Protein AF-A0A1H9X4P7-F1 (afdb_monomer)

Secondary structure (DSSP, 8-state):
--HHHHHHHHTTS----SEEEEEEESS--TTHHHHHHHHHHHTT--EEEEEPPTT-HHHHHH-TTSHHHHH--SEEEEE--HHHHGGGHHHHHHHHHHHHHHHTPEEEEEEPPPPS--TTGGGTTSSTTSHHHHHHHHHHHHHHHHTT-TTEEEEEHHHHHHHH-HHHHB-HHHHHHH---B-HHHHHHHHHHHHHHHHHHTT-S-SEEEEES-GGGHHHHHHHHHTT--EEEEPTT--HHHHHHHHTS-GGGEEE----S-TTTHHHHHHHHTTT--PPPPPTT-------------HHHHHHHT--EEEEEE--TTTHHHHHHHHHH--SEEES-SS--TTSS-EEEEEEEEETTEEEEEEEEEEEETTTEEEEEEE-TTTTTTTHHHHHHHHHHHHH-S-EEEE---SS-HHHHHHHHHTT-EEEE--

Solvent-accessible surface area (backbone atoms only — not comparable to full-atom values): 23642 Å² total; per-residue (Å²): 128,64,53,59,60,52,32,56,54,58,72,72,47,92,76,71,58,80,44,37,36,27,41,33,18,46,38,46,58,69,79,28,50,32,38,26,50,43,55,24,39,77,60,74,47,38,63,42,78,48,73,58,64,44,54,34,42,43,56,37,34,59,37,81,83,23,73,57,48,70,64,55,27,51,29,37,37,39,39,52,40,55,93,70,38,55,90,46,45,63,55,34,50,53,29,43,57,52,29,25,63,76,62,67,15,39,31,34,40,33,38,49,45,66,64,84,68,46,95,54,54,90,53,8,67,79,34,82,86,17,52,40,27,41,43,51,53,53,47,50,49,54,48,57,68,39,69,67,38,95,55,39,50,77,45,57,43,43,59,19,29,58,74,62,29,66,96,61,19,58,27,71,68,47,26,75,76,62,39,26,54,55,28,72,64,25,28,41,43,44,14,54,54,51,30,30,52,51,26,30,75,71,67,56,41,64,66,31,40,32,34,68,88,46,83,88,42,54,64,62,52,52,55,41,47,75,74,67,45,47,72,43,81,43,60,94,90,64,53,63,54,58,54,12,57,75,71,73,44,59,46,92,28,38,40,73,70,81,69,69,94,47,92,85,52,41,66,62,49,47,66,70,68,34,73,73,36,63,76,72,80,82,70,93,71,54,71,78,73,80,65,75,79,70,77,84,73,48,61,67,58,49,52,59,70,40,55,67,45,77,49,78,41,74,62,45,88,87,46,41,68,56,42,38,53,40,36,54,65,29,51,61,27,42,30,52,59,68,66,67,68,85,86,53,90,50,55,42,28,35,31,30,38,34,37,80,85,45,75,69,43,76,42,20,37,39,26,31,35,90,70,36,32,35,45,29,47,26,39,28,62,88,55,50,88,60,53,51,68,58,52,51,54,51,50,49,36,74,76,50,45,82,52,37,36,40,35,45,92,56,99,46,24,59,57,40,55,48,51,38,54,76,70,70,53,50,73,43,83,48,135

Structure (mmCIF, N/CA/C/O backbone):
data_AF-A0A1H9X4P7-F1
#
_entry.id   AF-A0A1H9X4P7-F1
#
loop_
_atom_site.group_PDB
_atom_site.id
_atom_site.type_symbol
_atom_site.label_atom_id
_atom_site.label_alt_id
_atom_site.label_comp_id
_atom_site.label_asym_id
_atom_site.label_entity_id
_atom_site.label_seq_id
_atom_site.pdbx_PDB_ins_code
_atom_site.Cartn_x
_atom_site.Cartn_y
_atom_site.Cartn_z
_atom_site.occupancy
_atom_site.B_iso_or_equiv
_atom_site.auth_seq_id
_atom_site.auth_comp_id
_atom_site.auth_asym_id
_atom_site.auth_atom_id
_atom_site.pdbx_PDB_model_num
ATOM 1 N N . MET A 1 1 ? -0.909 17.844 -16.289 1.00 50.53 1 MET A N 1
ATOM 2 C CA . MET A 1 1 ? -2.333 17.472 -16.155 1.00 50.53 1 MET A CA 1
ATOM 3 C C . MET A 1 1 ? -2.481 16.793 -14.806 1.00 50.53 1 MET A C 1
ATOM 5 O O . MET A 1 1 ? -1.600 16.012 -14.477 1.00 50.53 1 MET A O 1
ATOM 9 N N . ASP A 1 2 ? -3.478 17.151 -13.998 1.00 85.62 2 ASP A N 1
ATOM 10 C CA . ASP A 1 2 ? -3.689 16.518 -12.688 1.00 85.62 2 ASP A CA 1
ATOM 11 C C . ASP A 1 2 ? -3.987 15.024 -12.899 1.00 85.62 2 ASP A C 1
ATOM 13 O O . ASP A 1 2 ? -4.969 14.673 -13.558 1.00 85.62 2 ASP A O 1
ATOM 17 N N . THR A 1 3 ? -3.116 14.147 -12.391 1.00 89.94 3 THR A N 1
ATOM 18 C CA . THR A 1 3 ? -3.218 12.686 -12.535 1.00 89.94 3 THR A CA 1
ATOM 19 C C . THR A 1 3 ? -4.587 12.164 -12.095 1.00 89.94 3 THR A C 1
ATOM 21 O O . THR A 1 3 ? -5.108 11.216 -12.681 1.00 89.94 3 THR A O 1
ATOM 24 N N . ARG A 1 4 ? -5.223 12.821 -11.116 1.00 89.19 4 ARG A N 1
ATOM 25 C CA . ARG A 1 4 ? -6.563 12.464 -10.632 1.00 89.19 4 ARG A CA 1
ATOM 26 C C . ARG A 1 4 ? -7.646 12.685 -11.676 1.00 89.19 4 ARG A C 1
ATOM 28 O O . ARG A 1 4 ? -8.480 11.806 -11.870 1.00 89.19 4 ARG A O 1
ATOM 35 N N . LEU A 1 5 ? -7.618 13.829 -12.360 1.00 90.44 5 LEU A N 1
ATOM 36 C CA . LEU A 1 5 ? -8.568 14.128 -13.436 1.00 90.44 5 LEU A CA 1
ATOM 37 C C . LEU A 1 5 ? -8.415 13.120 -14.572 1.00 90.44 5 LEU A C 1
ATOM 39 O O . LEU A 1 5 ? -9.403 12.563 -15.039 1.00 90.44 5 LEU A O 1
ATOM 43 N N . ARG A 1 6 ? -7.170 12.808 -14.938 1.00 92.06 6 ARG A N 1
ATOM 44 C CA . ARG A 1 6 ? -6.885 11.809 -15.969 1.00 92.06 6 ARG A CA 1
ATOM 45 C C . ARG A 1 6 ? -7.410 10.422 -15.598 1.00 92.06 6 ARG A C 1
ATOM 47 O O . ARG A 1 6 ? -7.996 9.745 -16.433 1.00 92.06 6 ARG A O 1
ATOM 54 N N . TRP A 1 7 ? -7.241 10.002 -14.346 1.00 93.75 7 TRP A N 1
ATOM 55 C CA . TRP A 1 7 ? -7.786 8.727 -13.880 1.00 93.75 7 TRP A CA 1
ATOM 56 C C . TRP A 1 7 ? -9.321 8.690 -13.936 1.00 93.75 7 TRP A C 1
ATOM 58 O O . TRP A 1 7 ? -9.903 7.690 -14.351 1.00 93.75 7 TRP A O 1
ATOM 68 N N . GLN A 1 8 ? -9.988 9.799 -13.598 1.00 90.88 8 GLN A N 1
ATOM 69 C CA . GLN A 1 8 ? -11.444 9.919 -13.741 1.00 90.88 8 GLN A CA 1
ATOM 70 C C . GLN A 1 8 ? -11.899 9.852 -15.205 1.00 90.88 8 GLN A C 1
ATOM 72 O O . GLN A 1 8 ? -12.951 9.283 -15.487 1.00 90.88 8 GLN A O 1
ATOM 77 N N . GLU A 1 9 ? -11.132 10.425 -16.133 1.00 91.69 9 GLU A N 1
ATOM 78 C CA . GLU A 1 9 ? -11.394 10.325 -17.573 1.00 91.69 9 GLU A CA 1
ATOM 79 C C . GLU A 1 9 ? -11.246 8.884 -18.066 1.00 91.69 9 GLU A C 1
ATOM 81 O O . GLU A 1 9 ? -12.146 8.388 -18.742 1.00 91.69 9 GLU A O 1
ATOM 86 N N . ILE A 1 10 ? -10.179 8.185 -17.660 1.00 89.38 10 ILE A N 1
ATOM 87 C CA . ILE A 1 10 ? -9.969 6.762 -17.973 1.00 89.38 10 ILE A CA 1
ATOM 88 C C . ILE A 1 10 ? -11.145 5.921 -17.466 1.00 89.38 10 ILE A C 1
ATOM 90 O O . ILE A 1 10 ? -11.679 5.106 -18.216 1.00 89.38 10 ILE A O 1
ATOM 94 N N . GLY A 1 11 ? -11.609 6.164 -16.237 1.00 86.62 11 GLY A N 1
ATOM 95 C CA . GLY A 1 11 ? -12.752 5.456 -15.651 1.00 86.62 11 GLY A CA 1
ATOM 96 C C . GLY A 1 11 ? -14.091 5.676 -16.371 1.00 86.62 11 GLY A C 1
ATOM 97 O O . GLY A 1 11 ? -15.043 4.946 -16.111 1.00 86.62 11 GLY A O 1
ATOM 98 N N . ARG A 1 12 ? -14.183 6.663 -17.274 1.00 88.44 12 ARG A N 1
ATOM 99 C CA . ARG A 1 12 ? -15.358 6.906 -18.132 1.00 88.44 12 ARG A CA 1
ATOM 100 C C . ARG A 1 12 ? -15.247 6.250 -19.510 1.00 88.44 12 ARG A C 1
ATOM 102 O O . ARG A 1 12 ? -16.194 6.336 -20.286 1.00 88.44 12 ARG A O 1
ATOM 109 N N . THR A 1 13 ? -14.104 5.652 -19.839 1.00 86.31 13 THR A N 1
ATOM 110 C CA . THR A 1 13 ? -13.912 4.923 -21.099 1.00 86.31 13 THR A CA 1
ATOM 111 C C . THR A 1 13 ? -14.484 3.505 -21.011 1.00 86.31 13 THR A C 1
ATOM 113 O O . THR A 1 13 ? -14.584 2.937 -19.928 1.00 86.31 13 THR A O 1
ATOM 116 N N . ASP A 1 14 ? -14.803 2.893 -22.156 1.00 83.81 14 ASP A N 1
ATOM 117 C CA . ASP A 1 14 ? -15.277 1.497 -22.235 1.00 83.81 14 ASP A CA 1
ATOM 118 C C . ASP A 1 14 ? -14.142 0.453 -22.115 1.00 83.81 14 ASP A C 1
ATOM 120 O O . ASP A 1 14 ? -14.337 -0.738 -22.390 1.00 83.81 14 ASP A O 1
ATOM 124 N N . VAL A 1 15 ? -12.932 0.874 -21.728 1.00 85.56 15 VAL A N 1
ATOM 125 C CA . VAL A 1 15 ? -11.778 -0.020 -21.590 1.00 85.56 15 VAL A CA 1
ATOM 126 C C . VAL A 1 15 ? -11.989 -0.927 -20.383 1.00 85.56 15 VAL A C 1
ATOM 128 O O . VAL A 1 15 ? -11.977 -0.488 -19.234 1.00 85.56 15 VAL A O 1
ATOM 131 N N . ARG A 1 16 ? -12.171 -2.225 -20.640 1.00 88.62 16 ARG A N 1
ATOM 132 C CA . ARG A 1 16 ? -12.372 -3.208 -19.574 1.00 88.62 16 ARG A CA 1
ATOM 133 C C . ARG A 1 16 ? -11.052 -3.532 -18.867 1.00 88.62 16 ARG A C 1
ATOM 135 O O . ARG A 1 16 ? -10.058 -3.784 -19.551 1.00 88.62 16 ARG A O 1
ATOM 142 N N . PRO A 1 17 ? -11.040 -3.583 -17.525 1.00 89.12 17 PRO A N 1
ATOM 143 C CA . PRO A 1 17 ? -9.864 -3.991 -16.772 1.00 89.12 17 PRO A CA 1
ATOM 144 C C . PRO A 1 17 ? -9.543 -5.465 -17.043 1.00 89.12 17 PRO A C 1
ATOM 146 O O . PRO A 1 17 ? -10.442 -6.307 -17.084 1.00 89.12 17 PRO A O 1
ATOM 149 N N . VAL A 1 18 ? -8.256 -5.766 -17.221 1.00 93.56 18 VAL A N 1
ATOM 150 C CA . VAL A 1 18 ? -7.741 -7.130 -17.451 1.00 93.56 18 VAL A CA 1
ATOM 151 C C . VAL A 1 18 ? -7.016 -7.702 -16.233 1.00 93.56 18 VAL A C 1
ATOM 153 O O . VAL A 1 18 ? -6.784 -8.905 -16.181 1.00 93.56 18 VAL A O 1
ATOM 156 N N . VAL A 1 19 ? -6.694 -6.855 -15.250 1.00 95.44 19 VAL A N 1
ATOM 157 C CA . VAL A 1 19 ? -6.103 -7.238 -13.960 1.00 95.44 19 VAL A CA 1
ATOM 158 C C . VAL A 1 19 ? -6.870 -6.554 -12.833 1.00 95.44 19 VAL A C 1
ATOM 160 O O . VAL A 1 19 ? -7.130 -5.349 -12.893 1.00 95.44 19 VAL A O 1
ATOM 163 N N . ARG A 1 20 ? -7.209 -7.308 -11.788 1.00 96.94 20 ARG A N 1
ATOM 164 C CA . ARG A 1 20 ? -7.727 -6.779 -10.521 1.00 96.94 20 ARG A CA 1
ATOM 165 C C . ARG A 1 20 ? -6.610 -6.678 -9.497 1.00 96.94 20 ARG A C 1
ATOM 167 O O . ARG A 1 20 ? -5.935 -7.667 -9.206 1.00 96.94 20 ARG A O 1
ATOM 174 N N . VAL A 1 21 ? -6.442 -5.491 -8.936 1.00 98.38 21 VAL A N 1
ATOM 175 C CA . VAL A 1 21 ? -5.406 -5.177 -7.957 1.00 98.38 21 VAL A CA 1
ATOM 176 C C . VAL A 1 21 ? -6.068 -4.890 -6.612 1.00 98.38 21 VAL A C 1
ATOM 178 O O . VAL A 1 21 ? -6.751 -3.884 -6.446 1.00 98.38 21 VAL A O 1
ATOM 181 N N . GLY A 1 22 ? -5.845 -5.772 -5.644 1.00 98.38 22 GLY A N 1
ATOM 182 C CA . GLY A 1 22 ? -6.266 -5.573 -4.262 1.00 98.38 22 GLY A CA 1
ATOM 183 C C . GLY A 1 22 ? -5.226 -4.765 -3.494 1.00 98.38 22 GLY A C 1
ATOM 184 O O . GLY A 1 22 ? -4.045 -5.107 -3.535 1.00 98.38 22 GLY A O 1
ATOM 185 N N . LEU A 1 23 ? -5.637 -3.713 -2.790 1.00 98.56 23 LEU A N 1
ATOM 186 C CA . LEU A 1 23 ? -4.767 -2.857 -1.984 1.00 98.56 23 LEU A CA 1
ATOM 187 C C . LEU A 1 23 ? -5.118 -3.001 -0.499 1.00 98.56 23 LEU A C 1
ATOM 189 O O . LEU A 1 23 ? -6.215 -2.643 -0.072 1.00 98.56 23 LEU A O 1
ATOM 193 N N . LEU A 1 24 ? -4.166 -3.490 0.295 1.00 98.19 24 LEU A N 1
ATOM 194 C CA . LEU A 1 24 ? -4.244 -3.546 1.755 1.00 98.19 24 LEU A CA 1
ATOM 195 C C . LEU A 1 24 ? -3.130 -2.687 2.350 1.00 98.19 24 LEU A C 1
ATOM 197 O O . LEU A 1 24 ? -1.970 -2.821 1.966 1.00 98.19 24 LEU A O 1
ATOM 201 N N . ALA A 1 25 ? -3.442 -1.829 3.315 1.00 97.06 25 ALA A N 1
ATOM 202 C CA . 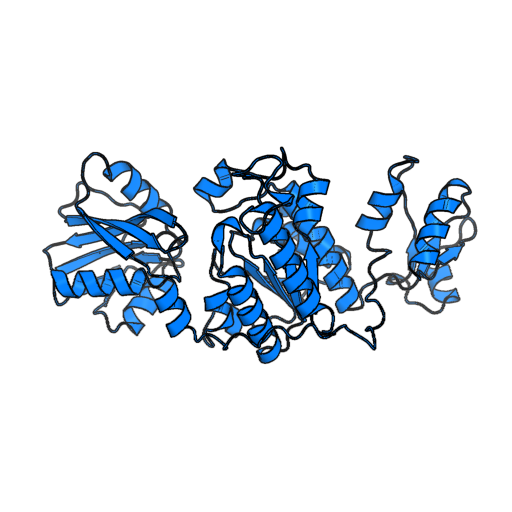ALA A 1 25 ? -2.441 -0.965 3.928 1.00 97.06 25 ALA A CA 1
ATOM 203 C C . ALA A 1 25 ? -2.731 -0.706 5.407 1.00 97.06 25 ALA A C 1
ATOM 205 O O . ALA A 1 25 ? -3.878 -0.749 5.856 1.00 97.06 25 ALA A O 1
ATOM 206 N N . SER A 1 26 ? -1.680 -0.397 6.170 1.00 94.00 26 SER A N 1
ATOM 207 C CA . SER A 1 26 ? -1.830 0.083 7.551 1.00 94.00 26 SER A CA 1
ATOM 208 C C . SER A 1 26 ? -2.254 1.554 7.618 1.00 94.00 26 SER A C 1
ATOM 210 O O . SER A 1 26 ? -2.432 2.098 8.699 1.00 94.00 26 SER A O 1
ATOM 212 N N . TYR A 1 27 ? -2.396 2.203 6.461 1.00 92.56 27 TYR A N 1
ATOM 213 C CA . TYR A 1 27 ? -2.732 3.606 6.272 1.00 92.56 27 TYR A CA 1
ATOM 214 C C . TYR A 1 27 ? -3.726 3.774 5.112 1.00 92.56 27 TYR A C 1
ATOM 216 O O . TYR A 1 27 ? -3.963 2.835 4.356 1.00 92.56 27 TYR A O 1
ATOM 224 N N . THR A 1 28 ? -4.315 4.959 4.950 1.00 89.56 28 THR A N 1
ATOM 225 C CA . THR A 1 28 ? -5.242 5.236 3.839 1.00 89.56 28 THR A CA 1
ATOM 226 C C . THR A 1 28 ? -4.458 5.358 2.532 1.00 89.56 28 THR A C 1
ATOM 228 O O . THR A 1 28 ? -3.747 6.346 2.318 1.00 89.56 28 THR A O 1
ATOM 231 N N . ILE A 1 29 ? -4.552 4.335 1.679 1.00 95.75 29 ILE A N 1
ATOM 232 C CA . ILE A 1 29 ? -3.729 4.177 0.470 1.00 95.75 29 ILE A CA 1
ATOM 233 C C . ILE A 1 29 ? -4.379 4.739 -0.802 1.00 95.75 29 ILE A C 1
ATOM 235 O O . ILE A 1 29 ? -3.700 4.876 -1.813 1.00 95.75 29 ILE A O 1
ATOM 239 N N . ASP A 1 30 ? -5.649 5.143 -0.758 1.00 93.81 30 ASP A N 1
ATOM 240 C CA . ASP A 1 30 ? -6.424 5.673 -1.891 1.00 93.81 30 ASP A CA 1
ATOM 241 C C . ASP A 1 30 ? -5.704 6.710 -2.769 1.00 93.81 30 ASP A C 1
ATOM 243 O O . ASP A 1 30 ? -5.852 6.644 -3.993 1.00 93.81 30 ASP A O 1
ATOM 247 N N . PRO A 1 31 ? -4.883 7.641 -2.233 1.00 95.25 31 PRO A N 1
ATOM 248 C CA . PRO A 1 31 ? -4.142 8.575 -3.079 1.00 95.25 31 PRO A CA 1
ATOM 249 C C . PRO A 1 31 ? -3.184 7.908 -4.078 1.00 95.25 31 PRO A C 1
ATOM 251 O O . PRO A 1 31 ? -2.844 8.532 -5.077 1.00 95.25 31 PRO A O 1
ATOM 254 N N . LEU A 1 32 ? -2.777 6.654 -3.856 1.00 97.12 32 LEU A N 1
ATOM 255 C CA . LEU A 1 32 ? -1.962 5.861 -4.782 1.00 97.12 32 LEU A CA 1
ATOM 256 C C . LEU A 1 32 ? -2.699 5.519 -6.083 1.00 97.12 32 LEU A C 1
ATOM 258 O O . LEU A 1 32 ? -2.076 5.457 -7.145 1.00 97.12 32 LEU A O 1
ATOM 262 N N . VAL A 1 33 ? -4.011 5.275 -5.997 1.00 97.06 33 VAL A N 1
ATOM 263 C CA . VAL A 1 33 ? -4.818 4.670 -7.069 1.00 97.06 33 VAL A CA 1
ATOM 264 C C . VAL A 1 33 ? -4.712 5.438 -8.391 1.00 97.06 33 VAL A C 1
ATOM 266 O O . VAL A 1 33 ? -4.417 4.804 -9.404 1.00 97.06 33 VAL A O 1
ATOM 269 N N . PRO A 1 34 ? -4.863 6.777 -8.433 1.00 96.44 34 PRO A N 1
ATOM 270 C CA . PRO A 1 34 ? -4.739 7.518 -9.685 1.00 96.44 34 PRO A CA 1
ATOM 271 C C . PRO A 1 34 ? -3.350 7.411 -10.321 1.00 96.44 34 PRO A C 1
ATOM 273 O O . PRO A 1 34 ? -3.247 7.307 -11.540 1.00 96.44 34 PRO A O 1
ATOM 276 N N . HIS A 1 35 ? -2.282 7.414 -9.516 1.00 95.94 35 HIS A N 1
ATOM 277 C CA . HIS A 1 35 ? -0.904 7.350 -10.019 1.00 95.94 35 HIS A CA 1
ATOM 278 C C . HIS A 1 35 ? -0.584 5.978 -10.603 1.00 95.94 35 HIS A C 1
ATOM 280 O O . HIS A 1 35 ? -0.076 5.888 -11.720 1.00 95.94 35 HIS A O 1
ATOM 286 N N . LEU A 1 36 ? -0.933 4.911 -9.881 1.00 96.00 36 LEU A N 1
ATOM 287 C CA . LEU A 1 36 ? -0.741 3.540 -10.351 1.00 96.00 36 LEU A CA 1
ATOM 288 C C . LEU A 1 36 ? -1.646 3.225 -11.551 1.00 96.00 36 LEU A C 1
ATOM 290 O O . LEU A 1 36 ? -1.184 2.676 -12.548 1.00 96.00 36 LEU A O 1
ATOM 294 N N . GLY A 1 37 ? -2.920 3.612 -11.477 1.00 95.12 37 GLY A N 1
ATOM 295 C CA . GLY A 1 37 ? -3.911 3.365 -12.519 1.00 95.12 37 GLY A CA 1
ATOM 296 C C . GLY A 1 37 ? -3.559 4.027 -13.848 1.00 95.12 37 GLY A C 1
ATOM 297 O O . GLY A 1 37 ? -3.556 3.356 -14.878 1.00 95.12 37 GLY A O 1
ATOM 298 N N . VAL A 1 38 ? -3.192 5.315 -13.835 1.00 93.75 38 VAL A N 1
ATOM 299 C CA . VAL A 1 38 ? -2.745 6.026 -15.046 1.00 93.75 38 VAL A CA 1
ATOM 300 C C . VAL A 1 38 ? -1.477 5.389 -15.613 1.00 93.75 38 VAL A C 1
ATOM 302 O O . VAL A 1 38 ? -1.416 5.136 -16.812 1.00 93.75 38 VAL A O 1
ATOM 305 N N . ALA A 1 39 ? -0.486 5.084 -14.769 1.00 90.75 39 ALA A N 1
ATOM 306 C CA . ALA A 1 39 ? 0.780 4.507 -15.222 1.00 90.75 39 ALA A CA 1
ATOM 307 C C . ALA A 1 39 ? 0.620 3.115 -15.862 1.00 90.75 39 ALA A C 1
ATOM 309 O O . ALA A 1 39 ? 1.350 2.780 -16.795 1.00 90.75 39 ALA A O 1
ATOM 310 N N . LEU A 1 40 ? -0.318 2.301 -15.370 1.00 92.12 40 LEU A N 1
ATOM 311 C CA . LEU A 1 40 ? -0.623 0.987 -15.940 1.00 92.12 40 LEU A CA 1
ATOM 312 C C . LEU A 1 40 ? -1.491 1.087 -17.195 1.00 92.12 40 LEU A C 1
ATOM 314 O O . LEU A 1 40 ? -1.220 0.399 -18.178 1.00 92.12 40 LEU A O 1
ATOM 318 N N . HIS A 1 41 ? -2.482 1.981 -17.200 1.00 90.94 41 HIS A N 1
ATOM 319 C CA . HIS A 1 41 ? -3.313 2.230 -18.375 1.00 90.94 41 HIS A CA 1
ATOM 320 C C . HIS A 1 41 ? -2.480 2.719 -19.566 1.00 90.94 41 HIS A C 1
ATOM 322 O O . HIS A 1 41 ? -2.618 2.185 -20.663 1.00 90.94 41 HIS A O 1
ATOM 328 N N . ASP A 1 42 ? -1.564 3.663 -19.337 1.00 86.69 42 ASP A N 1
ATOM 329 C CA . ASP A 1 42 ? -0.651 4.184 -20.364 1.00 86.69 42 ASP A CA 1
ATOM 330 C C . ASP A 1 42 ? 0.293 3.114 -20.916 1.00 86.69 42 ASP A C 1
ATOM 332 O O . ASP A 1 42 ? 0.737 3.201 -22.057 1.00 86.69 42 ASP A O 1
ATOM 336 N N . ALA A 1 43 ? 0.575 2.086 -20.117 1.00 81.75 43 ALA A N 1
ATOM 337 C CA . ALA A 1 43 ? 1.347 0.932 -20.544 1.00 81.75 43 ALA A CA 1
ATOM 338 C C . ALA A 1 43 ? 0.508 -0.119 -21.291 1.00 81.75 43 ALA A C 1
ATOM 340 O O . ALA A 1 43 ? 1.052 -1.137 -21.699 1.00 81.75 43 ALA A O 1
ATOM 341 N N . GLY A 1 44 ? -0.802 0.084 -21.463 1.00 86.94 44 GLY A N 1
ATOM 342 C CA . GLY A 1 44 ? -1.698 -0.896 -22.084 1.00 86.94 44 GLY A CA 1
ATOM 343 C C . GLY A 1 44 ? -2.162 -2.011 -21.140 1.00 86.94 44 GLY A C 1
ATOM 344 O O . GLY A 1 44 ? -2.664 -3.032 -21.607 1.00 86.94 44 GLY A O 1
ATOM 345 N N . LEU A 1 45 ? -2.025 -1.830 -19.821 1.00 90.38 45 LEU A N 1
ATOM 346 C CA . LEU A 1 45 ? -2.518 -2.752 -18.794 1.00 90.38 45 LEU A CA 1
ATOM 347 C C . LEU A 1 45 ? -3.669 -2.098 -18.007 1.00 90.38 45 LEU A C 1
ATOM 349 O O . LEU A 1 45 ? -3.450 -1.570 -16.917 1.00 90.38 45 LEU A O 1
ATOM 353 N N . PRO A 1 46 ? -4.908 -2.082 -18.531 1.00 92.50 46 PRO A N 1
ATOM 354 C CA . PRO A 1 46 ? -6.038 -1.521 -17.800 1.00 92.50 46 PRO A CA 1
ATOM 355 C C . PRO A 1 46 ? -6.349 -2.367 -16.560 1.00 92.50 46 PRO A C 1
ATOM 357 O O . PRO A 1 46 ? -6.485 -3.590 -16.641 1.00 92.50 46 PRO A O 1
ATOM 360 N N . VAL A 1 47 ? -6.492 -1.708 -15.412 1.00 94.94 47 VAL A N 1
ATOM 361 C CA . VAL A 1 47 ? -6.677 -2.364 -14.112 1.00 94.94 47 VAL A CA 1
ATOM 362 C C . VAL A 1 47 ? -7.922 -1.871 -13.385 1.00 94.94 47 VAL A C 1
ATOM 364 O O . VAL A 1 47 ? -8.368 -0.744 -13.593 1.00 94.94 47 VAL A O 1
ATOM 367 N N . ALA A 1 48 ? -8.460 -2.719 -12.513 1.00 95.50 48 ALA A N 1
ATOM 368 C CA . ALA A 1 48 ? -9.433 -2.342 -11.493 1.00 95.50 48 ALA A CA 1
ATOM 369 C C . ALA A 1 48 ? -8.791 -2.452 -10.109 1.00 95.50 48 ALA A C 1
ATOM 371 O O . ALA A 1 48 ? -7.938 -3.316 -9.900 1.00 95.50 48 ALA A O 1
ATOM 372 N N . PHE A 1 49 ? -9.210 -1.596 -9.179 1.00 96.62 49 PHE A N 1
ATOM 373 C CA . PHE A 1 49 ? -8.713 -1.595 -7.808 1.00 96.62 49 PHE A CA 1
ATOM 374 C C . PHE A 1 49 ? -9.823 -1.927 -6.824 1.00 96.62 49 PHE A C 1
ATOM 376 O O . PHE A 1 49 ? -10.903 -1.342 -6.898 1.00 96.62 49 PHE A O 1
ATOM 383 N N . ASP A 1 50 ? -9.497 -2.788 -5.870 1.00 96.81 50 ASP A N 1
ATOM 384 C CA . ASP A 1 50 ? -10.269 -3.008 -4.655 1.00 96.81 50 ASP A CA 1
ATOM 385 C C . ASP A 1 50 ? -9.392 -2.543 -3.489 1.00 96.81 50 ASP A C 1
ATOM 387 O O . ASP A 1 50 ? -8.319 -3.100 -3.257 1.00 96.81 50 ASP A O 1
ATOM 391 N N . THR A 1 51 ? -9.792 -1.488 -2.784 1.00 94.38 51 THR A N 1
ATOM 392 C CA . THR A 1 51 ? -9.025 -0.940 -1.655 1.00 94.38 51 THR A CA 1
ATOM 393 C C . THR A 1 51 ? -9.726 -1.315 -0.364 1.00 94.38 51 THR A C 1
ATOM 395 O O . THR A 1 51 ? -10.897 -0.985 -0.195 1.00 94.38 51 THR A O 1
ATOM 398 N N . ALA A 1 52 ? -9.030 -1.989 0.550 1.00 89.94 52 ALA A N 1
ATOM 399 C CA . ALA A 1 52 ? -9.603 -2.272 1.859 1.00 89.94 52 ALA A CA 1
ATOM 400 C C . ALA A 1 52 ? -9.507 -1.064 2.805 1.00 89.94 52 ALA A C 1
ATOM 402 O O . ALA A 1 52 ? -8.646 -0.195 2.615 1.00 89.94 52 ALA A O 1
ATOM 403 N N . PRO A 1 53 ? -10.322 -1.037 3.874 1.00 84.31 53 PRO A N 1
ATOM 404 C CA . PRO A 1 53 ? -10.252 0.018 4.872 1.00 84.31 53 PRO A CA 1
ATOM 405 C C . PRO A 1 53 ? -8.887 0.119 5.569 1.00 84.31 53 PRO A C 1
ATOM 407 O O . PRO A 1 53 ? -8.115 -0.843 5.660 1.00 84.31 53 PRO A O 1
ATOM 410 N N . TYR A 1 54 ? -8.631 1.308 6.121 1.00 84.88 54 TYR A N 1
ATOM 411 C CA . TYR A 1 54 ? -7.447 1.634 6.915 1.00 84.88 54 TYR A CA 1
ATOM 412 C C . TYR A 1 54 ? -7.136 0.557 7.966 1.00 84.88 54 TYR A C 1
ATOM 414 O O . TYR A 1 54 ? -7.976 0.229 8.800 1.00 84.88 54 TYR A O 1
ATOM 422 N N . ASN A 1 55 ? -5.890 0.079 7.975 1.00 86.50 55 ASN A N 1
ATOM 423 C CA . ASN A 1 55 ? -5.337 -0.778 9.024 1.00 86.50 55 ASN A CA 1
ATOM 424 C C . ASN A 1 55 ? -6.068 -2.110 9.241 1.00 86.50 55 ASN A C 1
ATOM 426 O O . ASN A 1 55 ? -6.174 -2.601 10.363 1.00 86.50 55 ASN A O 1
ATOM 430 N N . GLN A 1 56 ? -6.529 -2.722 8.147 1.00 88.75 56 GLN A N 1
ATOM 431 C CA . GLN A 1 56 ? -7.200 -4.024 8.174 1.00 88.75 56 GLN A CA 1
ATOM 432 C C . GLN A 1 56 ? -6.446 -5.135 7.427 1.00 88.75 56 GLN A C 1
ATOM 434 O O . GLN A 1 56 ? -7.063 -6.120 7.033 1.00 88.75 56 GLN A O 1
ATOM 439 N N . ILE A 1 57 ? -5.121 -5.027 7.241 1.00 94.50 57 ILE A N 1
ATOM 440 C CA . ILE A 1 57 ? -4.335 -6.029 6.488 1.00 94.50 57 ILE A CA 1
ATOM 441 C C . ILE A 1 57 ? -4.588 -7.451 7.013 1.00 94.50 57 ILE A C 1
ATOM 443 O O . ILE A 1 57 ? -4.960 -8.331 6.242 1.00 94.50 57 ILE A O 1
ATOM 447 N N . VAL A 1 58 ? -4.414 -7.680 8.320 1.00 91.00 58 VAL A N 1
ATOM 448 C CA . VAL A 1 58 ? -4.551 -9.023 8.907 1.00 91.00 58 VAL A CA 1
ATOM 449 C C . VAL A 1 58 ? -5.985 -9.530 8.783 1.00 91.00 58 VAL A C 1
ATOM 451 O O . VAL A 1 58 ? -6.197 -10.627 8.272 1.00 91.00 58 VAL A O 1
ATOM 454 N N . ARG A 1 59 ? -6.976 -8.713 9.162 1.00 88.75 59 ARG A N 1
ATOM 455 C CA . ARG A 1 59 ? -8.395 -9.086 9.080 1.00 88.75 59 ARG A CA 1
ATOM 456 C C . ARG A 1 59 ? -8.807 -9.450 7.655 1.00 88.75 59 ARG A C 1
ATOM 458 O O . ARG A 1 59 ? -9.378 -10.511 7.448 1.00 88.75 59 ARG A O 1
ATOM 465 N N . GLN A 1 60 ? -8.461 -8.623 6.671 1.00 93.81 60 GLN A N 1
ATOM 466 C CA . GLN A 1 60 ? -8.814 -8.861 5.268 1.00 93.81 60 GLN A CA 1
ATOM 467 C C . GLN A 1 60 ? -8.143 -10.120 4.700 1.00 93.81 60 GLN A C 1
ATOM 469 O O . GLN A 1 60 ? -8.720 -10.790 3.846 1.00 93.81 60 GLN A O 1
ATOM 474 N N . CYS A 1 61 ? -6.951 -10.468 5.189 1.00 95.00 61 CYS A N 1
ATOM 475 C CA . CYS A 1 61 ? -6.221 -11.666 4.782 1.00 95.00 61 CYS A CA 1
ATOM 476 C C . CYS A 1 61 ? -6.685 -12.956 5.477 1.00 95.00 61 CYS A C 1
ATOM 478 O O . CYS A 1 61 ? -6.528 -14.031 4.893 1.00 95.00 61 CYS A O 1
ATOM 480 N N . LEU A 1 62 ? -7.191 -12.881 6.712 1.00 90.94 62 LEU A N 1
ATOM 481 C CA . LEU A 1 62 ? -7.573 -14.055 7.509 1.00 90.94 62 LEU A CA 1
ATOM 482 C C . LEU A 1 62 ? -9.074 -14.370 7.465 1.00 90.94 62 LEU A C 1
ATOM 484 O O . LEU A 1 62 ? -9.433 -15.537 7.579 1.00 90.94 62 LEU A O 1
ATOM 488 N N . ASP A 1 63 ? -9.935 -13.368 7.279 1.00 88.12 63 ASP A N 1
ATOM 489 C CA . ASP A 1 63 ? -11.380 -13.562 7.139 1.00 88.12 63 ASP A CA 1
ATOM 490 C C . ASP A 1 63 ? -11.739 -13.989 5.704 1.00 88.12 63 ASP A C 1
ATOM 492 O O . ASP A 1 63 ? -11.545 -13.244 4.741 1.00 88.12 63 ASP A O 1
ATOM 496 N N . ASP A 1 64 ? -12.293 -15.193 5.555 1.00 86.31 64 ASP A N 1
ATOM 497 C CA . ASP A 1 64 ? -12.717 -15.752 4.265 1.00 86.31 64 ASP A CA 1
ATOM 498 C C . ASP A 1 64 ? -13.942 -15.052 3.663 1.00 86.31 64 ASP A C 1
ATOM 500 O O . ASP A 1 64 ? -14.212 -15.189 2.465 1.00 86.31 64 ASP A O 1
ATOM 504 N N . ALA A 1 65 ? -14.668 -14.285 4.476 1.00 86.75 65 ALA A N 1
ATOM 505 C CA . ALA A 1 65 ? -15.767 -13.431 4.058 1.00 86.75 65 ALA A CA 1
ATOM 506 C C . ALA A 1 65 ? -15.348 -11.958 3.919 1.00 86.75 65 ALA A C 1
ATOM 508 O O . ALA A 1 65 ? -16.206 -11.103 3.684 1.00 86.75 65 ALA A O 1
ATOM 509 N N . SER A 1 66 ? -14.059 -11.625 4.017 1.00 89.31 66 SER A N 1
ATOM 510 C CA . SER A 1 66 ? -13.616 -10.240 3.861 1.00 89.31 66 SER A CA 1
ATOM 511 C C . SER A 1 66 ? -13.943 -9.673 2.473 1.00 89.31 66 SER A C 1
ATOM 513 O O . SER A 1 66 ? -14.163 -10.405 1.500 1.00 89.31 66 SER A O 1
ATOM 515 N N . GLU A 1 67 ? -13.979 -8.346 2.362 1.00 90.38 67 GLU A N 1
ATOM 516 C CA . GLU A 1 67 ? -14.149 -7.661 1.075 1.00 90.38 67 GLU A CA 1
ATOM 517 C C . GLU A 1 67 ? -13.051 -8.082 0.093 1.00 90.38 67 GLU A C 1
ATOM 519 O O . GLU A 1 67 ? -13.340 -8.445 -1.049 1.00 90.38 67 GLU A O 1
ATOM 524 N N . MET A 1 68 ? -11.805 -8.151 0.571 1.00 95.19 68 MET A N 1
ATOM 525 C CA . MET A 1 68 ? -10.668 -8.570 -0.243 1.00 95.19 68 MET A CA 1
ATOM 526 C C . MET A 1 68 ? -10.765 -10.038 -0.690 1.00 95.19 68 MET A C 1
ATOM 528 O O . MET A 1 68 ? -10.475 -10.363 -1.845 1.00 95.19 68 MET A O 1
ATOM 532 N N . ALA A 1 69 ? -11.241 -10.932 0.184 1.00 92.75 69 ALA A N 1
ATOM 533 C CA . ALA A 1 69 ? -11.464 -12.336 -0.157 1.00 92.75 69 ALA A CA 1
ATOM 534 C C . ALA A 1 69 ? -12.544 -12.501 -1.240 1.00 92.75 69 ALA A C 1
ATOM 536 O O . ALA A 1 69 ? -12.426 -13.363 -2.118 1.00 92.75 69 ALA A O 1
ATOM 537 N N . ARG A 1 70 ? -13.586 -11.658 -1.213 1.00 93.94 70 ARG A N 1
ATOM 538 C CA . ARG A 1 70 ? -14.640 -11.634 -2.239 1.00 93.94 70 ARG A CA 1
ATOM 539 C C . ARG A 1 70 ? -14.156 -11.037 -3.558 1.00 93.94 70 ARG A C 1
ATOM 541 O O . ARG A 1 70 ? -14.534 -11.559 -4.609 1.00 93.94 70 ARG A O 1
ATOM 548 N N . ALA A 1 71 ? -13.307 -10.009 -3.505 1.00 93.69 71 ALA A N 1
ATOM 549 C CA . ALA A 1 71 ? -12.717 -9.368 -4.680 1.00 93.69 71 ALA A CA 1
ATOM 550 C C . ALA A 1 71 ? -11.863 -10.339 -5.517 1.00 93.69 71 ALA A C 1
ATOM 552 O O . ALA A 1 71 ? -11.879 -10.273 -6.749 1.00 93.69 71 ALA A O 1
ATOM 553 N N . LYS A 1 72 ? -11.178 -11.292 -4.860 1.00 92.62 72 LYS A N 1
ATOM 554 C CA . LYS A 1 72 ? -10.289 -12.290 -5.495 1.00 92.62 72 LYS A CA 1
ATOM 555 C C . LYS A 1 72 ? -9.294 -11.621 -6.455 1.00 92.62 72 LYS A C 1
ATOM 557 O O . LYS A 1 72 ? -9.362 -11.852 -7.672 1.00 92.62 72 LYS A O 1
ATOM 562 N N . PRO A 1 73 ? -8.404 -10.766 -5.927 1.00 97.25 73 PRO A N 1
ATOM 563 C CA . PRO A 1 73 ? -7.503 -9.986 -6.758 1.00 97.25 73 PRO A CA 1
ATOM 564 C C . PRO A 1 73 ? -6.508 -10.887 -7.497 1.00 97.25 73 PRO A C 1
ATOM 566 O O . PRO A 1 73 ? -6.050 -11.898 -6.961 1.00 97.25 73 PRO A O 1
ATOM 569 N N . ASP A 1 74 ? -6.135 -10.499 -8.714 1.00 97.38 74 ASP A N 1
ATOM 570 C CA . ASP A 1 74 ? -5.053 -11.152 -9.461 1.00 97.38 74 ASP A CA 1
ATOM 571 C C . ASP A 1 74 ? -3.689 -10.746 -8.881 1.00 97.38 74 ASP A C 1
ATOM 573 O O . ASP A 1 74 ? -2.757 -11.549 -8.827 1.00 97.38 74 ASP A O 1
ATOM 577 N N . VAL A 1 75 ? -3.595 -9.510 -8.380 1.00 98.31 75 VAL A N 1
ATOM 578 C CA . VAL A 1 75 ? -2.426 -8.957 -7.687 1.00 98.31 75 VAL A CA 1
ATOM 579 C C . VAL A 1 75 ? -2.849 -8.420 -6.325 1.00 98.31 75 VAL A C 1
ATOM 581 O O . VAL A 1 75 ? -3.727 -7.566 -6.245 1.00 98.31 75 VAL A O 1
ATOM 584 N N . LEU A 1 76 ? -2.205 -8.877 -5.253 1.00 98.56 76 LEU A N 1
ATOM 585 C CA . LEU A 1 76 ? -2.424 -8.375 -3.897 1.00 98.56 76 LEU A CA 1
ATOM 586 C C . LEU A 1 76 ? -1.249 -7.482 -3.490 1.00 98.56 76 LEU A C 1
ATOM 588 O O . LEU A 1 76 ? -0.136 -7.972 -3.313 1.00 98.56 76 LEU A O 1
ATOM 592 N N . VAL A 1 77 ? -1.484 -6.182 -3.329 1.00 98.69 77 VAL A N 1
ATOM 593 C CA . VAL A 1 77 ? -0.495 -5.220 -2.830 1.00 98.69 77 VAL A CA 1
ATOM 594 C C . VAL A 1 77 ? -0.726 -4.985 -1.344 1.00 98.69 77 VAL A C 1
ATOM 596 O O . VAL A 1 77 ? -1.829 -4.638 -0.927 1.00 98.69 77 VAL A O 1
ATOM 599 N N . VAL A 1 78 ? 0.326 -5.145 -0.546 1.00 98.56 78 VAL A N 1
ATOM 600 C CA . VAL A 1 78 ? 0.278 -5.008 0.914 1.00 98.56 78 VAL A CA 1
ATOM 601 C C . VAL A 1 78 ? 1.305 -3.978 1.353 1.00 98.56 78 VAL A C 1
ATOM 603 O O . VAL A 1 78 ? 2.503 -4.167 1.156 1.00 98.56 78 VAL A O 1
ATOM 606 N N . ALA A 1 79 ? 0.833 -2.877 1.933 1.00 98.38 79 ALA A N 1
ATOM 607 C CA . ALA A 1 79 ? 1.643 -1.726 2.309 1.00 98.38 79 ALA A CA 1
ATOM 608 C C . ALA A 1 79 ? 1.560 -1.429 3.816 1.00 98.38 79 ALA A C 1
ATOM 610 O O . ALA A 1 79 ? 0.818 -0.539 4.245 1.00 98.38 79 ALA A O 1
ATOM 611 N N . PRO A 1 80 ? 2.304 -2.183 4.642 1.00 97.19 80 PRO A N 1
ATOM 612 C CA . PRO A 1 80 ? 2.425 -1.900 6.061 1.00 97.19 80 PRO A CA 1
ATOM 613 C C . PRO A 1 80 ? 3.335 -0.690 6.322 1.00 97.19 80 PRO A C 1
ATOM 615 O O . PRO A 1 80 ? 4.195 -0.341 5.511 1.00 97.19 80 PRO A O 1
ATOM 618 N N . ARG A 1 81 ? 3.191 -0.093 7.504 1.00 94.75 81 ARG A N 1
ATOM 619 C CA . ARG A 1 81 ? 4.108 0.886 8.099 1.00 94.75 81 ARG A CA 1
ATOM 620 C C . ARG A 1 81 ? 4.414 0.496 9.537 1.00 94.75 81 ARG A C 1
ATOM 622 O O . ARG A 1 81 ? 3.575 -0.096 10.218 1.00 94.75 81 ARG A O 1
ATOM 629 N N . PHE A 1 82 ? 5.612 0.843 9.994 1.00 91.81 82 PHE A N 1
ATOM 630 C CA . PHE A 1 82 ? 6.045 0.555 11.360 1.00 91.81 82 PHE A CA 1
ATOM 631 C C . PHE A 1 82 ? 5.205 1.302 12.390 1.00 91.81 82 PHE A C 1
ATOM 633 O O . PHE A 1 82 ? 4.863 0.738 13.422 1.00 91.81 82 PHE A O 1
ATOM 640 N N . GLU A 1 83 ? 4.835 2.544 12.088 1.00 86.94 83 GLU A N 1
ATOM 641 C CA . GLU A 1 83 ? 4.144 3.443 13.010 1.00 86.94 83 GLU A CA 1
ATOM 642 C C . GLU A 1 83 ? 2.736 2.962 13.382 1.00 86.94 83 GLU A C 1
ATOM 644 O O . GLU A 1 83 ? 2.243 3.309 14.450 1.00 86.94 83 GLU A O 1
ATOM 649 N N . GLU A 1 84 ? 2.092 2.161 12.526 1.00 86.19 84 GLU A N 1
ATOM 650 C CA . GLU A 1 84 ? 0.761 1.608 12.802 1.00 86.19 84 GLU A CA 1
ATOM 651 C C . GLU A 1 84 ? 0.772 0.150 13.270 1.00 86.19 84 GLU A C 1
ATOM 653 O O . GLU A 1 84 ? -0.154 -0.242 13.977 1.00 86.19 84 GLU A O 1
ATOM 658 N N . LEU A 1 85 ? 1.767 -0.651 12.869 1.00 84.62 85 LEU A N 1
ATOM 659 C CA . LEU A 1 85 ? 1.779 -2.095 13.144 1.00 84.62 85 LEU A CA 1
ATOM 660 C C . LEU A 1 85 ? 2.811 -2.540 14.180 1.00 84.62 85 LEU A C 1
ATOM 662 O O . LEU A 1 85 ? 2.637 -3.611 14.754 1.00 84.62 85 LEU A O 1
ATOM 666 N N . GLY A 1 86 ? 3.895 -1.788 14.399 1.00 83.75 86 GLY A N 1
ATOM 667 C CA . GLY A 1 86 ? 4.975 -2.180 15.310 1.00 83.75 86 GLY A CA 1
ATOM 668 C C . GLY A 1 86 ? 5.385 -3.652 15.150 1.00 83.75 86 GLY A C 1
ATOM 669 O O . GLY A 1 86 ? 5.733 -4.101 14.055 1.00 83.75 86 GLY A O 1
ATOM 670 N N . ASP A 1 87 ? 5.275 -4.414 16.239 1.00 78.56 87 ASP A N 1
ATOM 671 C CA . ASP A 1 87 ? 5.652 -5.833 16.312 1.00 78.56 87 ASP A CA 1
ATOM 672 C C . ASP A 1 87 ? 4.766 -6.776 15.470 1.00 78.56 87 ASP A C 1
ATOM 674 O O . ASP A 1 87 ? 5.181 -7.890 15.136 1.00 78.56 87 ASP A O 1
ATOM 678 N N . GLU A 1 88 ? 3.557 -6.352 15.087 1.00 82.88 88 GLU A N 1
ATOM 679 C CA . GLU A 1 88 ? 2.640 -7.137 14.246 1.00 82.88 88 GLU A CA 1
ATOM 680 C C . GLU A 1 88 ? 2.935 -7.030 12.753 1.00 82.88 88 GLU A C 1
ATOM 682 O O . GLU A 1 88 ? 2.299 -7.718 11.954 1.00 82.88 88 GLU A O 1
ATOM 687 N N . LEU A 1 89 ? 3.901 -6.206 12.344 1.00 90.88 89 LEU A N 1
ATOM 688 C CA . LEU A 1 89 ? 4.179 -5.989 10.927 1.00 90.88 89 LEU A CA 1
ATOM 689 C C . LEU A 1 89 ? 4.483 -7.300 10.195 1.00 90.88 89 LEU A C 1
ATOM 691 O O . LEU A 1 89 ? 3.938 -7.560 9.124 1.00 90.88 89 LEU A O 1
ATOM 695 N N . LEU A 1 90 ? 5.307 -8.151 10.803 1.00 89.62 90 LEU A N 1
ATOM 696 C CA . LEU A 1 90 ? 5.623 -9.464 10.248 1.00 89.62 90 LEU A CA 1
ATOM 697 C C . LEU A 1 90 ? 4.398 -10.393 10.245 1.00 89.62 90 LEU A C 1
ATOM 699 O O . LEU A 1 90 ? 4.187 -11.087 9.261 1.00 89.62 90 LEU A O 1
ATOM 703 N N . THR A 1 91 ? 3.528 -10.330 11.259 1.00 88.12 91 THR A N 1
ATOM 704 C CA . THR A 1 91 ? 2.249 -11.068 11.266 1.00 88.12 91 THR A CA 1
ATOM 705 C C . THR A 1 91 ? 1.339 -10.634 10.112 1.00 88.12 91 THR A C 1
ATOM 707 O O . THR A 1 91 ? 0.702 -11.468 9.470 1.00 88.12 91 THR A O 1
ATOM 710 N N . ALA A 1 92 ? 1.296 -9.336 9.797 1.00 92.69 92 ALA A N 1
ATOM 711 C CA . ALA A 1 92 ? 0.547 -8.814 8.656 1.00 92.69 92 ALA A CA 1
ATOM 712 C C . ALA A 1 92 ? 1.101 -9.315 7.313 1.00 92.69 92 ALA A C 1
ATOM 714 O O . ALA A 1 92 ? 0.324 -9.649 6.414 1.00 92.69 92 ALA A O 1
ATOM 715 N N . VAL A 1 93 ? 2.428 -9.415 7.187 1.00 95.12 93 VAL A N 1
ATOM 716 C CA . VAL A 1 93 ? 3.086 -9.998 6.007 1.00 95.12 93 VAL A CA 1
ATOM 717 C C . VAL A 1 93 ? 2.815 -11.503 5.909 1.00 95.12 93 VAL A C 1
ATOM 719 O O . VAL A 1 93 ? 2.430 -11.964 4.836 1.00 95.12 93 VAL A O 1
ATOM 722 N N . ASP A 1 94 ? 2.903 -12.252 7.011 1.00 92.62 94 ASP A N 1
ATOM 723 C CA . ASP A 1 94 ? 2.597 -13.691 7.061 1.00 92.62 94 ASP A CA 1
ATOM 724 C C . ASP A 1 94 ? 1.140 -13.979 6.643 1.00 92.62 94 ASP A C 1
ATOM 726 O O . ASP A 1 94 ? 0.858 -14.895 5.854 1.00 92.62 94 ASP A O 1
ATOM 730 N N . ALA A 1 95 ? 0.198 -13.164 7.132 1.00 93.69 95 ALA A N 1
ATOM 731 C CA . ALA A 1 95 ? -1.213 -13.245 6.766 1.00 93.69 95 ALA A CA 1
ATOM 732 C C . ALA A 1 95 ? -1.413 -12.979 5.265 1.00 93.69 95 ALA A C 1
ATOM 734 O O . ALA A 1 95 ? -2.097 -13.748 4.587 1.00 93.69 95 ALA A O 1
ATOM 735 N N . ALA A 1 96 ? -0.765 -11.945 4.723 1.00 96.69 96 ALA A N 1
ATOM 736 C CA . ALA A 1 96 ? -0.789 -11.627 3.296 1.00 96.69 96 ALA A CA 1
ATOM 737 C C . ALA A 1 96 ? -0.186 -12.729 2.419 1.00 96.69 96 ALA A C 1
ATOM 739 O O . ALA A 1 96 ? -0.756 -13.094 1.390 1.00 96.69 96 ALA A O 1
ATOM 740 N N . VAL A 1 97 ? 0.941 -13.298 2.839 1.00 94.81 97 VAL A N 1
ATOM 741 C CA . VAL A 1 97 ? 1.593 -14.442 2.195 1.00 94.81 97 VAL A CA 1
ATOM 742 C C . VAL A 1 97 ? 0.650 -15.639 2.130 1.00 94.81 97 VAL A C 1
ATOM 744 O O . VAL A 1 97 ? 0.555 -16.301 1.088 1.00 94.81 97 VAL A O 1
ATOM 747 N N . SER A 1 98 ? -0.057 -15.910 3.224 1.00 93.31 98 SER A N 1
ATOM 748 C CA . SER A 1 98 ? -1.037 -16.989 3.306 1.00 93.31 98 SER A CA 1
ATOM 749 C C . SER A 1 98 ? -2.250 -16.710 2.414 1.00 93.31 98 SER A C 1
ATOM 751 O O . SER A 1 98 ? -2.636 -17.573 1.626 1.00 93.31 98 SER A O 1
ATOM 753 N N . ALA A 1 99 ? -2.810 -15.500 2.466 1.00 95.44 99 ALA A N 1
ATOM 754 C CA . ALA A 1 99 ? -3.944 -15.079 1.644 1.00 95.44 99 ALA A CA 1
ATOM 755 C C . ALA A 1 99 ? -3.633 -15.132 0.141 1.00 95.44 99 ALA A C 1
ATOM 757 O O . ALA A 1 99 ? -4.364 -15.776 -0.610 1.00 95.44 99 ALA A O 1
ATOM 758 N N . ALA A 1 100 ? -2.496 -14.575 -0.291 1.00 96.19 100 ALA A N 1
ATOM 759 C CA . ALA A 1 100 ? -2.067 -14.600 -1.689 1.00 96.19 100 ALA A CA 1
ATOM 760 C C . ALA A 1 100 ? -1.947 -16.032 -2.233 1.00 96.19 100 ALA A C 1
ATOM 762 O O . ALA A 1 100 ? -2.385 -16.310 -3.348 1.00 96.19 100 ALA A O 1
ATOM 763 N N . ARG A 1 101 ? -1.449 -16.984 -1.427 1.00 93.75 101 ARG A N 1
ATOM 764 C CA . ARG A 1 101 ? -1.430 -18.409 -1.810 1.00 93.75 101 ARG A CA 1
ATOM 765 C C . ARG A 1 101 ? -2.830 -18.993 -1.968 1.00 93.75 101 ARG A C 1
ATOM 767 O O . ARG A 1 101 ? -3.071 -19.725 -2.927 1.00 93.75 101 ARG A O 1
ATOM 774 N N . ARG A 1 102 ? -3.743 -18.694 -1.038 1.00 94.00 102 ARG A N 1
ATOM 775 C CA . ARG A 1 102 ? -5.132 -19.191 -1.065 1.00 94.00 102 ARG A CA 1
ATOM 776 C C . ARG A 1 102 ? -5.894 -18.645 -2.272 1.00 94.00 102 ARG A C 1
ATOM 778 O O . ARG A 1 102 ? -6.605 -19.397 -2.935 1.00 94.00 102 ARG A O 1
ATOM 785 N N . TRP A 1 103 ? -5.702 -17.367 -2.585 1.00 95.31 103 TRP A N 1
ATOM 786 C CA . TRP A 1 103 ? -6.364 -16.681 -3.697 1.00 95.31 103 TRP A CA 1
ATOM 787 C C . TRP A 1 103 ? -5.645 -16.847 -5.039 1.00 95.31 103 TRP A C 1
ATOM 789 O O . TRP A 1 103 ? -6.235 -16.557 -6.076 1.00 95.31 103 TRP A O 1
ATOM 799 N N . LYS A 1 104 ? -4.417 -17.387 -5.031 1.00 96.12 104 LYS A N 1
ATOM 800 C CA . LYS A 1 104 ? -3.519 -17.496 -6.195 1.00 96.12 104 LYS A CA 1
ATOM 801 C C . LYS A 1 104 ? -3.183 -16.132 -6.809 1.00 96.12 104 LYS A C 1
ATOM 803 O O . LYS A 1 104 ? -3.008 -16.026 -8.020 1.00 96.12 104 LYS A O 1
ATOM 808 N N . SER A 1 105 ? -3.097 -15.111 -5.964 1.00 96.94 105 SER A N 1
ATOM 809 C CA . SER A 1 105 ? -2.714 -13.755 -6.346 1.00 96.94 105 SER A CA 1
ATOM 810 C C . SER A 1 105 ? -1.194 -13.630 -6.408 1.00 96.94 105 SER A C 1
ATOM 812 O O . SER A 1 105 ? -0.485 -14.223 -5.592 1.00 96.94 105 SER A O 1
ATOM 814 N N . PHE A 1 106 ? -0.688 -12.799 -7.316 1.00 97.31 106 PHE A N 1
ATOM 815 C CA . PHE A 1 106 ? 0.694 -12.335 -7.250 1.00 97.31 106 PHE A CA 1
ATOM 816 C C . PHE A 1 106 ? 0.833 -11.333 -6.098 1.00 97.31 106 PHE A C 1
ATOM 818 O O . PHE A 1 106 ? 0.126 -10.325 -6.062 1.00 97.31 106 PHE A O 1
ATOM 825 N N . LEU A 1 107 ? 1.715 -11.602 -5.137 1.00 98.19 107 LEU A N 1
ATOM 826 C CA . LEU A 1 107 ? 1.879 -10.754 -3.955 1.00 98.19 107 LEU A CA 1
ATOM 827 C C . LEU A 1 107 ? 2.919 -9.658 -4.201 1.00 98.19 107 LEU A C 1
ATOM 829 O O . LEU A 1 107 ? 4.053 -9.943 -4.569 1.00 98.19 107 LEU A O 1
ATOM 833 N N . VAL A 1 108 ? 2.587 -8.408 -3.897 1.00 98.31 108 VAL A N 1
ATOM 834 C CA . VAL A 1 108 ? 3.570 -7.323 -3.813 1.00 98.31 108 VAL A CA 1
ATOM 835 C C . VAL A 1 108 ? 3.560 -6.749 -2.406 1.00 98.31 108 VAL A C 1
ATOM 837 O O . VAL A 1 108 ? 2.579 -6.139 -1.989 1.00 98.31 108 VAL A O 1
ATOM 840 N N . VAL A 1 109 ? 4.659 -6.911 -1.670 1.00 98.56 109 VAL A N 1
ATOM 841 C CA . VAL A 1 109 ? 4.817 -6.273 -0.356 1.00 98.56 109 VAL A CA 1
ATOM 842 C C . VAL A 1 109 ? 5.600 -4.978 -0.516 1.00 98.56 109 VAL A C 1
ATOM 844 O O . VAL A 1 109 ? 6.741 -4.972 -0.981 1.00 98.56 109 VAL A O 1
ATOM 847 N N . VAL A 1 110 ? 4.994 -3.864 -0.118 1.00 98.50 110 VAL A N 1
ATOM 848 C CA . VAL A 1 110 ? 5.687 -2.582 -0.013 1.00 98.50 110 VAL A CA 1
ATOM 849 C C . VAL A 1 110 ? 6.465 -2.585 1.296 1.00 98.50 110 VAL A C 1
ATOM 851 O O . VAL A 1 110 ? 5.887 -2.535 2.378 1.00 98.50 110 VAL A O 1
ATOM 854 N N . LEU A 1 111 ? 7.790 -2.655 1.206 1.00 98.12 111 LEU A N 1
ATOM 855 C CA . LEU A 1 111 ? 8.666 -2.554 2.359 1.00 98.12 111 LEU A CA 1
ATOM 856 C C . LEU A 1 111 ? 8.443 -1.195 3.037 1.00 98.12 111 LEU A C 1
ATOM 858 O O . LEU A 1 111 ? 8.586 -0.163 2.370 1.00 98.12 111 LEU A O 1
ATOM 862 N N . PRO A 1 112 ? 8.120 -1.187 4.339 1.00 97.06 112 PRO A N 1
ATOM 863 C CA . PRO A 1 112 ? 7.792 0.026 5.084 1.00 97.06 112 PRO A CA 1
ATOM 864 C C . PRO A 1 112 ? 8.976 0.996 5.092 1.00 97.06 112 PRO A C 1
ATOM 866 O O . PRO A 1 112 ? 10.116 0.562 5.269 1.00 97.06 112 PRO A O 1
ATOM 869 N N . ALA A 1 113 ? 8.731 2.297 4.914 1.00 96.00 113 ALA A N 1
ATOM 870 C CA . ALA A 1 113 ? 9.775 3.315 5.065 1.00 96.00 113 ALA A CA 1
ATOM 871 C C . ALA A 1 113 ? 10.377 3.266 6.480 1.00 96.00 113 ALA A C 1
ATOM 873 O O . ALA A 1 113 ? 9.687 2.890 7.428 1.00 96.00 113 ALA A O 1
ATOM 874 N N . VAL A 1 114 ? 11.658 3.603 6.625 1.00 93.44 114 VAL A N 1
ATOM 875 C CA . VAL A 1 114 ? 12.312 3.588 7.941 1.00 93.44 114 VAL A CA 1
ATOM 876 C C . VAL A 1 114 ? 11.746 4.743 8.777 1.00 93.44 114 VAL A C 1
ATOM 878 O O . VAL A 1 114 ? 11.667 5.857 8.256 1.00 93.44 114 VAL A O 1
ATOM 881 N N . PRO A 1 115 ? 11.348 4.521 10.046 1.00 89.81 115 PRO A N 1
ATOM 882 C CA . PRO A 1 115 ? 10.807 5.586 10.883 1.00 89.81 115 PRO A CA 1
ATOM 883 C C . PRO A 1 115 ? 11.767 6.772 11.008 1.00 89.81 115 PRO A C 1
ATOM 885 O O . PRO A 1 115 ? 12.977 6.601 11.172 1.00 89.81 115 PRO A O 1
ATOM 888 N N . GLU A 1 116 ? 11.219 7.987 10.952 1.00 85.50 116 GLU A N 1
ATOM 889 C CA . GLU A 1 116 ? 12.000 9.209 11.174 1.00 85.50 116 GLU A CA 1
ATOM 890 C C . GLU A 1 116 ? 12.295 9.457 12.655 1.00 85.50 116 GLU A C 1
ATOM 892 O O . GLU A 1 116 ? 13.291 10.107 12.979 1.00 85.50 116 GLU A O 1
ATOM 897 N N . ASP A 1 117 ? 11.436 8.959 13.549 1.00 83.06 117 ASP A N 1
ATOM 898 C CA . ASP A 1 117 ? 11.649 9.096 14.984 1.00 83.06 117 ASP A CA 1
ATOM 899 C C . ASP A 1 117 ? 12.821 8.215 15.423 1.00 83.06 117 ASP A C 1
ATOM 901 O O . ASP A 1 117 ? 12.823 6.998 15.227 1.00 83.06 117 ASP A O 1
ATOM 905 N N . ARG A 1 118 ? 13.839 8.859 15.996 1.00 85.38 118 ARG A N 1
ATOM 906 C CA . ARG A 1 118 ? 15.094 8.233 16.414 1.00 85.38 118 ARG A CA 1
ATOM 907 C C . ARG A 1 118 ? 15.290 8.477 17.904 1.00 85.38 118 ARG A C 1
ATOM 909 O O . ARG A 1 118 ? 15.988 9.433 18.266 1.00 85.38 118 ARG A O 1
ATOM 916 N N . PRO A 1 119 ? 14.725 7.632 18.784 1.00 82.56 119 PRO A N 1
ATOM 917 C CA . PRO A 1 119 ? 14.792 7.844 20.230 1.00 82.56 119 PRO A CA 1
ATOM 918 C C . PRO A 1 119 ? 16.235 7.883 20.756 1.00 82.56 119 PRO A C 1
ATOM 920 O O . PRO A 1 119 ? 16.514 8.576 21.735 1.00 82.56 119 PRO A O 1
ATOM 923 N N . PHE A 1 120 ? 17.174 7.201 20.088 1.00 84.56 120 PHE A N 1
ATOM 924 C CA . PHE A 1 120 ? 18.602 7.235 20.431 1.00 84.56 120 PHE A CA 1
ATOM 925 C C . PHE A 1 120 ? 19.453 8.121 19.503 1.00 84.56 120 PHE A C 1
ATOM 927 O O . PHE A 1 120 ? 20.688 8.066 19.542 1.00 84.56 120 PHE A O 1
ATOM 934 N N . GLY A 1 121 ? 18.825 8.953 18.665 1.00 87.38 121 GLY A N 1
ATOM 935 C CA . GLY A 1 121 ? 19.505 9.845 17.725 1.00 87.38 121 GLY A CA 1
ATOM 936 C C . GLY A 1 121 ? 20.441 9.092 16.773 1.00 87.38 121 GLY A C 1
ATOM 937 O O . GLY A 1 121 ? 20.020 8.207 16.038 1.00 87.38 121 GLY A O 1
ATOM 938 N N . GLN A 1 122 ? 21.733 9.429 16.789 1.00 87.50 122 GLN A N 1
ATOM 939 C CA . GLN A 1 122 ? 22.748 8.791 15.931 1.00 87.50 122 GLN A CA 1
ATOM 940 C C . GLN A 1 122 ? 23.104 7.356 16.357 1.00 87.50 122 GLN A C 1
ATOM 942 O O . GLN A 1 122 ? 23.754 6.632 15.611 1.00 87.50 122 GLN A O 1
ATOM 947 N N . LEU A 1 123 ? 22.723 6.945 17.572 1.00 88.88 123 LEU A N 1
ATOM 948 C CA . LEU A 1 123 ? 23.000 5.601 18.095 1.00 88.88 123 LEU A CA 1
ATOM 949 C C . LEU A 1 123 ? 21.883 4.601 17.769 1.00 88.88 123 LEU A C 1
ATOM 951 O O . LEU A 1 123 ? 22.002 3.424 18.113 1.00 88.88 123 LEU A O 1
ATOM 955 N N . ASP A 1 124 ? 20.817 5.070 17.119 1.00 88.81 124 ASP A N 1
ATOM 956 C CA . ASP A 1 124 ? 19.618 4.295 16.805 1.00 88.81 124 ASP A CA 1
ATOM 957 C C . ASP A 1 124 ? 19.888 3.199 15.760 1.00 88.81 124 ASP A C 1
ATOM 959 O O . ASP A 1 124 ? 19.324 2.114 15.836 1.00 88.81 124 ASP A O 1
ATOM 963 N N . ASP A 1 125 ? 20.837 3.434 14.849 1.00 86.88 125 ASP A N 1
ATOM 964 C CA . ASP A 1 125 ? 21.239 2.470 13.815 1.00 86.88 125 ASP A CA 1
ATOM 965 C C . ASP A 1 125 ? 22.114 1.320 14.359 1.00 86.88 125 ASP A C 1
ATOM 967 O O . ASP A 1 125 ? 22.250 0.276 13.725 1.00 86.88 125 ASP A O 1
ATOM 971 N N . GLY A 1 126 ? 22.750 1.506 15.522 1.00 82.25 126 GLY A N 1
ATOM 972 C CA . GLY A 1 126 ? 23.777 0.594 16.042 1.00 82.25 126 GLY A CA 1
ATOM 973 C C . GLY A 1 126 ? 23.319 -0.346 17.157 1.00 82.25 126 GLY A C 1
ATOM 974 O O . GLY A 1 126 ? 24.104 -1.186 17.604 1.00 82.25 126 GLY A O 1
ATOM 975 N N . ARG A 1 127 ? 22.088 -0.201 17.661 1.00 77.25 127 ARG A N 1
ATOM 976 C CA . ARG A 1 127 ? 21.560 -1.012 18.769 1.00 77.25 127 ARG A CA 1
ATOM 977 C C . ARG A 1 127 ? 20.266 -1.693 18.365 1.00 77.25 127 ARG A C 1
ATOM 979 O O . ARG A 1 127 ? 19.384 -1.037 17.846 1.00 77.25 127 ARG A O 1
ATOM 986 N N . ALA A 1 128 ? 20.108 -2.960 18.740 1.00 74.00 128 ALA A N 1
ATOM 987 C CA . ALA A 1 128 ? 18.893 -3.736 18.471 1.00 74.00 128 ALA A CA 1
ATOM 988 C C . ALA A 1 128 ? 17.599 -3.096 19.021 1.00 74.00 128 ALA A C 1
ATOM 990 O O . ALA A 1 128 ? 16.522 -3.366 18.516 1.00 74.00 128 ALA A O 1
ATOM 991 N N . ALA A 1 129 ? 17.700 -2.242 20.046 1.00 77.81 129 ALA A N 1
ATOM 992 C CA . ALA A 1 129 ? 16.557 -1.509 20.590 1.00 77.81 129 ALA A CA 1
ATOM 993 C C . ALA A 1 129 ? 16.216 -0.215 19.821 1.00 77.81 129 ALA A C 1
ATOM 995 O O . ALA A 1 129 ? 15.210 0.412 20.136 1.00 77.81 129 ALA A O 1
ATOM 996 N N . GLY A 1 130 ? 17.063 0.229 18.887 1.00 86.06 130 GLY A N 1
ATOM 997 C CA . GLY A 1 130 ? 16.820 1.431 18.093 1.00 86.06 130 GLY A CA 1
ATOM 998 C C . GLY A 1 130 ? 15.778 1.193 17.007 1.00 86.06 130 GLY A C 1
ATOM 999 O O . GLY A 1 130 ? 15.736 0.119 16.401 1.00 86.06 130 GLY A O 1
ATOM 1000 N N . ALA A 1 131 ? 14.940 2.198 16.763 1.00 88.31 131 ALA A N 1
ATOM 1001 C CA . ALA A 1 131 ? 13.833 2.107 15.817 1.00 88.31 131 ALA A CA 1
ATOM 1002 C C . ALA A 1 131 ? 14.332 1.858 14.385 1.00 88.31 131 ALA A C 1
ATOM 1004 O O . ALA A 1 131 ? 13.800 0.998 13.683 1.00 88.31 131 ALA A O 1
ATOM 1005 N N . ALA A 1 132 ? 15.397 2.549 13.970 1.00 90.50 132 ALA A N 1
ATOM 1006 C CA . ALA A 1 132 ? 16.015 2.367 12.661 1.00 90.50 132 ALA A CA 1
ATOM 1007 C C . ALA A 1 132 ? 16.654 0.976 12.506 1.00 90.50 132 ALA A C 1
ATOM 1009 O O . ALA A 1 132 ? 16.425 0.304 11.498 1.00 90.50 132 ALA A O 1
ATOM 1010 N N . ALA A 1 133 ? 17.405 0.507 13.510 1.00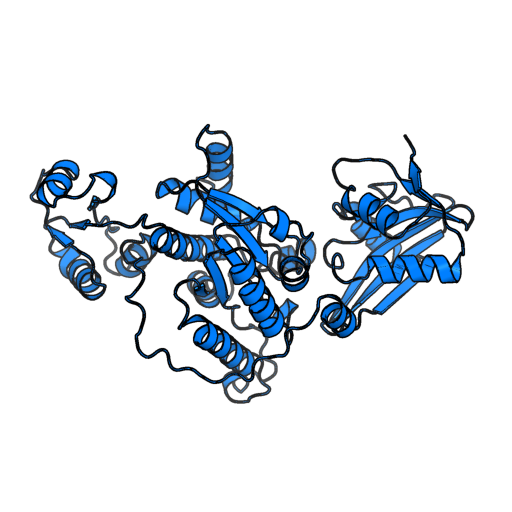 90.12 133 ALA A N 1
ATOM 1011 C CA . ALA A 1 133 ? 18.013 -0.824 13.484 1.00 90.12 133 ALA A CA 1
ATOM 1012 C C . ALA A 1 133 ? 16.958 -1.938 13.370 1.00 90.12 133 ALA A C 1
ATOM 1014 O O . ALA A 1 133 ? 17.074 -2.802 12.497 1.00 90.12 133 ALA A O 1
ATOM 1015 N N . LEU A 1 134 ? 15.898 -1.876 14.186 1.00 89.31 134 LEU A N 1
ATOM 1016 C CA . LEU A 1 134 ? 14.781 -2.822 14.127 1.00 89.31 134 LEU A CA 1
ATOM 1017 C C . LEU A 1 134 ? 14.062 -2.758 12.773 1.00 89.31 134 LEU A C 1
ATOM 1019 O O . LEU A 1 134 ? 13.766 -3.791 12.172 1.00 89.31 134 LEU A O 1
ATOM 1023 N N . ALA A 1 135 ? 13.824 -1.552 12.252 1.00 92.81 135 ALA A N 1
ATOM 1024 C CA . ALA A 1 135 ? 13.198 -1.374 10.948 1.00 92.81 135 ALA A CA 1
ATOM 1025 C C . ALA A 1 135 ? 14.014 -2.027 9.824 1.00 92.81 135 ALA A C 1
ATOM 1027 O O . ALA A 1 135 ? 13.453 -2.699 8.954 1.00 92.81 135 ALA A O 1
ATOM 1028 N N . HIS A 1 136 ? 15.340 -1.874 9.842 1.00 93.19 136 HIS A N 1
ATOM 1029 C CA . HIS A 1 136 ? 16.227 -2.528 8.883 1.00 93.19 136 HIS A CA 1
ATOM 1030 C C . HIS A 1 136 ? 16.197 -4.057 9.008 1.00 93.19 136 HIS A C 1
ATOM 1032 O O . HIS A 1 136 ? 16.082 -4.735 7.986 1.00 93.19 136 HIS A O 1
ATOM 1038 N N . GLU A 1 137 ? 16.227 -4.600 10.226 1.00 91.38 137 GLU A N 1
ATOM 1039 C CA . GLU A 1 137 ? 16.130 -6.046 10.468 1.00 91.38 137 GLU A CA 1
ATOM 1040 C C . GLU A 1 137 ? 14.813 -6.633 9.937 1.00 91.38 137 GLU A C 1
ATOM 1042 O O . GLU A 1 137 ? 14.812 -7.632 9.209 1.00 91.38 137 GLU A O 1
ATOM 1047 N N . VAL A 1 138 ? 13.686 -5.983 10.233 1.00 92.44 138 VAL A N 1
ATOM 1048 C CA . VAL A 1 138 ? 12.361 -6.409 9.764 1.00 92.44 138 VAL A CA 1
ATOM 1049 C C . VAL A 1 138 ? 12.260 -6.325 8.239 1.00 92.44 138 VAL A C 1
ATOM 1051 O O . VAL A 1 138 ? 11.785 -7.264 7.598 1.00 92.44 138 VAL A O 1
ATOM 1054 N N . ARG A 1 139 ? 12.754 -5.243 7.625 1.00 95.00 139 ARG A N 1
ATOM 1055 C CA . ARG A 1 139 ? 12.765 -5.085 6.159 1.00 95.00 139 ARG A CA 1
ATOM 1056 C C . ARG A 1 139 ? 13.567 -6.187 5.470 1.00 95.00 139 ARG A C 1
ATOM 1058 O O . ARG A 1 139 ? 13.101 -6.740 4.474 1.00 95.00 139 ARG A O 1
ATOM 1065 N N . GLU A 1 140 ? 14.744 -6.525 5.994 1.00 93.75 140 GLU A N 1
ATOM 1066 C CA . GLU A 1 140 ? 15.556 -7.621 5.452 1.00 93.75 140 GLU A CA 1
ATOM 1067 C C . GLU A 1 140 ? 14.915 -8.990 5.688 1.00 93.75 140 GLU A C 1
ATOM 1069 O O . GLU A 1 140 ? 15.001 -9.860 4.821 1.00 93.75 140 GLU A O 1
ATOM 1074 N N . THR A 1 141 ? 14.201 -9.167 6.802 1.00 92.19 141 THR A N 1
ATOM 1075 C CA . THR A 1 141 ? 13.421 -10.384 7.065 1.00 92.19 141 THR A CA 1
ATOM 1076 C C . THR A 1 141 ? 12.354 -10.598 5.988 1.00 92.19 141 THR A C 1
ATOM 1078 O O . THR A 1 141 ? 12.313 -11.669 5.381 1.00 92.19 141 THR A O 1
ATOM 1081 N N . ILE A 1 142 ? 11.570 -9.563 5.661 1.00 94.25 142 ILE A N 1
ATOM 1082 C CA . ILE A 1 142 ? 10.547 -9.618 4.598 1.00 94.25 142 ILE A CA 1
ATOM 1083 C C . ILE A 1 142 ? 11.186 -9.910 3.236 1.00 94.25 142 ILE A C 1
ATOM 1085 O O . ILE A 1 142 ? 10.715 -10.767 2.489 1.00 94.25 142 ILE A O 1
ATOM 1089 N N . ARG A 1 143 ? 12.290 -9.225 2.900 1.00 93.94 143 ARG A N 1
ATOM 1090 C CA . ARG A 1 143 ? 13.016 -9.476 1.643 1.00 93.94 143 ARG A CA 1
ATOM 1091 C C . ARG A 1 143 ? 13.476 -10.923 1.543 1.00 93.94 143 ARG A C 1
ATOM 1093 O O . ARG A 1 143 ? 13.268 -11.550 0.509 1.00 93.94 143 ARG A O 1
ATOM 1100 N N . ALA A 1 144 ? 14.090 -11.451 2.600 1.00 89.12 144 ALA A N 1
ATOM 1101 C CA . ALA A 1 144 ? 14.600 -12.816 2.620 1.00 89.12 144 ALA A CA 1
ATOM 1102 C C . ALA A 1 144 ? 13.481 -13.855 2.469 1.00 89.12 144 ALA A C 1
ATOM 1104 O O . ALA A 1 144 ? 13.668 -14.858 1.778 1.00 89.12 144 ALA A O 1
ATOM 1105 N N . GLU A 1 145 ? 12.320 -13.609 3.077 1.00 86.75 145 GLU A N 1
ATOM 1106 C CA . GLU A 1 145 ? 11.152 -14.482 2.965 1.00 86.75 145 GLU A CA 1
ATOM 1107 C C . GLU A 1 145 ? 10.597 -14.529 1.531 1.00 86.75 145 GLU A C 1
ATOM 1109 O O . GLU A 1 145 ? 10.281 -15.604 1.008 1.00 86.75 145 GLU A O 1
ATOM 1114 N N . LEU A 1 146 ? 10.517 -13.372 0.868 1.00 90.56 146 LEU A N 1
ATOM 1115 C CA . LEU A 1 146 ? 9.928 -13.255 -0.467 1.00 90.56 146 LEU A CA 1
ATOM 1116 C C . LEU A 1 146 ? 10.917 -13.546 -1.605 1.00 90.56 146 LEU A C 1
ATOM 1118 O O . LEU A 1 146 ? 10.486 -13.935 -2.685 1.00 90.56 146 LEU A O 1
ATOM 1122 N N . ALA A 1 147 ? 12.231 -13.437 -1.383 1.00 86.75 147 ALA A N 1
ATOM 1123 C CA . ALA A 1 147 ? 13.251 -13.580 -2.432 1.00 86.75 147 ALA A CA 1
ATOM 1124 C C . ALA A 1 147 ? 13.200 -14.916 -3.197 1.00 86.75 147 ALA A C 1
ATOM 1126 O O . ALA A 1 147 ? 13.559 -14.976 -4.370 1.00 86.75 147 ALA A O 1
ATOM 1127 N N . GLY A 1 148 ? 12.774 -16.002 -2.544 1.00 77.94 148 GLY A N 1
ATOM 1128 C CA . GLY A 1 148 ? 12.676 -17.329 -3.164 1.00 77.94 148 GLY A CA 1
ATOM 1129 C C . GLY A 1 148 ? 11.356 -17.606 -3.883 1.00 77.94 148 GLY A C 1
ATOM 1130 O O . GLY A 1 148 ? 11.142 -18.731 -4.340 1.00 77.94 148 GLY A O 1
ATOM 1131 N N . ARG A 1 149 ? 10.442 -16.635 -3.928 1.00 86.06 149 ARG A N 1
ATOM 1132 C CA . ARG A 1 149 ? 9.075 -16.832 -4.403 1.00 86.06 149 ARG A CA 1
ATOM 1133 C C . ARG A 1 149 ? 8.899 -16.307 -5.827 1.00 86.06 149 ARG A C 1
ATOM 1135 O O . ARG A 1 149 ? 9.107 -15.123 -6.054 1.00 86.06 149 ARG A O 1
ATOM 1142 N N . PRO A 1 150 ? 8.467 -17.145 -6.785 1.00 86.44 150 PRO A N 1
ATOM 1143 C CA . PRO A 1 150 ? 8.158 -16.679 -8.137 1.00 86.44 150 PRO A CA 1
ATOM 1144 C C . PRO A 1 150 ? 6.821 -15.924 -8.214 1.00 86.44 150 PRO A C 1
ATOM 1146 O O . PRO A 1 150 ? 6.547 -15.271 -9.213 1.00 86.44 150 PRO A O 1
ATOM 1149 N N . ASP A 1 151 ? 5.985 -16.044 -7.182 1.00 91.12 151 ASP A N 1
ATOM 1150 C CA . ASP A 1 151 ? 4.644 -15.471 -7.067 1.00 91.12 151 ASP A CA 1
ATOM 1151 C C . ASP A 1 151 ? 4.592 -14.254 -6.128 1.00 91.12 151 ASP A C 1
ATOM 1153 O O . ASP A 1 151 ? 3.510 -13.854 -5.699 1.00 91.12 151 ASP A O 1
ATOM 1157 N N . ALA A 1 152 ? 5.750 -13.692 -5.764 1.00 94.38 152 ALA A N 1
ATOM 1158 C CA . ALA A 1 152 ? 5.819 -12.520 -4.908 1.00 94.38 152 ALA A CA 1
ATOM 1159 C C . ALA A 1 152 ? 6.968 -11.577 -5.283 1.00 94.38 152 ALA A C 1
ATOM 1161 O O . ALA A 1 152 ? 7.992 -11.998 -5.818 1.00 94.38 152 ALA A O 1
ATOM 1162 N N . TRP A 1 153 ? 6.811 -10.298 -4.952 1.00 94.94 153 TRP A N 1
ATOM 1163 C CA . TRP A 1 153 ? 7.830 -9.273 -5.143 1.00 94.94 153 TRP A CA 1
ATOM 1164 C C . TRP A 1 153 ? 7.802 -8.216 -4.035 1.00 94.94 153 TRP A C 1
ATOM 1166 O O . TRP A 1 153 ? 6.839 -8.116 -3.271 1.00 94.94 153 TRP A O 1
ATOM 1176 N N . VAL A 1 154 ? 8.858 -7.402 -3.970 1.00 95.50 154 VAL A N 1
ATOM 1177 C CA . VAL A 1 154 ? 8.960 -6.263 -3.050 1.00 95.50 154 VAL A CA 1
ATOM 1178 C C . VAL A 1 154 ? 9.074 -4.937 -3.794 1.00 95.50 154 VAL A C 1
ATOM 1180 O O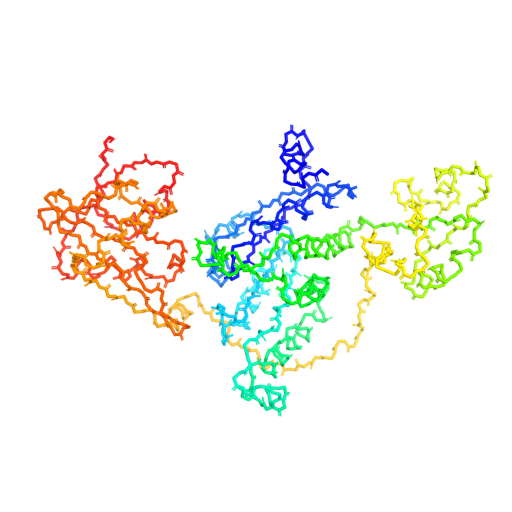 . VAL A 1 154 ? 9.817 -4.808 -4.765 1.00 95.50 154 VAL A O 1
ATOM 1183 N N . VAL A 1 155 ? 8.372 -3.927 -3.292 1.00 96.31 155 VAL A N 1
ATOM 1184 C CA . VAL A 1 155 ? 8.564 -2.510 -3.645 1.00 96.31 155 VAL A CA 1
ATOM 1185 C C . VAL A 1 155 ? 9.043 -1.775 -2.398 1.00 96.31 155 VAL A C 1
ATOM 1187 O O . VAL A 1 155 ? 8.773 -2.231 -1.295 1.00 96.31 155 VAL A O 1
ATOM 1190 N N . ASP A 1 156 ? 9.785 -0.675 -2.519 1.00 95.94 156 ASP A N 1
ATOM 1191 C CA . ASP A 1 156 ? 10.411 -0.030 -1.361 1.00 95.94 156 ASP A CA 1
ATOM 1192 C C . ASP A 1 156 ? 9.873 1.387 -1.119 1.00 95.94 156 ASP A C 1
ATOM 1194 O O . ASP A 1 156 ? 10.252 2.331 -1.818 1.00 95.94 156 ASP A O 1
ATOM 1198 N N . ALA A 1 157 ? 9.025 1.565 -0.098 1.00 97.31 157 ALA A N 1
ATOM 1199 C CA . ALA A 1 157 ? 8.509 2.892 0.254 1.00 97.31 157 ALA A CA 1
ATOM 1200 C C . ALA A 1 157 ? 9.633 3.853 0.666 1.00 97.31 157 ALA A C 1
ATOM 1202 O O . ALA A 1 157 ? 9.563 5.043 0.369 1.00 97.31 157 ALA A O 1
ATOM 1203 N N . GLU A 1 158 ? 10.713 3.342 1.263 1.00 96.19 158 GLU A N 1
ATOM 1204 C CA . GLU A 1 158 ? 11.887 4.140 1.623 1.00 96.19 158 GLU A CA 1
ATOM 1205 C C . GLU A 1 158 ? 12.545 4.771 0.381 1.00 96.19 158 GLU A C 1
ATOM 1207 O O . GLU A 1 158 ? 13.034 5.900 0.425 1.00 96.19 158 GLU A O 1
ATOM 1212 N N . ARG A 1 159 ? 12.519 4.075 -0.765 1.00 93.88 159 ARG A N 1
ATOM 1213 C CA . ARG A 1 159 ? 13.008 4.626 -2.038 1.00 93.88 159 ARG A CA 1
ATOM 1214 C C . ARG A 1 159 ? 12.133 5.786 -2.513 1.00 93.88 159 ARG A C 1
ATOM 1216 O O . ARG A 1 159 ? 12.675 6.786 -2.976 1.00 93.88 159 ARG A O 1
ATOM 1223 N N . ALA A 1 160 ? 10.810 5.669 -2.378 1.00 94.94 160 ALA A N 1
ATOM 1224 C CA . ALA A 1 160 ? 9.876 6.741 -2.731 1.00 94.94 160 ALA A CA 1
ATOM 1225 C C . ALA A 1 160 ? 10.050 7.967 -1.814 1.00 94.94 160 ALA A C 1
ATOM 1227 O O . ALA A 1 160 ? 10.147 9.095 -2.295 1.00 94.94 160 ALA A O 1
ATOM 1228 N N . VAL A 1 161 ? 10.182 7.743 -0.501 1.00 96.12 161 VAL A N 1
ATOM 1229 C CA . VAL A 1 161 ? 10.459 8.796 0.492 1.00 96.12 161 VAL A CA 1
ATOM 1230 C C . VAL A 1 161 ? 11.760 9.530 0.165 1.00 96.12 161 VAL A C 1
ATOM 1232 O O . VAL A 1 161 ? 11.777 10.760 0.129 1.00 96.12 161 VAL A O 1
ATOM 1235 N N . ARG A 1 162 ? 12.842 8.803 -0.144 1.00 94.00 162 ARG A N 1
ATOM 1236 C CA . ARG A 1 162 ? 14.130 9.414 -0.511 1.00 94.00 162 ARG A CA 1
ATOM 1237 C C . ARG A 1 162 ? 14.084 10.195 -1.820 1.00 94.00 162 ARG A C 1
ATOM 1239 O O . ARG A 1 162 ? 14.704 11.251 -1.889 1.00 94.00 162 ARG A O 1
ATOM 1246 N N . ALA A 1 163 ? 13.353 9.709 -2.825 1.00 90.25 163 ALA A N 1
ATOM 1247 C CA . ALA A 1 163 ? 13.205 10.402 -4.107 1.00 90.25 163 ALA A CA 1
ATOM 1248 C C . ALA A 1 163 ? 12.522 11.773 -3.948 1.00 90.25 163 ALA A C 1
ATOM 1250 O O . ALA A 1 163 ? 12.941 12.755 -4.557 1.00 90.25 163 ALA A O 1
ATOM 1251 N N . VAL A 1 164 ? 11.511 11.861 -3.078 1.00 94.00 164 VAL A N 1
ATOM 1252 C CA . VAL A 1 164 ? 10.830 13.128 -2.748 1.00 94.00 164 VAL A CA 1
ATOM 1253 C C . VAL A 1 164 ? 11.646 13.986 -1.773 1.00 94.00 164 VAL A C 1
ATOM 1255 O O . VAL A 1 164 ? 11.586 15.220 -1.803 1.00 94.00 164 VAL A O 1
ATOM 1258 N N . GLY A 1 165 ? 12.420 13.326 -0.915 1.00 93.81 165 GLY A N 1
ATOM 1259 C CA . GLY A 1 165 ? 13.135 13.905 0.209 1.00 93.81 165 GLY A CA 1
ATOM 1260 C C . GLY A 1 165 ? 12.298 13.842 1.486 1.00 93.81 165 GLY A C 1
ATOM 1261 O O . GLY A 1 165 ? 11.184 14.362 1.539 1.00 93.81 165 GLY A O 1
ATOM 1262 N N . THR A 1 166 ? 12.881 13.266 2.537 1.00 89.31 166 THR A N 1
ATOM 1263 C CA . THR A 1 166 ? 12.283 13.012 3.862 1.00 89.31 166 THR A CA 1
ATOM 1264 C C . THR A 1 166 ? 11.468 14.199 4.392 1.00 89.31 166 THR A C 1
ATOM 1266 O O . THR A 1 166 ? 10.274 14.077 4.645 1.00 89.31 166 THR A O 1
ATOM 1269 N N . ALA A 1 167 ? 12.044 15.408 4.384 1.00 88.31 167 ALA A N 1
ATOM 1270 C CA . ALA A 1 167 ? 11.384 16.627 4.872 1.00 88.31 167 ALA A CA 1
ATOM 1271 C C . ALA A 1 167 ? 10.079 17.013 4.138 1.00 88.31 167 ALA A C 1
ATOM 1273 O O . ALA A 1 167 ? 9.304 17.822 4.645 1.00 88.31 167 ALA A O 1
ATOM 1274 N N . LYS A 1 168 ? 9.848 16.486 2.929 1.00 93.00 168 LYS A N 1
ATOM 1275 C CA . LYS A 1 168 ? 8.655 16.732 2.100 1.00 93.00 168 LYS A CA 1
ATOM 1276 C C . LYS A 1 168 ? 7.816 15.470 1.888 1.00 93.00 168 LYS A C 1
ATOM 1278 O O . LYS A 1 168 ? 6.806 15.518 1.186 1.00 93.00 168 LYS A O 1
ATOM 1283 N N . ALA A 1 169 ? 8.240 14.338 2.443 1.00 93.69 169 ALA A N 1
ATOM 1284 C CA . ALA A 1 169 ? 7.607 13.055 2.192 1.00 93.69 169 ALA A CA 1
ATOM 1285 C C . ALA A 1 169 ? 6.321 12.880 3.005 1.00 93.69 169 ALA A C 1
ATOM 1287 O O . ALA A 1 169 ? 5.366 12.288 2.508 1.00 93.69 169 ALA A O 1
ATOM 1288 N N . HIS A 1 170 ? 6.271 13.433 4.218 1.00 90.94 170 HIS A N 1
ATOM 1289 C CA . HIS A 1 170 ? 5.175 13.209 5.157 1.00 90.94 170 HIS A CA 1
ATOM 1290 C C . HIS A 1 170 ? 4.178 14.367 5.218 1.00 90.94 170 HIS A C 1
ATOM 1292 O O . HIS A 1 170 ? 4.538 15.542 5.141 1.00 90.94 170 HIS A O 1
ATOM 1298 N N . HIS A 1 171 ? 2.901 14.033 5.416 1.00 84.94 171 HIS A N 1
ATOM 1299 C CA . HIS A 1 171 ? 1.812 14.998 5.535 1.00 84.94 171 HIS A CA 1
ATOM 1300 C C . HIS A 1 171 ? 1.112 14.892 6.900 1.00 84.94 171 HIS A C 1
ATOM 1302 O O . HIS A 1 171 ? -0.031 14.452 6.998 1.00 84.94 171 HIS A O 1
ATOM 1308 N N . ALA A 1 172 ? 1.755 15.377 7.968 1.00 78.38 172 ALA A N 1
ATOM 1309 C CA . ALA A 1 172 ? 1.270 15.240 9.352 1.00 78.38 172 ALA A CA 1
ATOM 1310 C C . ALA A 1 172 ? -0.205 15.650 9.563 1.00 78.38 172 ALA A C 1
ATOM 1312 O O . ALA A 1 172 ? -0.951 14.964 10.262 1.00 78.38 172 ALA A O 1
ATOM 1313 N N . ALA A 1 173 ? -0.659 16.737 8.924 1.00 67.31 173 ALA A N 1
ATOM 1314 C CA . ALA A 1 173 ? -2.061 17.153 8.993 1.00 67.31 173 ALA A CA 1
ATOM 1315 C C . ALA A 1 173 ? -3.017 16.118 8.365 1.00 67.31 173 ALA A C 1
ATOM 1317 O O . ALA A 1 173 ? -3.947 15.669 9.029 1.00 67.31 173 ALA A O 1
ATOM 1318 N N . MET A 1 174 ? -2.774 15.685 7.123 1.00 74.19 174 MET A N 1
ATOM 1319 C CA . MET A 1 174 ? -3.593 14.663 6.461 1.00 74.19 174 MET A CA 1
ATOM 1320 C C . MET A 1 174 ? -3.520 13.315 7.170 1.00 74.19 174 MET A C 1
ATOM 1322 O O . MET A 1 174 ? -4.523 12.609 7.225 1.00 74.19 174 MET A O 1
ATOM 1326 N N . PHE A 1 175 ? -2.394 12.985 7.802 1.00 74.44 175 PHE A N 1
ATOM 1327 C CA . PHE A 1 175 ? -2.310 11.794 8.635 1.00 74.44 175 PHE A CA 1
ATOM 1328 C C . PHE A 1 175 ? -3.240 11.894 9.847 1.00 74.44 175 PHE A C 1
ATOM 1330 O O . PHE A 1 175 ? -4.012 10.979 10.126 1.00 74.44 175 PHE A O 1
ATOM 1337 N N . LYS A 1 176 ? -3.246 13.041 10.532 1.00 64.56 176 LYS A N 1
ATOM 1338 C CA . LYS A 1 176 ? -4.138 13.278 11.672 1.00 64.56 176 LYS A CA 1
ATOM 1339 C C . LYS A 1 176 ? -5.620 13.207 11.286 1.00 64.56 176 LYS A C 1
ATOM 1341 O O . LYS A 1 176 ? -6.417 12.712 12.078 1.00 64.56 176 LYS A O 1
ATOM 1346 N N . PHE A 1 177 ? -5.985 13.705 10.104 1.00 63.62 177 PHE A N 1
ATOM 1347 C CA . PHE A 1 177 ? -7.388 13.833 9.688 1.00 63.62 177 PHE A CA 1
ATOM 1348 C C . PHE A 1 177 ? -7.936 12.643 8.903 1.00 63.62 177 PHE A C 1
ATOM 1350 O O . PHE A 1 177 ? -9.103 12.304 9.068 1.00 63.62 177 PHE A O 1
ATOM 1357 N N . ALA A 1 178 ? -7.115 12.035 8.055 1.00 67.56 178 ALA A N 1
ATOM 1358 C CA . ALA A 1 178 ? -7.533 11.027 7.086 1.00 67.56 178 ALA A CA 1
ATOM 1359 C C . ALA A 1 178 ? -6.618 9.796 7.073 1.00 67.56 178 ALA A C 1
ATOM 1361 O O . ALA A 1 178 ? -6.776 8.941 6.209 1.00 67.56 178 ALA A O 1
ATOM 1362 N N . LYS A 1 179 ? -5.643 9.711 7.992 1.00 81.69 179 LYS A N 1
ATOM 1363 C CA . LYS A 1 179 ? -4.651 8.623 8.055 1.00 81.69 179 LYS A CA 1
ATOM 1364 C C . LYS A 1 179 ? -3.871 8.430 6.753 1.00 81.69 179 LYS A C 1
ATOM 1366 O O . LYS A 1 179 ? -3.416 7.332 6.457 1.00 81.69 179 LYS A O 1
ATOM 1371 N N . ILE A 1 180 ? -3.681 9.518 6.004 1.00 87.50 180 ILE A N 1
ATOM 1372 C CA . ILE A 1 180 ? -2.829 9.582 4.814 1.00 87.50 180 ILE A CA 1
ATOM 1373 C C . ILE A 1 180 ? -1.452 10.108 5.251 1.00 87.50 180 ILE A C 1
ATOM 1375 O O . ILE A 1 180 ? -1.343 11.290 5.585 1.00 87.50 180 ILE A O 1
ATOM 1379 N N . PRO A 1 181 ? -0.406 9.266 5.305 1.00 90.81 181 PRO A N 1
ATOM 1380 C CA . PRO A 1 181 ? 0.864 9.644 5.915 1.00 90.81 181 PRO A CA 1
ATOM 1381 C C . PRO A 1 181 ? 1.798 10.378 4.970 1.00 90.81 181 PRO A C 1
ATOM 1383 O O . PRO A 1 181 ? 2.608 11.182 5.428 1.00 90.81 181 PRO A O 1
ATOM 1386 N N . TYR A 1 182 ? 1.677 10.112 3.674 1.00 95.50 182 TYR A N 1
ATOM 1387 C CA . TYR A 1 182 ? 2.589 10.607 2.663 1.00 95.50 182 TYR A CA 1
ATOM 1388 C C . TYR A 1 182 ? 1.980 11.736 1.830 1.00 95.50 182 TYR A C 1
ATOM 1390 O O . TYR A 1 182 ? 0.761 11.897 1.750 1.00 95.50 182 TYR A O 1
ATOM 1398 N N . THR A 1 183 ? 2.839 12.534 1.202 1.00 95.81 183 THR A N 1
ATOM 1399 C CA . THR A 1 183 ? 2.429 13.525 0.205 1.00 95.81 183 THR A CA 1
ATOM 1400 C C . THR A 1 183 ? 2.107 12.869 -1.138 1.00 95.81 183 THR A C 1
ATOM 1402 O O . THR A 1 183 ? 2.546 11.758 -1.431 1.00 95.81 183 THR A O 1
ATOM 1405 N N . GLU A 1 184 ? 1.378 13.586 -1.999 1.00 93.94 184 GLU A N 1
ATOM 1406 C CA . GLU A 1 184 ? 1.080 13.146 -3.374 1.00 93.94 184 GLU A CA 1
ATOM 1407 C C . GLU A 1 184 ? 2.329 12.743 -4.162 1.00 93.94 184 GLU A C 1
ATOM 1409 O O . GLU A 1 184 ? 2.287 11.802 -4.945 1.00 93.94 184 GLU A O 1
ATOM 1414 N N . ALA A 1 185 ? 3.456 13.424 -3.939 1.00 94.44 185 ALA A N 1
ATOM 1415 C CA . ALA A 1 185 ? 4.704 13.115 -4.624 1.00 94.44 185 ALA A CA 1
ATOM 1416 C C . ALA A 1 185 ? 5.212 11.704 -4.280 1.00 94.44 185 ALA A C 1
ATOM 1418 O O . ALA A 1 185 ? 5.653 10.978 -5.166 1.00 94.44 185 ALA A O 1
ATOM 1419 N N . VAL A 1 186 ? 5.095 11.284 -3.015 1.00 96.56 186 VAL A N 1
ATOM 1420 C CA . VAL A 1 186 ? 5.509 9.937 -2.588 1.00 96.56 186 VAL A CA 1
ATOM 1421 C C . VAL A 1 186 ? 4.575 8.883 -3.173 1.00 96.56 186 VAL A C 1
ATOM 1423 O O . VAL A 1 186 ? 5.046 7.838 -3.609 1.00 96.56 186 VAL A O 1
ATOM 1426 N N . PHE A 1 187 ? 3.269 9.159 -3.240 1.00 96.94 187 PHE A N 1
ATOM 1427 C CA . PHE A 1 187 ? 2.316 8.271 -3.912 1.00 96.94 187 PHE A CA 1
ATOM 1428 C C . PHE A 1 187 ? 2.578 8.159 -5.416 1.00 96.94 187 PHE A C 1
ATOM 1430 O O . PHE A 1 187 ? 2.444 7.068 -5.965 1.00 96.94 187 PHE A O 1
ATOM 1437 N N . GLY A 1 188 ? 3.015 9.240 -6.065 1.00 94.56 188 GLY A N 1
ATOM 1438 C CA . GLY A 1 188 ? 3.484 9.216 -7.451 1.00 94.56 188 GLY A CA 1
ATOM 1439 C C . GLY A 1 188 ? 4.686 8.288 -7.640 1.00 94.56 188 GLY A C 1
ATOM 1440 O O . GLY A 1 188 ? 4.659 7.405 -8.496 1.00 94.56 188 GLY A O 1
ATOM 1441 N N . GLU A 1 189 ? 5.708 8.427 -6.793 1.00 94.06 189 GLU A N 1
ATOM 1442 C CA . GLU A 1 189 ? 6.907 7.577 -6.833 1.00 94.06 189 GLU A CA 1
ATOM 1443 C C . GLU A 1 189 ? 6.600 6.108 -6.504 1.00 94.06 189 GLU A C 1
ATOM 1445 O O . GLU A 1 189 ? 7.105 5.195 -7.160 1.00 94.06 189 GLU A O 1
ATOM 1450 N N . LEU A 1 190 ? 5.741 5.852 -5.514 1.00 96.12 190 LEU A N 1
ATOM 1451 C CA . LEU A 1 190 ? 5.314 4.498 -5.166 1.00 96.12 190 LEU A CA 1
ATOM 1452 C C . LEU A 1 190 ? 4.470 3.871 -6.286 1.00 96.12 190 LEU A C 1
ATOM 1454 O O . LEU A 1 190 ? 4.665 2.703 -6.621 1.00 96.12 190 LEU A O 1
ATOM 1458 N N . GLY A 1 191 ? 3.580 4.654 -6.902 1.00 95.62 191 GLY A N 1
ATOM 1459 C CA . GLY A 1 191 ? 2.774 4.245 -8.051 1.00 95.62 191 GLY A CA 1
ATOM 1460 C C . GLY A 1 191 ? 3.635 3.870 -9.254 1.00 95.62 191 GLY A C 1
ATOM 1461 O O . GLY A 1 191 ? 3.399 2.831 -9.863 1.00 95.62 191 GLY A O 1
ATOM 1462 N N . ALA A 1 192 ? 4.685 4.643 -9.546 1.00 91.31 192 ALA A N 1
ATOM 1463 C CA . ALA A 1 192 ? 5.634 4.324 -10.612 1.00 91.31 192 ALA A CA 1
ATOM 1464 C C . ALA A 1 192 ? 6.398 3.015 -10.344 1.00 91.31 192 ALA A C 1
ATOM 1466 O O . ALA A 1 192 ? 6.530 2.183 -11.244 1.00 91.31 192 ALA A O 1
ATOM 1467 N N . GLN A 1 193 ? 6.857 2.800 -9.104 1.00 93.12 193 GLN A N 1
ATOM 1468 C CA . GLN A 1 193 ? 7.544 1.561 -8.721 1.00 93.12 193 GLN A CA 1
ATOM 1469 C C . GLN A 1 193 ? 6.626 0.335 -8.822 1.00 93.12 193 GLN A C 1
ATOM 1471 O O . GLN A 1 193 ? 7.024 -0.687 -9.380 1.00 93.12 193 GLN A O 1
ATOM 1476 N N . LEU A 1 194 ? 5.392 0.437 -8.319 1.00 95.56 194 LEU A N 1
ATOM 1477 C CA . LEU A 1 194 ? 4.394 -0.630 -8.427 1.00 95.56 194 LEU A CA 1
ATOM 1478 C C . LEU A 1 194 ? 4.040 -0.912 -9.889 1.00 95.56 194 LEU A C 1
ATOM 1480 O O . LEU A 1 194 ? 4.014 -2.072 -10.293 1.00 95.56 194 LEU A O 1
ATOM 1484 N N . ALA A 1 195 ? 3.840 0.128 -10.700 1.00 93.06 195 ALA A N 1
ATOM 1485 C CA . ALA A 1 195 ? 3.544 -0.029 -12.118 1.00 93.06 195 ALA A CA 1
ATOM 1486 C C . ALA A 1 195 ? 4.645 -0.815 -12.840 1.00 93.06 195 ALA A C 1
ATOM 1488 O O . ALA A 1 195 ? 4.333 -1.696 -13.636 1.00 93.06 195 ALA A O 1
ATOM 1489 N N . GLY A 1 196 ? 5.918 -0.556 -12.525 1.00 89.81 196 GLY A N 1
ATOM 1490 C CA . GLY A 1 196 ? 7.029 -1.290 -13.128 1.00 89.81 196 GLY A CA 1
ATOM 1491 C C . GLY A 1 196 ? 7.034 -2.781 -12.801 1.00 89.81 196 GLY A C 1
ATOM 1492 O O . GLY A 1 196 ? 7.192 -3.614 -13.694 1.00 89.81 196 GLY A O 1
ATOM 1493 N N . VAL A 1 197 ? 6.751 -3.135 -11.546 1.00 91.94 197 VAL A N 1
ATOM 1494 C CA . VAL A 1 197 ? 6.600 -4.542 -11.138 1.00 91.94 197 VAL A CA 1
ATOM 1495 C C . VAL A 1 197 ? 5.426 -5.195 -11.865 1.00 91.94 197 VAL A C 1
ATOM 1497 O O . VAL A 1 197 ? 5.586 -6.257 -12.460 1.00 91.94 197 VAL A O 1
ATOM 1500 N N . LEU A 1 198 ? 4.254 -4.558 -11.867 1.00 93.06 198 LEU A N 1
ATOM 1501 C CA . LEU A 1 198 ? 3.039 -5.127 -12.459 1.00 93.06 198 LEU A CA 1
ATOM 1502 C C . LEU A 1 198 ? 3.164 -5.277 -13.983 1.00 93.06 198 LEU A C 1
ATOM 1504 O O . LEU A 1 198 ? 2.774 -6.309 -14.528 1.00 93.06 198 LEU A O 1
ATOM 1508 N N . ARG A 1 199 ? 3.792 -4.314 -14.668 1.00 89.88 199 ARG A N 1
ATOM 1509 C CA . ARG A 1 199 ? 4.163 -4.441 -16.086 1.00 89.88 199 ARG A CA 1
ATOM 1510 C C . ARG A 1 199 ? 5.034 -5.667 -16.334 1.00 89.88 199 ARG A C 1
ATOM 1512 O O . ARG A 1 199 ? 4.726 -6.461 -17.220 1.00 89.88 199 ARG A O 1
ATOM 1519 N N . ALA A 1 200 ? 6.090 -5.848 -15.539 1.00 87.19 200 ALA A N 1
ATOM 1520 C CA . ALA A 1 200 ? 7.006 -6.978 -15.684 1.00 87.19 200 ALA A CA 1
ATOM 1521 C C . ALA A 1 200 ? 6.319 -8.328 -15.436 1.00 87.19 200 ALA A C 1
ATOM 1523 O O . ALA A 1 200 ? 6.526 -9.269 -16.201 1.00 87.19 200 ALA A O 1
ATOM 1524 N N . VAL A 1 201 ? 5.467 -8.409 -14.414 1.00 88.31 201 VAL A N 1
ATOM 1525 C CA . VAL A 1 201 ? 4.715 -9.623 -14.054 1.00 88.31 201 VAL A CA 1
ATOM 1526 C C . VAL A 1 201 ? 3.709 -10.008 -15.136 1.00 88.31 201 VAL A C 1
ATOM 1528 O O . VAL A 1 201 ? 3.592 -11.184 -15.475 1.00 88.31 201 VAL A O 1
ATOM 1531 N N . HIS A 1 202 ? 3.019 -9.028 -15.720 1.00 88.56 202 HIS A N 1
ATOM 1532 C CA . HIS A 1 202 ? 2.028 -9.263 -16.772 1.00 88.56 202 HIS A CA 1
ATOM 1533 C C . HIS A 1 202 ? 2.620 -9.268 -18.191 1.00 88.56 202 HIS A C 1
ATOM 1535 O O . HIS A 1 202 ? 1.877 -9.353 -19.166 1.00 88.56 202 HIS A O 1
ATOM 1541 N N . GLY A 1 203 ? 3.951 -9.213 -18.329 1.00 81.19 203 GLY A N 1
ATOM 1542 C CA . GLY A 1 203 ? 4.636 -9.284 -19.623 1.00 81.19 203 GLY A CA 1
ATOM 1543 C C . GLY A 1 203 ? 4.416 -8.063 -20.520 1.00 81.19 203 GLY A C 1
ATOM 1544 O O . GLY A 1 203 ? 4.629 -8.146 -21.730 1.00 81.19 203 GLY A O 1
ATOM 1545 N N . VAL A 1 204 ? 4.003 -6.940 -19.933 1.00 81.00 204 VAL A N 1
ATOM 1546 C CA . VAL A 1 204 ? 3.771 -5.657 -20.605 1.00 81.00 204 VAL A CA 1
ATOM 1547 C C . VAL A 1 204 ? 5.019 -4.790 -20.458 1.00 81.00 204 VAL A C 1
ATOM 1549 O O . VAL A 1 204 ? 5.015 -3.735 -19.827 1.00 81.00 204 VAL A O 1
ATOM 1552 N N . THR A 1 205 ? 6.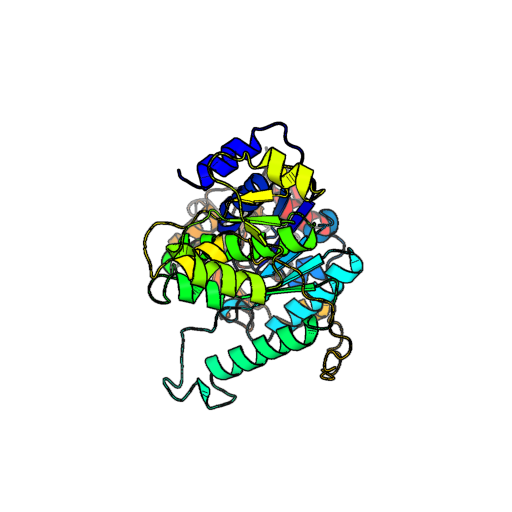137 -5.289 -20.984 1.00 78.12 205 THR A N 1
ATOM 1553 C CA . THR A 1 205 ? 7.426 -4.591 -20.961 1.00 78.12 205 THR A CA 1
ATOM 1554 C C . THR A 1 205 ? 8.017 -4.498 -22.363 1.00 78.12 205 THR A C 1
ATOM 1556 O O . THR A 1 205 ? 7.774 -5.376 -23.199 1.00 78.12 205 THR A O 1
ATOM 1559 N N . PRO A 1 206 ? 8.809 -3.449 -22.650 1.00 77.31 206 PRO A N 1
ATOM 1560 C CA . PRO A 1 206 ? 9.446 -3.303 -23.951 1.00 77.31 206 PRO A CA 1
ATOM 1561 C C . PRO A 1 206 ? 10.344 -4.504 -24.260 1.00 77.31 206 PRO A C 1
ATOM 1563 O O . PRO A 1 206 ? 11.295 -4.813 -23.529 1.00 77.31 206 PRO A O 1
ATOM 1566 N N . ARG A 1 207 ? 10.060 -5.183 -25.376 1.00 81.00 207 ARG A N 1
ATOM 1567 C CA . ARG A 1 207 ? 10.885 -6.299 -25.861 1.00 81.00 207 ARG A CA 1
ATOM 1568 C C . ARG A 1 207 ? 12.158 -5.788 -26.512 1.00 81.00 207 ARG A C 1
ATOM 1570 O O . ARG A 1 207 ? 13.203 -6.422 -26.365 1.00 81.00 207 ARG A O 1
ATOM 1577 N N . VAL A 1 208 ? 12.062 -4.654 -27.204 1.00 85.25 208 VAL A N 1
ATOM 1578 C CA . VAL A 1 208 ? 13.180 -3.965 -27.851 1.00 85.25 208 VAL A CA 1
ATOM 1579 C C . VAL A 1 208 ? 13.152 -2.498 -27.447 1.00 85.25 208 VAL A C 1
ATOM 1581 O O . VAL A 1 208 ? 12.115 -1.842 -27.519 1.00 85.25 208 VAL A O 1
ATOM 1584 N N . VAL A 1 209 ? 14.304 -1.990 -27.027 1.00 88.12 209 VAL A N 1
ATOM 1585 C CA . VAL A 1 209 ? 14.522 -0.563 -26.813 1.00 88.12 209 VAL A CA 1
ATOM 1586 C C . VAL A 1 209 ? 15.257 -0.026 -28.035 1.00 88.12 209 VAL A C 1
ATOM 1588 O O . VAL A 1 209 ? 16.371 -0.451 -28.348 1.00 88.12 209 VAL A O 1
ATOM 1591 N N . VAL A 1 210 ? 14.596 0.862 -28.760 1.00 88.44 210 VAL A N 1
ATOM 1592 C CA . VAL A 1 210 ? 15.103 1.488 -29.977 1.00 88.44 210 VAL A CA 1
ATOM 1593 C C . VAL A 1 210 ? 15.899 2.722 -29.579 1.00 88.44 210 VAL A C 1
ATOM 1595 O O . VAL A 1 210 ? 15.470 3.479 -28.713 1.00 88.44 210 VAL A O 1
ATOM 1598 N N . VAL A 1 211 ? 17.075 2.913 -30.165 1.00 89.56 211 VAL A N 1
ATOM 1599 C CA . VAL A 1 211 ? 17.975 4.015 -29.814 1.00 89.56 211 VAL A CA 1
ATOM 1600 C C . VAL A 1 211 ? 18.424 4.717 -31.083 1.00 89.56 211 VAL A C 1
ATOM 1602 O O . VAL A 1 211 ? 18.840 4.058 -32.034 1.00 89.56 211 VAL A O 1
ATOM 1605 N N . ASP A 1 212 ? 18.355 6.043 -31.087 1.00 87.00 212 ASP A N 1
ATOM 1606 C CA . ASP A 1 212 ? 18.891 6.845 -32.182 1.00 87.00 212 ASP A CA 1
ATOM 1607 C C . ASP A 1 212 ? 20.423 6.843 -32.192 1.00 87.00 212 ASP A C 1
ATOM 1609 O O . ASP A 1 212 ? 21.076 6.695 -31.156 1.00 87.00 212 ASP A O 1
ATOM 1613 N N . GLU A 1 213 ? 21.007 7.019 -33.378 1.00 82.12 213 GLU A N 1
ATOM 1614 C CA . GLU A 1 213 ? 22.444 7.256 -33.531 1.00 82.12 213 GLU A CA 1
ATOM 1615 C C . GLU A 1 213 ? 22.829 8.638 -32.985 1.00 82.12 213 GLU A C 1
ATOM 1617 O O . GLU A 1 213 ? 23.008 9.604 -33.724 1.00 82.12 213 GLU A O 1
ATOM 1622 N N . ASP A 1 214 ? 22.964 8.722 -31.663 1.00 83.25 214 ASP A N 1
ATOM 1623 C CA . ASP A 1 214 ? 23.396 9.915 -30.944 1.00 83.25 214 ASP A CA 1
ATOM 1624 C C . ASP A 1 214 ? 24.550 9.566 -29.982 1.00 83.25 214 ASP A C 1
ATOM 1626 O O . ASP A 1 214 ? 24.361 8.777 -29.048 1.00 83.25 214 ASP A O 1
ATOM 1630 N N . PRO A 1 215 ? 25.753 10.149 -30.162 1.00 81.06 215 PRO A N 1
ATOM 1631 C CA . PRO A 1 215 ? 26.868 9.986 -29.230 1.00 81.06 215 PRO A CA 1
ATOM 1632 C C . PRO A 1 215 ? 26.530 10.340 -27.773 1.00 81.06 215 PRO A C 1
ATOM 1634 O O . PRO A 1 215 ? 27.135 9.780 -26.859 1.00 81.06 215 PRO A O 1
ATOM 1637 N N . ALA A 1 216 ? 25.554 11.222 -27.527 1.00 81.62 216 ALA A N 1
ATOM 1638 C CA . ALA A 1 216 ? 25.099 11.558 -26.176 1.00 81.62 216 ALA A CA 1
ATOM 1639 C C . ALA A 1 216 ? 24.409 10.381 -25.457 1.00 81.62 216 ALA A C 1
ATOM 1641 O O . ALA A 1 216 ? 24.286 10.394 -24.232 1.00 81.62 216 ALA A O 1
ATOM 1642 N N . LEU A 1 217 ? 23.992 9.343 -26.193 1.00 82.94 217 LEU A N 1
ATOM 1643 C CA . LEU A 1 217 ? 23.322 8.158 -25.655 1.00 82.94 217 LEU A CA 1
ATOM 1644 C C . LEU A 1 217 ? 24.281 7.004 -25.326 1.00 82.94 217 LEU A C 1
ATOM 1646 O O . LEU A 1 217 ? 23.824 5.958 -24.865 1.00 82.94 217 LEU A O 1
ATOM 1650 N N . GLU A 1 218 ? 25.600 7.162 -25.501 1.00 85.69 218 GLU A N 1
ATOM 1651 C CA . GLU A 1 218 ? 26.564 6.069 -25.297 1.00 85.69 218 GLU A CA 1
ATOM 1652 C C . GLU A 1 218 ? 26.508 5.470 -23.876 1.00 85.69 218 GLU A C 1
ATOM 1654 O O . GLU A 1 218 ? 26.459 4.247 -23.706 1.00 85.69 218 GLU A O 1
ATOM 1659 N N . GLU A 1 219 ? 26.485 6.319 -22.844 1.00 86.00 219 GLU A N 1
ATOM 1660 C CA . GLU A 1 219 ? 26.403 5.881 -21.445 1.00 86.00 219 GLU A CA 1
ATOM 1661 C C . GLU A 1 219 ? 25.023 5.275 -21.100 1.00 86.00 219 GLU A C 1
ATOM 1663 O O . GLU A 1 219 ? 24.999 4.162 -20.558 1.00 86.00 219 GLU A O 1
ATOM 1668 N N . PRO A 1 220 ? 23.880 5.894 -21.480 1.00 85.25 220 PRO A N 1
ATOM 1669 C CA . PRO A 1 220 ? 22.566 5.259 -21.368 1.00 85.25 220 PRO A CA 1
ATOM 1670 C C . PRO A 1 220 ? 22.461 3.879 -22.014 1.00 85.25 220 PRO A C 1
ATOM 1672 O O . PRO A 1 220 ? 21.979 2.930 -21.390 1.00 85.25 220 PRO A O 1
ATOM 1675 N N . VAL A 1 221 ? 22.952 3.742 -23.247 1.00 86.56 221 VAL A N 1
ATOM 1676 C CA . VAL A 1 221 ? 22.964 2.476 -23.991 1.00 86.56 221 VAL A CA 1
ATOM 1677 C C . VAL A 1 221 ? 23.777 1.425 -23.250 1.00 86.56 221 VAL A C 1
ATOM 1679 O O . VAL A 1 221 ? 23.336 0.282 -23.129 1.00 86.56 221 VAL A O 1
ATOM 1682 N N . ARG A 1 222 ? 24.954 1.791 -22.733 1.00 86.56 222 ARG A N 1
ATOM 1683 C CA . ARG A 1 222 ? 25.805 0.874 -21.964 1.00 86.56 222 ARG A CA 1
ATOM 1684 C C . ARG A 1 222 ? 25.074 0.332 -20.737 1.00 86.56 222 ARG A C 1
ATOM 1686 O O . ARG A 1 222 ? 25.035 -0.883 -20.554 1.00 86.56 222 ARG A O 1
ATOM 1693 N N . TRP A 1 223 ? 24.433 1.203 -19.960 1.00 84.75 223 TRP A N 1
ATOM 1694 C CA . TRP A 1 223 ? 23.700 0.802 -18.756 1.00 84.75 223 TRP A CA 1
ATOM 1695 C C . TRP A 1 223 ? 22.490 -0.086 -19.069 1.00 84.75 223 TRP A C 1
ATOM 1697 O O . TRP A 1 223 ? 22.262 -1.104 -18.414 1.00 84.75 223 TRP A O 1
ATOM 1707 N N . LEU A 1 224 ? 21.748 0.242 -20.131 1.00 84.44 224 LEU A N 1
ATOM 1708 C CA . LEU A 1 224 ? 20.644 -0.589 -20.607 1.00 84.44 224 LEU A CA 1
ATOM 1709 C C . LEU A 1 224 ? 21.130 -1.983 -21.041 1.00 84.44 224 LEU A C 1
ATOM 1711 O O . LEU A 1 224 ? 20.480 -2.973 -20.702 1.00 84.44 224 LEU A O 1
ATOM 1715 N N . ARG A 1 225 ? 22.291 -2.111 -21.707 1.00 83.94 225 ARG A N 1
ATOM 1716 C CA . ARG A 1 225 ? 22.858 -3.437 -22.043 1.00 83.94 225 ARG A CA 1
ATOM 1717 C C . ARG A 1 225 ? 23.174 -4.257 -20.799 1.00 83.94 225 ARG A C 1
ATOM 1719 O O . ARG A 1 225 ? 22.872 -5.446 -20.776 1.00 83.94 225 ARG A O 1
ATOM 1726 N N . GLU A 1 226 ? 23.746 -3.633 -19.772 1.00 84.12 226 GLU A N 1
ATOM 1727 C CA . GLU A 1 226 ? 24.079 -4.296 -18.502 1.00 84.12 226 GLU A CA 1
ATOM 1728 C C . GLU A 1 226 ? 22.832 -4.803 -17.763 1.00 84.12 226 GLU A C 1
ATOM 1730 O O . GLU A 1 226 ? 22.888 -5.840 -17.107 1.00 84.12 226 GLU A O 1
ATOM 1735 N N . SER A 1 227 ? 21.682 -4.141 -17.939 1.00 77.12 227 SER A N 1
ATOM 1736 C CA . SER A 1 227 ? 20.386 -4.622 -17.431 1.00 77.12 227 SER A CA 1
ATOM 1737 C C . SER A 1 227 ? 19.806 -5.817 -18.208 1.00 77.12 227 SER A C 1
ATOM 1739 O O . SER A 1 227 ? 18.769 -6.367 -17.838 1.00 77.12 227 SER A O 1
ATOM 1741 N N . GLY A 1 228 ? 20.452 -6.216 -19.308 1.00 79.00 228 GLY A N 1
ATOM 1742 C CA . GLY A 1 228 ? 19.965 -7.244 -20.223 1.00 79.00 228 GLY A CA 1
ATOM 1743 C C . GLY A 1 228 ? 18.926 -6.737 -21.226 1.00 79.00 228 GLY A C 1
ATOM 1744 O O . GLY A 1 228 ? 18.236 -7.556 -21.837 1.00 79.00 228 GLY A O 1
ATOM 1745 N N . ALA A 1 229 ? 18.784 -5.417 -21.410 1.00 83.00 229 ALA A N 1
ATOM 1746 C CA . ALA A 1 229 ? 17.889 -4.852 -22.414 1.00 83.00 229 ALA A CA 1
ATOM 1747 C C . ALA A 1 229 ? 18.337 -5.208 -23.838 1.00 83.00 229 ALA A C 1
ATOM 1749 O O . ALA A 1 229 ? 19.512 -5.085 -24.189 1.00 83.00 229 ALA A O 1
ATOM 1750 N N . ARG A 1 230 ? 17.387 -5.623 -24.687 1.00 85.69 230 ARG A N 1
ATOM 1751 C CA . ARG A 1 230 ? 17.644 -5.799 -26.123 1.00 85.69 230 ARG A CA 1
ATOM 1752 C C . ARG A 1 230 ? 17.563 -4.422 -26.767 1.00 85.69 230 ARG A C 1
ATOM 1754 O O . ARG A 1 230 ? 16.475 -3.863 -26.867 1.00 85.69 230 ARG A O 1
ATOM 1761 N N . LEU A 1 231 ? 18.714 -3.886 -27.156 1.00 89.06 231 LEU A N 1
ATOM 1762 C CA . LEU A 1 231 ? 18.834 -2.563 -27.763 1.00 89.06 231 LEU A CA 1
ATOM 1763 C C . LEU A 1 231 ? 19.082 -2.689 -29.257 1.00 89.06 231 LEU A C 1
ATOM 1765 O O . LEU A 1 231 ? 19.914 -3.500 -29.673 1.00 89.06 231 LEU A O 1
ATOM 1769 N N . VAL A 1 232 ? 18.410 -1.852 -30.037 1.00 90.00 232 VAL A N 1
ATOM 1770 C CA . VAL A 1 232 ? 18.582 -1.788 -31.488 1.00 90.00 232 VAL A CA 1
ATOM 1771 C C . VAL A 1 232 ? 18.798 -0.341 -31.883 1.00 90.00 232 VAL A C 1
ATOM 1773 O O . VAL A 1 232 ? 18.042 0.541 -31.485 1.00 90.00 232 VAL A O 1
ATOM 1776 N N . VAL A 1 233 ? 19.868 -0.111 -32.636 1.00 87.69 233 VAL A N 1
ATOM 1777 C CA . VAL A 1 233 ? 20.169 1.206 -33.188 1.00 87.69 233 VAL A CA 1
ATOM 1778 C C . VAL A 1 233 ? 19.296 1.419 -34.422 1.00 87.69 233 VAL A C 1
ATOM 1780 O O . VAL A 1 233 ? 19.192 0.526 -35.272 1.00 87.69 233 VAL A O 1
ATOM 1783 N N . ARG A 1 234 ? 18.646 2.578 -34.470 1.00 89.62 234 ARG A N 1
ATOM 1784 C CA . ARG A 1 234 ? 17.755 3.016 -35.540 1.00 89.62 234 ARG A CA 1
ATOM 1785 C C . ARG A 1 234 ? 18.504 3.928 -36.499 1.00 89.62 234 ARG A C 1
ATOM 1787 O O . ARG A 1 234 ? 19.176 4.860 -36.058 1.00 89.62 234 ARG A O 1
ATOM 1794 N N . ALA A 1 235 ? 18.371 3.674 -37.797 1.00 83.75 235 ALA A N 1
ATOM 1795 C CA . ALA A 1 235 ? 18.914 4.576 -38.805 1.00 83.75 235 ALA A CA 1
ATOM 1796 C C . ALA A 1 235 ? 18.091 5.874 -38.868 1.00 83.75 235 ALA A C 1
ATOM 1798 O O . ALA A 1 235 ? 16.886 5.879 -38.612 1.00 83.75 235 ALA A O 1
ATOM 1799 N N . ALA A 1 236 ? 18.723 6.987 -39.241 1.00 81.19 236 ALA A N 1
ATOM 1800 C CA . ALA A 1 236 ? 18.028 8.267 -39.354 1.00 81.19 236 ALA A CA 1
ATOM 1801 C C . ALA A 1 236 ? 16.825 8.174 -40.319 1.00 81.19 236 ALA A C 1
ATOM 1803 O O . ALA A 1 236 ? 16.994 7.889 -41.504 1.00 81.19 236 ALA A O 1
ATOM 1804 N N . GLY A 1 237 ? 15.620 8.444 -39.804 1.00 80.44 237 GLY A N 1
ATOM 1805 C CA . GLY A 1 237 ? 14.369 8.405 -40.572 1.00 80.44 237 GLY A CA 1
ATOM 1806 C C . GLY A 1 237 ? 13.715 7.024 -40.711 1.00 80.44 237 GLY A C 1
ATOM 1807 O O . GLY A 1 237 ? 12.738 6.912 -41.441 1.00 80.44 237 GLY A O 1
ATOM 1808 N N . GLU A 1 238 ? 14.231 5.987 -40.044 1.00 87.88 238 GLU A N 1
ATOM 1809 C CA . GLU A 1 238 ? 13.553 4.688 -39.917 1.00 87.88 238 GLU A CA 1
ATOM 1810 C C . GLU A 1 238 ? 12.389 4.812 -38.909 1.00 87.88 238 GLU A C 1
ATOM 1812 O O . GLU A 1 238 ? 12.546 5.387 -37.824 1.00 87.88 238 GLU A O 1
ATOM 1817 N N . GLU A 1 239 ? 11.211 4.295 -39.261 1.00 91.19 239 GLU A N 1
ATOM 1818 C CA . GLU A 1 239 ? 10.045 4.279 -38.368 1.00 91.19 239 GLU A CA 1
ATOM 1819 C C . GLU A 1 239 ? 10.165 3.143 -37.338 1.00 91.19 239 GLU A C 1
ATOM 1821 O O . GLU A 1 239 ? 10.818 2.121 -37.574 1.00 91.19 239 GLU A O 1
ATOM 1826 N N . ILE A 1 240 ? 9.550 3.304 -36.161 1.00 88.56 240 ILE A N 1
ATOM 1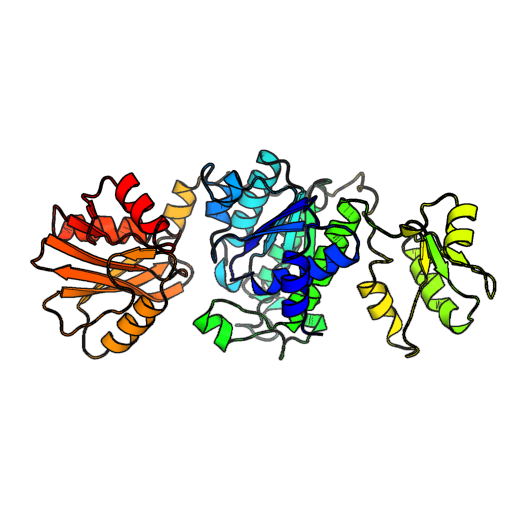827 C CA . ILE A 1 240 ? 9.664 2.316 -35.069 1.00 88.56 240 ILE A CA 1
ATOM 1828 C C . ILE A 1 240 ? 9.019 0.984 -35.474 1.00 88.56 240 ILE A C 1
ATOM 1830 O O . ILE A 1 240 ? 9.522 -0.083 -35.120 1.00 88.56 240 ILE A O 1
ATOM 1834 N N . GLU A 1 241 ? 7.941 1.038 -36.249 1.00 90.81 241 GLU A N 1
ATOM 1835 C CA . GLU A 1 241 ? 7.230 -0.112 -36.800 1.00 90.81 241 GLU A CA 1
ATOM 1836 C C . GLU A 1 241 ? 8.135 -0.962 -37.701 1.00 90.81 241 GLU A C 1
ATOM 1838 O O . GLU A 1 241 ? 8.099 -2.193 -37.625 1.00 90.81 241 GLU A O 1
ATOM 1843 N N . ASP A 1 242 ? 8.991 -0.321 -38.501 1.00 91.62 242 ASP A N 1
ATOM 1844 C CA . ASP A 1 242 ? 9.941 -1.007 -39.379 1.00 91.62 242 ASP A CA 1
ATOM 1845 C C . ASP A 1 242 ? 11.049 -1.688 -38.565 1.00 91.62 242 ASP A C 1
ATOM 1847 O O . ASP A 1 242 ? 11.389 -2.851 -38.817 1.00 91.62 242 ASP A O 1
ATOM 1851 N N . VAL A 1 243 ? 11.556 -1.009 -37.525 1.00 90.62 243 VAL A N 1
ATOM 1852 C CA . VAL A 1 243 ? 12.502 -1.606 -36.566 1.00 90.62 243 VAL A CA 1
ATOM 1853 C C . VAL A 1 243 ? 11.863 -2.812 -35.874 1.00 90.62 243 VAL A C 1
ATOM 1855 O O . VAL A 1 243 ? 12.479 -3.874 -35.780 1.00 90.62 243 VAL A O 1
ATOM 1858 N N . ALA A 1 244 ? 10.618 -2.684 -35.413 1.00 90.19 244 ALA A N 1
ATOM 1859 C CA . ALA A 1 244 ? 9.895 -3.760 -34.745 1.00 90.19 244 ALA A CA 1
ATOM 1860 C C . ALA A 1 244 ? 9.720 -4.982 -35.661 1.00 90.19 244 ALA A C 1
ATOM 1862 O O . ALA A 1 244 ? 10.033 -6.109 -35.257 1.00 90.19 244 ALA A O 1
ATOM 1863 N N . ALA A 1 245 ? 9.306 -4.756 -36.914 1.00 91.56 245 ALA A N 1
ATOM 1864 C CA . ALA A 1 245 ? 9.141 -5.799 -37.922 1.00 91.56 245 ALA A CA 1
ATOM 1865 C C . ALA A 1 245 ? 10.463 -6.518 -38.231 1.00 91.56 245 ALA A C 1
ATOM 1867 O O . ALA A 1 245 ? 10.502 -7.752 -38.249 1.00 91.56 245 ALA A O 1
ATOM 1868 N N . ARG A 1 246 ? 11.561 -5.766 -38.403 1.00 93.06 246 ARG A N 1
ATOM 1869 C CA . ARG A 1 246 ? 12.917 -6.307 -38.614 1.00 93.06 246 ARG A CA 1
ATOM 1870 C C . ARG A 1 246 ? 13.375 -7.191 -37.456 1.00 93.06 246 ARG A C 1
ATOM 1872 O O . ARG A 1 246 ? 14.007 -8.224 -37.671 1.00 93.06 246 ARG A O 1
ATOM 1879 N N . GLU A 1 247 ? 13.043 -6.802 -36.232 1.00 91.56 247 GLU A N 1
ATOM 1880 C CA . GLU A 1 247 ? 13.467 -7.494 -35.014 1.00 91.56 247 GLU A CA 1
ATOM 1881 C C . GLU A 1 247 ? 12.509 -8.616 -34.578 1.00 91.56 247 GLU A C 1
ATOM 1883 O O . GLU A 1 247 ? 12.794 -9.323 -33.597 1.00 91.56 247 GLU A O 1
ATOM 1888 N N . GLY A 1 248 ? 11.408 -8.801 -35.317 1.00 90.19 248 GLY A N 1
ATOM 1889 C CA . GLY A 1 248 ? 10.404 -9.839 -35.096 1.00 90.19 248 GLY A CA 1
ATOM 1890 C C . GLY A 1 248 ? 9.566 -9.619 -33.836 1.00 90.19 248 GLY A C 1
ATOM 1891 O O . GLY A 1 248 ? 9.177 -10.591 -33.183 1.00 90.19 248 GLY A O 1
ATOM 1892 N N . VAL A 1 249 ? 9.328 -8.362 -33.451 1.00 87.38 249 VAL A N 1
ATOM 1893 C CA . VAL A 1 249 ? 8.510 -8.000 -32.284 1.00 87.38 249 VAL A CA 1
ATOM 1894 C C . VAL A 1 249 ? 7.277 -7.193 -32.704 1.00 87.38 249 VAL A C 1
ATOM 1896 O O . VAL A 1 249 ? 7.318 -6.520 -33.732 1.00 87.38 249 VAL A O 1
ATOM 1899 N N . PRO A 1 250 ? 6.173 -7.243 -31.934 1.00 86.12 250 PRO A N 1
ATOM 1900 C CA . PRO A 1 250 ? 5.041 -6.345 -32.158 1.00 86.12 250 PRO A CA 1
ATOM 1901 C C . PRO A 1 250 ? 5.475 -4.875 -32.067 1.00 86.12 250 PRO A C 1
ATOM 1903 O O . PRO A 1 250 ? 6.359 -4.555 -31.267 1.00 86.12 250 PRO A O 1
ATOM 1906 N N . ALA A 1 251 ? 4.858 -3.994 -32.858 1.00 84.75 251 ALA A N 1
ATOM 1907 C CA . ALA A 1 251 ? 5.213 -2.573 -32.916 1.00 84.75 251 ALA A CA 1
ATOM 1908 C C . ALA A 1 251 ? 5.115 -1.901 -31.538 1.00 84.75 251 ALA A C 1
ATOM 1910 O O . ALA A 1 251 ? 6.033 -1.212 -31.109 1.00 84.75 251 ALA A O 1
ATOM 1911 N N . GLU A 1 252 ? 4.067 -2.222 -30.782 1.00 80.50 252 GLU A N 1
ATOM 1912 C CA . GLU A 1 252 ? 3.828 -1.755 -29.416 1.00 80.50 252 GLU A CA 1
ATOM 1913 C C . GLU A 1 252 ? 4.884 -2.222 -28.396 1.00 80.50 252 GLU A C 1
ATOM 1915 O O . GLU A 1 252 ? 4.975 -1.689 -27.294 1.00 80.50 252 GLU A O 1
ATOM 1920 N N . SER A 1 253 ? 5.686 -3.233 -28.745 1.00 82.19 253 SER A N 1
ATOM 1921 C CA . SER A 1 253 ? 6.764 -3.763 -27.901 1.00 82.19 253 SER A CA 1
ATOM 1922 C C . SER A 1 253 ? 8.141 -3.172 -28.226 1.00 82.19 253 SER A C 1
ATOM 1924 O O . SER A 1 253 ? 9.116 -3.524 -27.550 1.00 82.19 253 SER A O 1
ATOM 1926 N N . ALA A 1 254 ? 8.237 -2.321 -29.253 1.00 86.44 254 ALA A N 1
ATOM 1927 C CA . ALA A 1 254 ? 9.431 -1.561 -29.597 1.00 86.44 254 ALA A CA 1
ATOM 1928 C C . ALA A 1 254 ? 9.272 -0.119 -29.097 1.00 86.44 254 ALA A C 1
ATOM 1930 O O . ALA A 1 254 ? 8.381 0.605 -29.529 1.00 86.44 254 ALA A O 1
ATOM 1931 N N . VAL A 1 255 ? 10.129 0.303 -28.165 1.00 86.88 255 VAL A N 1
ATOM 1932 C CA . VAL A 1 255 ? 10.023 1.629 -27.533 1.00 86.88 255 VAL A CA 1
ATOM 1933 C C . VAL A 1 255 ? 11.274 2.442 -27.811 1.00 86.88 255 VAL A C 1
ATOM 1935 O O . VAL A 1 255 ? 12.378 2.002 -27.494 1.00 86.88 255 VAL A O 1
ATOM 1938 N N . LEU A 1 256 ? 11.101 3.637 -28.375 1.00 85.94 256 LEU A N 1
ATOM 1939 C CA . LEU A 1 256 ? 12.188 4.592 -28.570 1.00 85.94 256 LEU A CA 1
ATOM 1940 C C . LEU A 1 256 ? 12.651 5.160 -27.225 1.00 85.94 256 LEU A C 1
ATOM 1942 O O . LEU A 1 256 ? 11.871 5.752 -26.475 1.00 85.94 256 LEU A O 1
ATOM 1946 N N . LEU A 1 257 ? 13.943 5.008 -26.939 1.00 84.50 257 LEU A N 1
ATOM 1947 C CA . LEU A 1 257 ? 14.598 5.645 -25.809 1.00 84.50 257 LEU A CA 1
ATOM 1948 C C . LEU A 1 257 ? 14.555 7.161 -26.003 1.00 84.50 257 LEU A C 1
ATOM 1950 O O . LEU A 1 257 ? 15.285 7.715 -26.818 1.00 84.50 257 LEU A O 1
ATOM 1954 N N . THR A 1 258 ? 13.711 7.823 -25.218 1.00 78.88 258 THR A N 1
ATOM 1955 C CA . THR A 1 258 ? 13.603 9.281 -25.212 1.00 78.88 258 THR A CA 1
ATOM 1956 C C . THR A 1 258 ? 14.137 9.793 -23.883 1.00 78.88 258 THR A C 1
ATOM 1958 O O . THR A 1 258 ? 13.518 9.565 -22.845 1.00 78.88 258 THR A O 1
ATOM 1961 N N . LEU A 1 259 ? 15.294 10.456 -23.911 1.00 77.06 259 LEU A N 1
ATOM 1962 C CA . LEU A 1 259 ? 15.890 11.097 -22.739 1.00 77.06 259 LEU A CA 1
ATOM 1963 C C . LEU A 1 259 ? 15.827 12.616 -22.904 1.00 77.06 259 LEU A C 1
ATOM 1965 O O . LEU A 1 259 ? 16.090 13.158 -23.977 1.00 77.06 259 LEU A O 1
ATOM 1969 N N . GLY A 1 260 ? 15.450 13.310 -21.838 1.00 65.69 260 GLY A N 1
ATOM 1970 C CA . GLY A 1 260 ? 15.529 14.754 -21.737 1.00 65.69 260 GLY A CA 1
ATOM 1971 C C . GLY A 1 260 ? 16.982 15.198 -21.864 1.00 65.69 260 GLY A C 1
ATOM 1972 O O . GLY A 1 260 ? 17.887 14.589 -21.303 1.00 65.69 260 GLY A O 1
ATOM 1973 N N . GLY A 1 261 ? 17.223 16.293 -22.587 1.00 60.28 261 GLY A N 1
ATOM 1974 C CA . GLY A 1 261 ? 18.571 16.786 -22.908 1.00 60.28 261 GLY A CA 1
ATOM 1975 C C . GLY A 1 261 ? 19.418 17.282 -21.723 1.00 60.28 261 GLY A C 1
ATOM 1976 O O . GLY A 1 261 ? 20.333 18.073 -21.935 1.00 60.28 261 GLY A O 1
ATOM 1977 N N . LYS A 1 262 ? 19.116 16.891 -20.475 1.00 66.75 262 LYS A N 1
ATOM 1978 C CA . LYS A 1 262 ? 19.935 17.176 -19.290 1.00 66.75 262 LYS A CA 1
ATOM 1979 C C . LYS A 1 262 ? 20.938 16.030 -19.071 1.00 66.75 262 LYS A C 1
ATOM 1981 O O . LYS A 1 262 ? 20.509 14.950 -18.666 1.00 66.75 262 LYS A O 1
ATOM 1986 N N . PRO A 1 263 ? 22.253 16.267 -19.238 1.00 61.66 263 PRO A N 1
ATOM 1987 C CA . PRO A 1 263 ? 23.275 15.217 -19.182 1.00 61.66 263 PRO A CA 1
ATOM 1988 C C . PRO A 1 263 ? 23.332 14.415 -17.877 1.00 61.66 263 PRO A C 1
ATOM 1990 O O . PRO A 1 263 ? 23.745 13.266 -17.903 1.00 61.66 263 PRO A O 1
ATOM 1993 N N . ASP A 1 264 ? 22.891 14.975 -16.748 1.00 69.50 264 ASP A N 1
ATOM 1994 C CA . ASP A 1 264 ? 22.985 14.298 -15.444 1.00 69.50 264 ASP A CA 1
ATOM 1995 C C . ASP A 1 264 ? 21.670 13.617 -15.010 1.00 69.50 264 ASP A C 1
ATOM 1997 O O . ASP A 1 264 ? 21.650 12.850 -14.050 1.00 69.50 264 ASP A O 1
ATOM 2001 N N . GLY A 1 265 ? 20.553 13.896 -15.696 1.00 75.81 265 GLY A N 1
ATOM 2002 C CA . GLY A 1 265 ? 19.209 13.456 -15.286 1.00 75.81 265 GLY A CA 1
ATOM 2003 C C . GLY A 1 265 ? 18.735 12.147 -15.918 1.00 75.81 265 GLY A C 1
ATOM 2004 O O . GLY A 1 265 ? 17.736 11.575 -15.477 1.00 75.81 265 GLY A O 1
ATOM 2005 N N . TRP A 1 266 ? 19.445 11.652 -16.934 1.00 81.81 266 TRP A N 1
ATOM 2006 C CA . TRP A 1 266 ? 18.987 10.527 -17.750 1.00 81.81 266 TRP A CA 1
ATOM 2007 C C . TRP A 1 266 ? 18.836 9.224 -16.951 1.00 81.81 266 TRP A C 1
ATOM 2009 O O . TRP A 1 266 ? 17.991 8.400 -17.289 1.00 81.81 266 TRP A O 1
ATOM 2019 N N . ARG A 1 267 ? 19.609 9.024 -15.871 1.00 81.25 267 ARG A N 1
ATOM 2020 C CA . ARG A 1 267 ? 19.535 7.803 -15.045 1.00 81.25 267 ARG A CA 1
ATOM 2021 C C . ARG A 1 267 ? 18.164 7.642 -14.399 1.00 81.25 267 ARG A C 1
ATOM 2023 O O . ARG A 1 267 ? 17.572 6.564 -14.450 1.00 81.25 267 ARG A O 1
ATOM 2030 N N . ASP A 1 268 ? 17.648 8.728 -13.838 1.00 76.62 268 ASP A N 1
ATOM 2031 C CA . ASP A 1 268 ? 16.324 8.743 -13.227 1.00 76.62 268 ASP A CA 1
ATOM 2032 C C . ASP A 1 268 ? 15.225 8.617 -14.285 1.00 76.62 268 ASP A C 1
ATOM 2034 O O . ASP A 1 268 ? 14.198 7.988 -14.043 1.00 76.62 268 ASP A O 1
ATOM 2038 N N . GLU A 1 269 ? 15.430 9.184 -15.475 1.00 79.06 269 GLU A N 1
ATOM 2039 C CA . GLU A 1 269 ? 14.493 9.054 -16.593 1.00 79.06 269 GLU A CA 1
ATOM 2040 C C . GLU A 1 269 ? 14.418 7.619 -17.121 1.00 79.06 269 GLU A C 1
ATOM 2042 O O . GLU A 1 269 ? 13.318 7.085 -17.252 1.00 79.06 269 GLU A O 1
ATOM 2047 N N . VAL A 1 270 ? 15.557 6.947 -17.322 1.00 78.81 270 VAL A N 1
ATOM 2048 C CA . VAL A 1 270 ? 15.597 5.518 -17.672 1.00 78.81 270 VAL A CA 1
ATOM 2049 C C . VAL A 1 270 ? 14.924 4.684 -16.582 1.00 78.81 270 VAL A C 1
ATOM 2051 O O . VAL A 1 270 ? 14.092 3.834 -16.894 1.00 78.81 270 VAL A O 1
ATOM 2054 N N . ALA A 1 271 ? 15.210 4.947 -15.305 1.00 75.88 271 ALA A N 1
ATOM 2055 C CA . ALA A 1 271 ? 14.578 4.223 -14.205 1.00 75.88 271 ALA A CA 1
ATOM 2056 C C . ALA A 1 271 ? 13.050 4.428 -14.152 1.00 75.88 271 ALA A C 1
ATOM 2058 O O . ALA A 1 271 ? 12.324 3.477 -13.877 1.00 75.88 271 ALA A O 1
ATOM 2059 N N . ARG A 1 272 ? 12.551 5.638 -14.443 1.00 71.62 272 ARG A N 1
ATOM 2060 C CA . ARG A 1 272 ? 11.108 5.946 -14.476 1.00 71.62 272 ARG A CA 1
ATOM 2061 C C . ARG A 1 272 ? 10.402 5.457 -15.740 1.00 71.62 272 ARG A C 1
ATOM 2063 O O . ARG A 1 272 ? 9.205 5.194 -15.692 1.00 71.62 272 ARG A O 1
ATOM 2070 N N . SER A 1 273 ? 11.124 5.326 -16.852 1.00 74.69 273 SER A N 1
ATOM 2071 C CA . SER A 1 273 ? 10.566 4.883 -18.138 1.00 74.69 273 SER A CA 1
ATOM 2072 C C . SER A 1 273 ? 10.058 3.440 -18.119 1.00 74.69 273 SER A C 1
ATOM 2074 O O . SER A 1 273 ? 9.291 3.041 -18.990 1.00 74.69 273 SER A O 1
ATOM 2076 N N . GLY A 1 274 ? 10.515 2.640 -17.152 1.00 74.88 274 GLY A N 1
ATOM 2077 C CA . GLY A 1 274 ? 10.222 1.215 -17.083 1.00 74.88 274 GLY A CA 1
ATOM 2078 C C . GLY A 1 274 ? 10.963 0.360 -18.113 1.00 74.88 274 GLY A C 1
ATOM 2079 O O . GLY A 1 274 ? 10.732 -0.842 -18.197 1.00 74.88 274 GLY A O 1
ATOM 2080 N N . LEU A 1 275 ? 11.901 0.938 -18.876 1.00 77.94 275 LEU A N 1
ATOM 2081 C CA . LEU A 1 275 ? 12.730 0.195 -19.837 1.00 77.94 275 LEU A CA 1
ATOM 2082 C C . LEU A 1 275 ? 13.621 -0.864 -19.160 1.00 77.94 275 LEU A C 1
ATOM 2084 O O . LEU A 1 275 ? 14.044 -1.826 -19.805 1.00 77.94 275 LEU A O 1
ATOM 2088 N N . LEU A 1 276 ? 13.885 -0.694 -17.860 1.00 75.62 276 LEU A N 1
ATOM 2089 C CA . LEU A 1 276 ? 14.621 -1.636 -17.015 1.00 75.62 276 LEU A CA 1
ATOM 2090 C C . LEU A 1 276 ? 13.726 -2.701 -16.362 1.00 75.62 276 LEU A C 1
ATOM 2092 O O . LEU A 1 276 ? 14.254 -3.634 -15.759 1.00 75.62 276 LEU A O 1
ATOM 2096 N N . ASP A 1 277 ? 12.399 -2.578 -16.450 1.00 78.94 277 ASP A N 1
ATOM 2097 C CA . ASP A 1 277 ? 11.474 -3.437 -15.711 1.00 78.94 277 ASP A CA 1
ATOM 2098 C C . ASP A 1 277 ? 11.475 -4.841 -16.313 1.00 78.94 277 ASP A C 1
ATOM 2100 O O . ASP A 1 277 ? 10.849 -5.120 -17.336 1.00 78.94 277 ASP A O 1
ATOM 2104 N N . ARG A 1 278 ? 12.232 -5.746 -15.698 1.00 77.06 278 ARG A N 1
ATOM 2105 C CA . ARG A 1 278 ? 12.342 -7.141 -16.117 1.00 77.06 278 ARG A CA 1
ATOM 2106 C C . ARG A 1 278 ? 12.410 -8.012 -14.881 1.00 77.06 278 ARG A C 1
ATOM 2108 O O . ARG A 1 278 ? 13.209 -7.754 -13.984 1.00 77.06 278 ARG A O 1
ATOM 2115 N N . MET A 1 279 ? 11.598 -9.066 -14.853 1.00 76.69 279 MET A N 1
ATOM 2116 C CA . MET A 1 279 ? 11.739 -10.089 -13.825 1.00 76.69 279 MET A CA 1
ATOM 2117 C C . MET A 1 279 ? 13.088 -10.790 -14.029 1.00 76.69 279 MET A C 1
ATOM 2119 O O . MET A 1 279 ? 13.322 -11.335 -15.114 1.00 76.69 279 MET A O 1
ATOM 2123 N N . PRO A 1 280 ? 13.995 -10.776 -13.036 1.00 75.88 280 PRO A N 1
ATOM 2124 C CA . PRO A 1 280 ? 15.228 -11.534 -13.142 1.00 75.88 280 PRO A CA 1
ATOM 2125 C C . PRO A 1 280 ? 14.907 -13.028 -13.209 1.00 75.88 280 PRO A C 1
ATOM 2127 O O . PRO A 1 280 ? 13.869 -13.486 -12.725 1.00 75.88 280 PRO A O 1
ATOM 2130 N N . ALA A 1 281 ? 15.812 -13.807 -13.804 1.00 68.38 281 ALA A N 1
ATOM 2131 C CA . ALA A 1 281 ? 15.683 -15.256 -13.779 1.00 68.38 281 ALA A CA 1
ATOM 2132 C C . ALA A 1 281 ? 15.626 -15.735 -12.313 1.00 68.38 281 ALA A C 1
ATOM 2134 O O . ALA A 1 281 ? 16.436 -15.270 -11.506 1.00 68.38 281 ALA A O 1
ATOM 2135 N N . PRO A 1 282 ? 14.701 -16.644 -11.953 1.00 63.22 282 PRO A N 1
ATOM 2136 C CA . PRO A 1 282 ? 14.578 -17.112 -10.580 1.00 63.22 282 PRO A CA 1
ATOM 2137 C C . PRO A 1 282 ? 15.900 -17.731 -10.114 1.00 63.22 282 PRO A C 1
ATOM 2139 O O . PRO A 1 282 ? 16.448 -18.623 -10.772 1.00 63.22 282 PRO A O 1
ATOM 2142 N N . ASP A 1 283 ? 16.422 -17.241 -8.987 1.00 60.78 283 ASP A N 1
ATOM 2143 C CA . ASP A 1 283 ? 17.670 -17.734 -8.412 1.00 60.78 283 ASP A CA 1
ATOM 2144 C C . ASP A 1 283 ? 17.499 -19.199 -7.980 1.00 60.78 283 ASP A C 1
ATOM 2146 O O . ASP A 1 283 ? 16.617 -19.547 -7.190 1.00 60.78 283 ASP A O 1
ATOM 2150 N N . ARG A 1 284 ? 18.362 -20.084 -8.493 1.00 52.31 284 ARG A N 1
ATOM 2151 C CA . ARG A 1 284 ? 18.348 -21.518 -8.160 1.00 52.31 284 ARG A CA 1
ATOM 2152 C C . ARG A 1 284 ? 18.714 -21.783 -6.696 1.00 52.31 284 ARG A C 1
ATOM 2154 O O . ARG A 1 284 ? 18.435 -22.875 -6.203 1.00 52.31 284 ARG A O 1
ATOM 2161 N N . ALA A 1 285 ? 19.348 -20.824 -6.019 1.00 52.41 285 ALA A N 1
ATOM 2162 C CA . ALA A 1 285 ? 19.925 -20.989 -4.691 1.00 52.41 285 ALA A CA 1
ATOM 2163 C C . ALA A 1 285 ? 19.428 -19.941 -3.686 1.00 52.41 285 ALA A C 1
ATOM 2165 O O . ALA A 1 285 ? 20.201 -19.538 -2.817 1.00 52.41 285 ALA A O 1
ATOM 2166 N N . ALA A 1 286 ? 18.152 -19.530 -3.765 1.00 53.66 286 ALA A N 1
ATOM 2167 C CA . ALA A 1 286 ? 17.546 -18.666 -2.751 1.00 53.66 286 ALA A CA 1
ATOM 2168 C C . ALA A 1 286 ? 17.931 -19.169 -1.349 1.00 53.66 286 ALA A C 1
ATOM 2170 O O . ALA A 1 286 ? 17.589 -20.290 -0.947 1.00 53.66 286 ALA A O 1
ATOM 2171 N N . ARG A 1 287 ? 18.737 -18.368 -0.641 1.00 51.88 287 ARG A N 1
ATOM 2172 C CA . ARG A 1 287 ? 19.293 -18.722 0.663 1.00 51.88 287 ARG A CA 1
ATOM 2173 C C . ARG A 1 287 ? 18.116 -18.853 1.619 1.00 51.88 287 ARG A C 1
ATOM 2175 O O . ARG A 1 287 ? 17.615 -17.853 2.114 1.00 51.88 287 ARG A O 1
ATOM 2182 N N . ARG A 1 288 ? 17.657 -20.086 1.854 1.00 49.59 288 ARG A N 1
ATOM 2183 C CA . ARG A 1 288 ? 16.600 -20.386 2.826 1.00 49.59 288 ARG A CA 1
ATOM 2184 C C . ARG A 1 288 ? 17.112 -20.022 4.212 1.00 49.59 288 ARG A C 1
ATOM 2186 O O . ARG A 1 288 ? 17.705 -20.851 4.903 1.00 49.59 288 ARG A O 1
ATOM 2193 N N . ILE A 1 289 ? 16.904 -18.776 4.617 1.00 48.81 289 ILE A N 1
ATOM 2194 C CA . ILE A 1 289 ? 16.954 -18.428 6.026 1.00 48.81 289 ILE A CA 1
ATOM 2195 C C . ILE A 1 289 ? 15.751 -19.142 6.632 1.00 48.81 289 ILE A C 1
ATOM 2197 O O . ILE A 1 289 ? 14.607 -18.876 6.273 1.00 48.81 289 ILE A O 1
ATOM 2201 N N . ARG A 1 290 ? 16.020 -20.140 7.479 1.00 42.59 290 ARG A N 1
ATOM 2202 C CA . ARG A 1 290 ? 14.985 -20.786 8.283 1.00 42.59 290 ARG A CA 1
ATOM 2203 C C . ARG A 1 290 ? 14.504 -19.754 9.293 1.00 42.59 290 ARG A C 1
ATOM 2205 O O . ARG A 1 290 ? 15.013 -19.722 10.408 1.00 42.59 290 ARG A O 1
ATOM 2212 N N . HIS A 1 291 ? 13.548 -18.915 8.909 1.00 45.06 291 HIS A N 1
ATOM 2213 C CA . HIS A 1 291 ? 12.676 -18.356 9.922 1.00 45.06 291 HIS A CA 1
ATOM 2214 C C . HIS A 1 291 ? 11.889 -19.547 10.473 1.00 45.06 291 HIS A C 1
ATOM 2216 O O . HIS A 1 291 ? 11.334 -20.338 9.703 1.00 45.06 291 HIS A O 1
ATOM 2222 N N . SER A 1 292 ? 11.930 -19.754 11.792 1.00 42.97 292 SER A N 1
ATOM 2223 C CA . SER A 1 292 ? 10.937 -20.592 12.462 1.00 42.97 292 SER A CA 1
ATOM 2224 C C . SER A 1 292 ? 9.578 -20.183 11.912 1.00 42.97 292 SER A C 1
ATOM 2226 O O . SER A 1 292 ? 9.242 -19.005 12.026 1.00 42.97 292 SER A O 1
ATOM 2228 N N . ALA A 1 293 ? 8.866 -21.106 11.262 1.00 44.09 293 ALA A N 1
ATOM 2229 C CA . ALA A 1 293 ? 7.504 -20.860 10.821 1.00 44.09 293 ALA A CA 1
ATOM 2230 C C . ALA A 1 293 ? 6.759 -20.279 12.024 1.00 44.09 293 ALA A C 1
ATOM 2232 O O . ALA A 1 293 ? 6.611 -20.966 13.036 1.00 44.09 293 ALA A O 1
ATOM 2233 N N . ARG A 1 294 ? 6.425 -18.987 11.966 1.00 53.91 294 ARG A N 1
ATOM 2234 C CA . ARG A 1 294 ? 5.551 -18.395 12.969 1.00 53.91 294 ARG A CA 1
ATOM 2235 C C . ARG A 1 294 ? 4.249 -19.178 12.865 1.00 53.91 294 ARG A C 1
ATOM 2237 O O . ARG A 1 294 ? 3.809 -19.488 11.755 1.00 53.91 294 ARG A O 1
ATOM 2244 N N . GLU A 1 295 ? 3.714 -19.611 14.002 1.00 53.69 295 GLU A N 1
ATOM 2245 C CA . GLU A 1 295 ? 2.418 -20.281 14.012 1.00 53.69 295 GLU A CA 1
ATOM 2246 C C . GLU A 1 295 ? 1.425 -19.376 13.285 1.00 53.69 295 GLU A C 1
ATOM 2248 O O . GLU A 1 295 ? 1.375 -18.172 13.536 1.00 53.69 295 GLU A O 1
ATOM 2253 N N . THR A 1 296 ? 0.703 -19.936 12.314 1.00 55.03 296 THR A N 1
ATOM 2254 C CA . THR A 1 296 ? -0.326 -19.201 11.583 1.00 55.03 296 THR A CA 1
ATOM 2255 C C . THR A 1 296 ? -1.379 -18.763 12.590 1.00 55.03 296 THR A C 1
ATOM 2257 O O . THR A 1 296 ? -2.144 -19.596 13.073 1.00 55.03 296 THR A O 1
ATOM 2260 N N . VAL A 1 297 ? -1.367 -17.478 12.940 1.00 68.12 297 VAL A N 1
ATOM 2261 C CA . VAL A 1 297 ? -2.279 -16.891 13.923 1.00 68.12 297 VAL A CA 1
ATOM 2262 C C . VAL A 1 297 ? -3.683 -16.884 13.319 1.00 68.12 297 VAL A C 1
ATOM 2264 O O . VAL A 1 297 ? -3.859 -16.446 12.179 1.00 68.12 297 VAL A O 1
ATOM 2267 N N . SER A 1 298 ? -4.674 -17.407 14.045 1.00 80.81 298 SER A N 1
ATOM 2268 C CA . SER A 1 298 ? -6.072 -17.295 13.622 1.00 80.81 298 SER A CA 1
ATOM 2269 C C . SER A 1 298 ? -6.553 -15.846 13.753 1.00 80.81 298 SER A C 1
ATOM 2271 O O . SER A 1 298 ? -5.941 -15.042 14.458 1.00 80.81 298 SER A O 1
ATOM 2273 N N . LEU A 1 299 ? -7.650 -15.486 13.080 1.00 78.25 299 LEU A N 1
ATOM 2274 C CA . LEU A 1 299 ? -8.219 -14.147 13.246 1.00 78.25 299 LEU A CA 1
ATOM 2275 C C . LEU A 1 299 ? -8.569 -13.878 14.717 1.00 78.25 299 LEU A C 1
ATOM 2277 O O . LEU A 1 299 ? -8.226 -12.821 15.234 1.00 78.25 299 LEU A O 1
ATOM 2281 N N . ASP A 1 300 ? -9.178 -14.848 15.397 1.00 76.81 300 ASP A N 1
ATOM 2282 C CA . ASP A 1 300 ? -9.588 -14.710 16.797 1.00 76.81 300 ASP A CA 1
ATOM 2283 C C . ASP A 1 300 ? -8.385 -14.512 17.731 1.00 76.81 300 ASP A C 1
ATOM 2285 O O . ASP A 1 300 ? -8.407 -13.623 18.585 1.00 76.81 300 ASP A O 1
ATOM 2289 N N . ASP A 1 301 ? -7.302 -15.273 17.529 1.00 79.81 301 ASP A N 1
ATOM 2290 C CA . ASP A 1 301 ? -6.069 -15.133 18.318 1.00 79.81 301 ASP A CA 1
ATOM 2291 C C . ASP A 1 301 ? -5.414 -13.765 18.099 1.00 79.81 301 ASP A C 1
ATOM 2293 O O . ASP A 1 301 ? -4.936 -13.131 19.044 1.00 79.81 301 ASP A O 1
ATOM 2297 N N . PHE A 1 302 ? -5.410 -13.289 16.851 1.00 79.56 302 PHE A N 1
ATOM 2298 C CA . PHE A 1 302 ? -4.881 -11.975 16.508 1.00 79.56 302 PHE A CA 1
ATOM 2299 C C . PHE A 1 302 ? -5.678 -10.862 17.195 1.00 79.56 302 PHE A C 1
ATOM 2301 O O . PHE A 1 302 ? -5.101 -9.995 17.850 1.00 79.56 302 PHE A O 1
ATOM 2308 N N . MET A 1 303 ? -7.007 -10.920 17.096 1.00 77.88 303 MET A N 1
ATOM 2309 C CA . MET A 1 303 ? -7.909 -9.932 17.689 1.00 77.88 303 MET A CA 1
ATOM 2310 C C . MET A 1 303 ? -7.801 -9.911 19.216 1.00 77.88 303 MET A C 1
ATOM 2312 O O . MET A 1 303 ? -7.755 -8.836 19.814 1.00 77.88 303 MET A O 1
ATOM 2316 N N . ALA A 1 304 ? -7.683 -11.080 19.853 1.00 78.44 304 ALA A N 1
ATOM 2317 C CA . ALA A 1 304 ? -7.411 -11.173 21.285 1.00 78.44 304 ALA A CA 1
ATOM 2318 C C . ALA A 1 304 ? -6.052 -10.543 21.647 1.00 78.44 304 ALA A C 1
ATOM 2320 O O . ALA A 1 304 ? -5.949 -9.798 22.620 1.00 78.44 304 ALA A O 1
ATOM 2321 N N . GLY A 1 305 ? -5.021 -10.785 20.833 1.00 78.75 305 GLY A N 1
ATOM 2322 C CA . GLY A 1 305 ? -3.668 -10.264 21.031 1.00 78.75 305 GLY A CA 1
ATOM 2323 C C . GLY A 1 305 ? -3.505 -8.750 20.842 1.00 78.75 305 GLY A C 1
ATOM 2324 O O . GLY A 1 305 ? -2.472 -8.210 21.252 1.00 78.75 305 GLY A O 1
ATOM 2325 N N . LEU A 1 306 ? -4.483 -8.052 20.251 1.00 78.00 306 LEU A N 1
ATOM 2326 C CA . LEU A 1 306 ? -4.484 -6.585 20.157 1.00 78.00 306 LEU A CA 1
ATOM 2327 C C . LEU A 1 306 ? -4.672 -5.911 21.527 1.00 78.00 306 LEU A C 1
ATOM 2329 O O . LEU A 1 306 ? -4.240 -4.769 21.696 1.00 78.00 306 LEU A O 1
ATOM 2333 N N . ASN A 1 307 ? -5.272 -6.614 22.501 1.00 80.06 307 ASN A N 1
ATOM 2334 C CA . ASN A 1 307 ? -5.648 -6.075 23.815 1.00 80.06 307 ASN A CA 1
ATOM 2335 C C . ASN A 1 307 ? -6.405 -4.745 23.689 1.00 80.06 307 ASN A C 1
ATOM 2337 O O . ASN A 1 307 ? -6.012 -3.723 24.251 1.00 80.06 307 ASN A O 1
ATOM 2341 N N . VAL A 1 308 ? -7.473 -4.752 22.889 1.00 83.12 308 VAL A N 1
ATOM 2342 C CA . VAL A 1 308 ? -8.315 -3.570 22.695 1.00 83.12 308 VAL A CA 1
ATOM 2343 C C . VAL A 1 308 ? -9.085 -3.274 23.975 1.00 83.12 308 VAL A C 1
ATOM 2345 O O . VAL A 1 308 ? -9.848 -4.101 24.471 1.00 83.12 308 VAL A O 1
ATOM 2348 N N . GLU A 1 309 ? -8.917 -2.060 24.481 1.00 84.88 309 GLU A N 1
ATOM 2349 C CA . GLU A 1 309 ? -9.631 -1.552 25.638 1.00 84.88 309 GLU A CA 1
ATOM 2350 C C . GLU A 1 309 ? -10.504 -0.367 25.230 1.00 84.88 309 GLU A C 1
ATOM 2352 O O . GLU A 1 309 ? -10.061 0.568 24.551 1.00 84.88 309 GLU A O 1
ATOM 2357 N N . VAL A 1 310 ? -11.765 -0.417 25.660 1.00 90.56 310 VAL A N 1
ATOM 2358 C CA . VAL A 1 310 ? -12.774 0.592 25.346 1.00 90.56 310 VAL A CA 1
ATOM 2359 C C . VAL A 1 310 ? -13.347 1.166 26.634 1.00 90.56 310 VAL A C 1
ATOM 2361 O O . VAL A 1 310 ? -13.830 0.433 27.502 1.00 90.56 310 VAL A O 1
ATOM 2364 N N . GLU A 1 311 ? -13.330 2.491 26.722 1.00 89.75 311 GLU A N 1
ATOM 2365 C CA . GLU A 1 311 ? -13.958 3.262 27.791 1.00 89.75 311 GLU A CA 1
ATOM 2366 C C . GLU A 1 311 ? -15.166 4.017 27.222 1.00 89.75 311 GL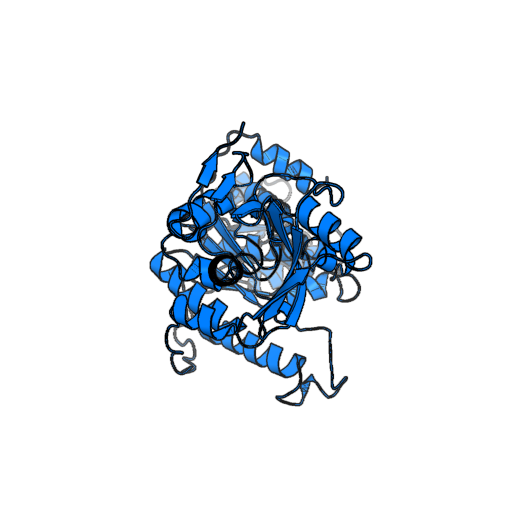U A C 1
ATOM 2368 O O . GLU A 1 311 ? -15.068 4.685 26.188 1.00 89.75 311 GLU A O 1
ATOM 2373 N N . LEU A 1 312 ? -16.308 3.888 27.901 1.00 90.38 312 LEU A N 1
ATOM 2374 C CA . LEU A 1 312 ? -17.528 4.644 27.630 1.00 90.38 312 LEU A CA 1
ATOM 2375 C C . LEU A 1 312 ? -17.682 5.693 28.731 1.00 90.38 312 LEU A C 1
ATOM 2377 O O . LEU A 1 312 ? -17.832 5.346 29.901 1.00 90.38 312 LEU A O 1
ATOM 2381 N N . GLU A 1 313 ? -17.622 6.970 28.364 1.00 90.62 313 GLU A N 1
ATOM 2382 C CA . GLU A 1 313 ? -17.750 8.088 29.308 1.00 90.62 313 GLU A CA 1
ATOM 2383 C C . GLU A 1 313 ? -18.905 9.006 28.893 1.00 90.62 313 GLU A C 1
ATOM 2385 O O . GLU A 1 313 ? -18.972 9.366 27.714 1.00 90.62 313 GLU A O 1
ATOM 2390 N N . PRO A 1 314 ? -19.782 9.450 29.814 1.00 90.38 314 PRO A N 1
ATOM 2391 C CA . PRO A 1 314 ? -20.790 10.461 29.505 1.00 90.38 314 PRO A CA 1
ATOM 2392 C C . PRO A 1 314 ? -20.160 11.718 28.894 1.00 90.38 314 PRO A C 1
ATOM 2394 O O . PRO A 1 314 ? -19.123 12.207 29.354 1.00 90.38 314 PRO A O 1
ATOM 2397 N N . VAL A 1 315 ? -20.784 12.259 27.848 1.00 90.25 315 VAL A N 1
ATOM 2398 C CA . VAL A 1 315 ? -20.284 13.458 27.170 1.00 90.25 315 VAL A CA 1
ATOM 2399 C C . VAL A 1 315 ? -20.437 14.678 28.074 1.00 90.25 315 VAL A C 1
ATOM 2401 O O . VAL A 1 315 ? -21.539 15.066 28.451 1.00 90.25 315 VAL A O 1
ATOM 2404 N N . GLY A 1 316 ? -19.307 15.308 28.389 1.00 87.50 316 GLY A N 1
ATOM 2405 C CA . GLY A 1 316 ? -19.239 16.561 29.132 1.00 87.50 316 GLY A CA 1
ATOM 2406 C C . GLY A 1 316 ? -18.908 17.760 28.233 1.00 87.50 316 GLY A C 1
ATOM 2407 O O . GLY A 1 316 ? -18.624 17.594 27.042 1.00 87.50 316 GLY A O 1
ATOM 2408 N N . PRO A 1 317 ? -18.864 18.982 28.798 1.00 83.25 317 PRO A N 1
ATOM 2409 C CA . PRO A 1 317 ? -18.573 20.208 28.047 1.00 83.25 317 PRO A CA 1
ATOM 2410 C C . PRO A 1 317 ? -17.230 20.174 27.301 1.00 83.25 317 PRO A C 1
ATOM 2412 O O . PRO A 1 317 ? -17.104 20.736 26.217 1.00 83.25 317 PRO A O 1
ATOM 2415 N N . GLU A 1 318 ? -16.233 19.490 27.866 1.00 84.12 318 GLU A N 1
ATOM 2416 C CA . GLU A 1 318 ? -14.880 19.400 27.304 1.00 84.12 318 GLU A CA 1
ATOM 2417 C C . GLU A 1 318 ? -14.771 18.403 26.140 1.00 84.12 318 GLU A C 1
ATOM 2419 O O . GLU A 1 318 ? -13.941 18.574 25.246 1.00 84.12 318 GLU A O 1
ATOM 2424 N N . THR A 1 319 ? -15.610 17.362 26.122 1.00 87.94 319 THR A N 1
ATOM 2425 C CA . THR A 1 319 ? -15.571 16.297 25.106 1.00 87.94 319 THR A CA 1
ATOM 2426 C C . THR A 1 319 ? -16.593 16.504 23.988 1.00 87.94 319 THR A C 1
ATOM 2428 O O . THR A 1 319 ? -16.382 16.009 22.879 1.00 87.94 319 THR A O 1
ATOM 2431 N N . ALA A 1 320 ? -17.638 17.303 24.229 1.00 87.25 320 ALA A N 1
ATOM 2432 C CA . ALA A 1 320 ? -18.742 17.583 23.310 1.00 87.25 320 ALA A CA 1
ATOM 2433 C C . ALA A 1 320 ? -18.297 17.937 21.882 1.00 87.25 320 ALA A C 1
ATOM 2435 O O . ALA A 1 320 ? -18.694 17.274 20.921 1.00 87.25 320 ALA A O 1
ATOM 2436 N N . ALA A 1 321 ? -17.422 18.939 21.732 1.00 84.75 321 ALA A N 1
ATOM 2437 C CA . ALA A 1 321 ? -16.966 19.391 20.416 1.00 84.75 321 ALA A CA 1
ATOM 2438 C C . ALA A 1 321 ? -16.258 18.275 19.632 1.00 84.75 321 ALA A C 1
ATOM 2440 O O . ALA A 1 321 ? -16.436 18.148 18.420 1.00 84.75 321 ALA A O 1
ATOM 2441 N N . LYS A 1 322 ? -15.477 17.439 20.328 1.00 85.12 322 LYS A N 1
ATOM 2442 C CA . LYS A 1 322 ? -14.733 16.349 19.698 1.00 85.12 322 LYS A CA 1
ATOM 2443 C C . LYS A 1 322 ? -15.647 15.201 19.279 1.00 85.12 322 LYS A C 1
ATOM 2445 O O . LYS A 1 322 ? -15.464 14.654 18.197 1.00 85.12 322 LYS A O 1
ATOM 2450 N N . VAL A 1 323 ? -16.625 14.856 20.113 1.00 87.50 323 VAL A N 1
ATOM 2451 C CA . VAL A 1 323 ? -17.610 13.805 19.824 1.00 87.50 323 VAL A CA 1
ATOM 2452 C C . VAL A 1 323 ? -18.438 14.174 18.593 1.00 87.50 323 VAL A C 1
ATOM 2454 O O . VAL A 1 323 ? -18.528 13.375 17.665 1.00 87.50 323 VAL A O 1
ATOM 2457 N N . VAL A 1 324 ? -18.954 15.407 18.529 1.00 86.88 324 VAL A N 1
ATOM 2458 C CA . VAL A 1 324 ? -19.701 15.900 17.357 1.00 86.88 324 VAL A CA 1
ATOM 2459 C C . VAL A 1 324 ? -18.833 15.866 16.094 1.00 86.88 324 VAL A C 1
ATOM 2461 O O . VAL A 1 324 ? -19.293 15.408 15.048 1.00 86.88 324 VAL A O 1
ATOM 2464 N N . GLU A 1 325 ? -17.563 16.284 16.187 1.00 84.06 325 GLU A N 1
ATOM 2465 C CA . GLU A 1 325 ? -16.616 16.217 15.064 1.00 84.06 325 GLU A CA 1
ATOM 2466 C C . GLU A 1 325 ? -16.434 14.774 14.568 1.00 84.06 325 GLU A C 1
ATOM 2468 O O . GLU A 1 325 ? -16.501 14.531 13.363 1.00 84.06 325 GLU A O 1
ATOM 2473 N N . VAL A 1 326 ? -16.218 13.818 15.478 1.00 83.75 326 VAL A N 1
ATOM 2474 C CA . VAL A 1 326 ? -15.989 12.406 15.136 1.00 83.75 326 VAL A CA 1
ATOM 2475 C C . VAL A 1 326 ? -17.221 11.790 14.479 1.00 83.75 326 VAL A C 1
ATOM 2477 O O . VAL A 1 326 ? -17.080 11.200 13.410 1.00 83.75 326 VAL A O 1
ATOM 2480 N N . VAL A 1 327 ? -18.415 11.989 15.047 1.00 83.44 327 VAL A N 1
ATOM 2481 C CA . VAL A 1 327 ? -19.664 11.461 14.466 1.00 83.44 327 VAL A CA 1
ATOM 2482 C C . VAL A 1 327 ? -19.915 12.044 13.080 1.00 83.44 327 VAL A C 1
ATOM 2484 O O . VAL A 1 327 ? -20.217 11.302 12.155 1.00 83.44 327 VAL A O 1
ATOM 2487 N N . SER A 1 328 ? -19.689 13.349 12.892 1.00 81.38 328 SER A N 1
ATOM 2488 C CA . SER A 1 328 ? -19.890 13.995 11.584 1.00 81.38 328 SER A CA 1
ATOM 2489 C C . SER A 1 328 ? -18.932 13.517 10.487 1.00 81.38 328 SER A C 1
ATOM 2491 O O . SER A 1 328 ? -19.154 13.784 9.306 1.00 81.38 328 SER A O 1
ATOM 2493 N N . ARG A 1 329 ? -17.832 12.858 10.870 1.00 77.69 329 ARG A N 1
ATOM 2494 C CA . ARG A 1 329 ? -16.827 12.321 9.945 1.00 77.69 329 ARG A CA 1
ATOM 2495 C C . ARG A 1 329 ? -16.914 10.818 9.757 1.00 77.69 329 ARG A C 1
ATOM 2497 O O . ARG A 1 329 ? -16.334 10.319 8.794 1.00 77.69 329 ARG A O 1
ATOM 2504 N N . ALA A 1 330 ? -17.580 10.110 10.660 1.00 75.31 330 ALA A N 1
ATOM 2505 C CA . ALA A 1 330 ? -17.815 8.692 10.497 1.00 75.31 330 ALA A CA 1
ATOM 2506 C C . ALA A 1 330 ? -18.723 8.486 9.281 1.00 75.31 330 ALA A C 1
ATOM 2508 O O . ALA A 1 330 ? -19.761 9.129 9.152 1.00 75.31 330 ALA A O 1
ATOM 2509 N N . LYS A 1 331 ? -18.298 7.615 8.369 1.00 70.44 331 LYS A N 1
ATOM 2510 C CA . LYS A 1 331 ? -19.072 7.260 7.175 1.00 70.44 331 LYS A CA 1
ATOM 2511 C C . LYS A 1 331 ? -19.428 5.788 7.205 1.00 70.44 331 LYS A C 1
ATOM 2513 O O . LYS A 1 331 ? -20.602 5.454 7.152 1.00 70.44 331 LYS A O 1
ATOM 2518 N N . ASP A 1 332 ? -18.414 4.955 7.410 1.00 69.25 332 ASP A N 1
ATOM 2519 C CA . ASP A 1 332 ? -18.509 3.506 7.235 1.00 69.25 332 ASP A CA 1
ATOM 2520 C C . ASP A 1 332 ? -19.256 2.799 8.377 1.00 69.25 332 ASP A C 1
ATOM 2522 O O . ASP A 1 332 ? -19.837 1.740 8.165 1.00 69.25 332 ASP A O 1
ATOM 2526 N N . PHE A 1 333 ? -19.283 3.379 9.586 1.00 77.00 333 PHE A N 1
ATOM 2527 C CA . PHE A 1 333 ? -20.017 2.818 10.724 1.00 77.00 333 PHE A CA 1
ATOM 2528 C C . PHE A 1 333 ? -20.836 3.891 11.448 1.00 77.00 333 PHE A C 1
ATOM 2530 O O . PHE A 1 333 ? -20.328 4.606 12.319 1.00 77.00 333 PHE A O 1
ATOM 2537 N N . THR A 1 334 ? -22.104 4.032 11.059 1.00 82.19 334 THR A N 1
ATOM 2538 C CA . THR A 1 334 ? -23.031 5.038 11.594 1.00 82.19 334 THR A CA 1
ATOM 2539 C C . THR A 1 334 ? -24.464 4.512 11.694 1.00 82.19 334 THR A C 1
ATOM 2541 O O . THR A 1 334 ? -25.060 4.057 10.722 1.00 82.19 334 THR A O 1
ATOM 2544 N N . LEU A 1 335 ? -25.056 4.633 12.881 1.00 78.75 335 LEU A N 1
ATOM 2545 C CA . LEU A 1 335 ? -26.469 4.362 13.142 1.00 78.75 335 LEU A CA 1
ATOM 2546 C C . LEU A 1 335 ? -27.207 5.671 13.476 1.00 78.75 335 LEU A C 1
ATOM 2548 O O . LEU A 1 335 ? -26.750 6.427 14.333 1.00 78.75 335 LEU A O 1
ATOM 2552 N N . GLY A 1 336 ? -28.328 5.929 12.791 1.00 69.00 336 GLY A N 1
ATOM 2553 C CA . GLY A 1 336 ? -29.274 7.013 13.089 1.00 69.00 336 GLY A CA 1
ATOM 2554 C C . GLY A 1 336 ? -29.030 8.342 12.361 1.00 69.00 336 GLY A C 1
ATOM 2555 O O . GLY A 1 336 ? -29.761 8.673 11.423 1.00 69.00 336 GLY A O 1
ATOM 2556 N N . THR A 1 337 ? -28.048 9.135 12.810 1.00 65.94 337 THR A N 1
ATOM 2557 C CA . THR A 1 337 ? -27.826 10.516 12.326 1.00 65.94 337 THR A CA 1
ATOM 2558 C C . THR A 1 337 ? -26.380 10.798 11.910 1.00 65.94 337 THR A C 1
ATOM 2560 O O . THR A 1 337 ? -25.440 10.474 12.630 1.00 65.94 337 THR A O 1
ATOM 2563 N N . GLU A 1 338 ? -26.204 11.482 10.773 1.00 64.62 338 GLU A N 1
ATOM 2564 C CA . GLU A 1 338 ? -24.907 12.019 10.319 1.00 64.62 338 GLU A CA 1
ATOM 2565 C C . GLU A 1 338 ? -24.462 13.246 11.135 1.00 64.62 338 GLU A C 1
ATOM 2567 O O . GLU A 1 338 ? -23.296 13.641 11.113 1.00 64.62 338 GLU A O 1
ATOM 2572 N N . LYS A 1 339 ? -25.391 13.884 11.859 1.00 71.06 339 LYS A N 1
ATOM 2573 C CA . LYS A 1 339 ? -25.112 15.028 12.731 1.00 71.06 339 LYS A CA 1
ATOM 2574 C C . LYS A 1 339 ? -25.666 14.774 14.118 1.00 71.06 339 LYS A C 1
ATOM 2576 O O . LYS A 1 339 ? -26.876 14.668 14.307 1.00 71.06 339 LYS A O 1
ATOM 2581 N N . LEU A 1 340 ? -24.762 14.703 15.083 1.00 78.88 340 LEU A N 1
ATOM 2582 C CA . LEU A 1 340 ? -25.113 14.569 16.484 1.00 78.88 340 LEU A CA 1
ATOM 2583 C C . LEU A 1 340 ? -25.533 15.928 17.054 1.00 78.88 340 LEU A C 1
ATOM 2585 O O . LEU A 1 340 ? -24.718 16.851 17.095 1.00 78.88 340 LEU A O 1
ATOM 2589 N N . ASP A 1 341 ? -26.776 16.022 17.519 1.00 80.44 341 ASP A N 1
ATOM 2590 C CA . ASP A 1 341 ? -27.242 17.109 18.379 1.00 80.44 341 ASP A CA 1
ATOM 2591 C C . ASP A 1 341 ? -27.216 16.637 19.840 1.00 80.44 341 ASP A C 1
ATOM 2593 O O . ASP A 1 341 ? -27.859 15.652 20.203 1.00 80.44 341 ASP A O 1
ATOM 2597 N N . LEU A 1 342 ? -26.421 17.318 20.668 1.00 81.50 342 LEU A N 1
ATOM 2598 C CA . LEU A 1 342 ? -26.268 17.017 22.095 1.00 81.50 342 LEU A CA 1
ATOM 2599 C C . LEU A 1 342 ? -27.366 17.659 22.962 1.00 81.50 342 LEU A C 1
ATOM 2601 O O . LEU A 1 342 ? -27.367 17.457 24.172 1.00 81.50 342 LEU A O 1
ATOM 2605 N N . THR A 1 343 ? -28.252 18.472 22.378 1.00 76.19 343 THR A N 1
ATOM 2606 C CA . THR A 1 343 ? -29.358 19.134 23.094 1.00 76.19 343 THR A CA 1
ATOM 2607 C C . THR A 1 343 ? -30.632 18.297 23.144 1.00 76.19 343 THR A C 1
ATOM 2609 O O . THR A 1 343 ? -31.556 18.624 23.889 1.00 76.19 343 THR A O 1
ATOM 2612 N N . GLU A 1 344 ? -30.684 17.220 22.363 1.00 80.00 344 GLU A N 1
ATOM 2613 C CA . GLU A 1 344 ? -31.778 16.262 22.404 1.00 80.00 344 GLU A CA 1
ATOM 2614 C C . GLU A 1 344 ? -31.782 15.462 23.716 1.00 80.00 344 GLU A C 1
ATOM 2616 O O . GLU A 1 344 ? -30.739 15.255 24.333 1.00 80.00 344 GLU A O 1
ATOM 2621 N N . ASP A 1 345 ? -32.963 14.990 24.128 1.00 80.50 345 ASP A N 1
ATOM 2622 C CA . ASP A 1 345 ? -33.168 14.208 25.358 1.00 80.50 345 ASP A CA 1
ATOM 2623 C C . ASP A 1 345 ? -32.632 12.772 25.206 1.00 80.50 345 ASP A C 1
ATOM 2625 O O . ASP A 1 345 ? -33.377 11.809 25.014 1.00 80.50 345 ASP A O 1
ATOM 2629 N N . ARG A 1 346 ? -31.300 12.654 25.199 1.00 86.44 346 ARG A N 1
ATOM 2630 C CA . ARG A 1 346 ? -30.550 11.405 25.056 1.00 86.44 346 ARG A CA 1
ATOM 2631 C C . ARG A 1 346 ? -29.276 11.441 25.892 1.00 86.44 346 ARG A C 1
ATOM 2633 O O . ARG A 1 346 ? -28.576 12.452 25.955 1.00 86.44 346 ARG A O 1
ATOM 2640 N N . GLU A 1 347 ? -28.928 10.305 26.476 1.00 88.69 347 GLU A N 1
ATOM 2641 C CA . GLU A 1 347 ? -27.621 10.118 27.096 1.00 88.69 347 GLU A CA 1
ATOM 2642 C C . GLU A 1 347 ? -26.604 9.781 26.013 1.00 88.69 347 GLU A C 1
ATOM 2644 O O . GLU A 1 347 ? -26.756 8.806 25.279 1.00 88.69 347 GLU A O 1
ATOM 2649 N N . VAL A 1 348 ? -25.566 10.606 25.890 1.00 90.88 348 VAL A N 1
ATOM 2650 C CA . VAL A 1 348 ? -24.495 10.387 24.919 1.00 90.88 348 VAL A CA 1
ATOM 2651 C C . VAL A 1 348 ? -23.225 9.992 25.653 1.00 90.88 348 VAL A C 1
ATOM 2653 O O . VAL A 1 348 ? -22.786 10.687 26.569 1.00 90.88 348 VAL A O 1
ATOM 2656 N N . PHE A 1 349 ? -22.609 8.910 25.195 1.00 92.12 349 PHE A N 1
ATOM 2657 C CA . PHE A 1 349 ? -21.335 8.395 25.666 1.00 92.12 349 PHE A CA 1
ATOM 2658 C C . PHE A 1 349 ? -20.272 8.571 24.583 1.00 92.12 349 PHE A C 1
ATOM 2660 O O . PHE A 1 349 ? -20.471 8.207 23.421 1.00 92.12 349 PHE A O 1
ATOM 2667 N N . ALA A 1 350 ? -19.123 9.120 24.963 1.00 92.00 350 ALA A N 1
ATOM 2668 C CA . ALA A 1 350 ? -17.926 9.130 24.142 1.00 92.00 350 ALA A CA 1
ATOM 2669 C C . ALA A 1 350 ? -17.258 7.751 24.200 1.00 92.00 350 ALA A C 1
ATOM 2671 O O . ALA A 1 350 ? -16.997 7.234 25.285 1.00 92.00 350 ALA A O 1
ATOM 2672 N N . VAL A 1 351 ? -16.936 7.187 23.035 1.00 92.62 351 VAL A N 1
ATOM 2673 C CA . VAL A 1 351 ? -16.183 5.932 22.926 1.00 92.62 351 VAL A CA 1
ATOM 2674 C C . VAL A 1 351 ? -14.700 6.268 22.829 1.00 92.62 351 VAL A C 1
ATOM 2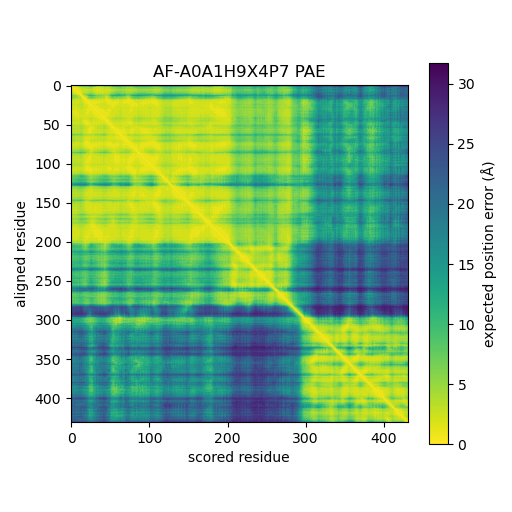676 O O . VAL A 1 351 ? -14.248 6.798 21.807 1.00 92.62 351 VAL A O 1
ATOM 2679 N N . ARG A 1 352 ? -13.926 5.972 23.874 1.00 90.81 352 ARG A N 1
ATOM 2680 C CA . ARG A 1 352 ? -12.460 6.048 23.837 1.00 90.81 352 ARG A CA 1
ATOM 2681 C C . ARG A 1 352 ? -11.876 4.669 23.622 1.00 90.81 352 ARG A C 1
ATOM 2683 O O . ARG A 1 352 ? -12.290 3.712 24.265 1.00 90.81 352 ARG A O 1
ATOM 2690 N N . VAL A 1 353 ? -10.892 4.590 22.736 1.00 87.69 353 VAL A N 1
ATOM 2691 C CA . VAL A 1 353 ? -10.246 3.326 22.380 1.00 87.69 353 VAL A CA 1
ATOM 2692 C C . VAL A 1 353 ? -8.747 3.443 22.599 1.00 87.69 353 VAL A C 1
ATOM 2694 O O . VAL A 1 353 ? -8.120 4.434 22.202 1.00 87.69 353 VAL A O 1
ATOM 2697 N N . ARG A 1 354 ? -8.167 2.401 23.188 1.00 83.94 354 ARG A N 1
ATOM 2698 C CA . ARG A 1 354 ? -6.729 2.137 23.184 1.00 83.94 354 ARG A CA 1
ATOM 2699 C C . ARG A 1 354 ? -6.480 0.675 22.835 1.00 83.94 354 ARG A C 1
ATOM 2701 O O . ARG A 1 354 ? -7.309 -0.179 23.122 1.00 83.94 354 ARG A O 1
ATOM 2708 N N . ASP A 1 355 ? -5.352 0.401 22.208 1.00 82.62 355 ASP A N 1
ATOM 2709 C CA . ASP A 1 355 ? -4.831 -0.954 22.038 1.00 82.62 355 ASP A CA 1
ATOM 2710 C C . ASP A 1 355 ? -3.346 -0.965 22.413 1.00 82.62 355 ASP A C 1
ATOM 2712 O O . ASP A 1 355 ? -2.800 0.050 22.866 1.00 82.62 355 ASP A O 1
ATOM 2716 N N . LYS A 1 356 ? -2.674 -2.105 22.236 1.00 76.81 356 LYS A N 1
ATOM 2717 C CA . LYS A 1 356 ? -1.246 -2.213 22.563 1.00 76.81 356 LYS A CA 1
ATOM 2718 C C . LYS A 1 356 ? -0.331 -1.274 21.761 1.00 76.81 356 LYS A C 1
ATOM 2720 O O . LYS A 1 356 ? 0.806 -1.064 22.174 1.00 76.81 356 LYS A O 1
ATOM 2725 N N . PHE A 1 357 ? -0.799 -0.718 20.641 1.00 62.91 357 PHE A N 1
ATOM 2726 C CA . PHE A 1 357 ? -0.024 0.179 19.777 1.00 62.91 357 PHE A CA 1
ATOM 2727 C C . PHE A 1 357 ? -0.236 1.650 20.096 1.00 62.91 357 PHE A C 1
ATOM 2729 O O . PHE A 1 357 ? 0.592 2.487 19.737 1.00 62.91 357 PHE A O 1
ATOM 2736 N N . GLY A 1 358 ? -1.317 1.990 20.793 1.00 67.81 358 GLY A N 1
ATOM 2737 C CA . GLY A 1 358 ? -1.492 3.343 21.279 1.00 67.81 358 GLY A CA 1
ATOM 2738 C C . GLY A 1 358 ? -2.917 3.705 21.642 1.00 67.81 358 GLY A C 1
ATOM 2739 O O . GLY A 1 358 ? -3.849 2.903 21.644 1.00 67.81 358 GLY A O 1
ATOM 2740 N N . GLN A 1 359 ? -3.071 4.983 21.969 1.00 77.38 359 GLN A N 1
ATOM 2741 C CA . GLN A 1 359 ? -4.354 5.578 22.308 1.00 77.38 359 GLN A CA 1
ATOM 2742 C C . GLN A 1 359 ? -4.926 6.290 21.081 1.00 77.38 359 GLN A C 1
ATOM 2744 O O . GLN A 1 359 ? -4.309 7.206 20.535 1.00 77.38 359 GLN A O 1
ATOM 2749 N N . TYR A 1 360 ? -6.135 5.904 20.679 1.00 77.38 360 TYR A N 1
ATOM 2750 C CA . TYR A 1 360 ? -6.870 6.535 19.578 1.00 77.38 360 TYR A CA 1
ATOM 2751 C C . TYR A 1 360 ? -7.680 7.746 20.052 1.00 77.38 360 TYR A C 1
ATOM 2753 O O . TYR A 1 360 ? -8.076 8.594 19.251 1.00 77.38 360 TYR A O 1
ATOM 2761 N N . GLY A 1 361 ? -7.896 7.855 21.367 1.00 83.75 361 GLY A N 1
ATOM 2762 C CA . GLY A 1 361 ? -8.736 8.883 21.968 1.00 83.75 361 GLY A CA 1
ATOM 2763 C C . GLY A 1 361 ? -10.210 8.660 21.635 1.00 83.75 361 GLY A C 1
ATOM 2764 O O . GLY A 1 361 ? -10.636 7.528 21.394 1.00 83.75 361 GLY A O 1
ATOM 2765 N N . ILE A 1 362 ? -10.994 9.744 21.628 1.00 87.62 362 ILE A N 1
ATOM 2766 C CA . ILE A 1 362 ? -12.419 9.694 21.271 1.00 87.62 362 ILE A CA 1
ATOM 2767 C C . ILE A 1 362 ? -12.535 9.274 19.806 1.00 87.62 362 ILE A C 1
ATOM 2769 O O . ILE A 1 362 ? -12.176 10.029 18.901 1.00 87.62 362 ILE A O 1
ATOM 2773 N N . SER A 1 363 ? -13.031 8.059 19.607 1.00 88.12 363 SER A N 1
ATOM 2774 C CA . SER A 1 363 ? -13.101 7.375 18.316 1.00 88.12 363 SER A CA 1
ATOM 2775 C C . SER A 1 363 ? -14.527 7.002 17.931 1.00 88.12 363 SER A C 1
ATOM 2777 O O . SER A 1 363 ? -14.727 6.349 16.917 1.00 88.12 363 SER A O 1
ATOM 2779 N N . GLY A 1 364 ? -15.521 7.432 18.702 1.00 90.19 364 GLY A N 1
ATOM 2780 C CA . GLY A 1 364 ? -16.921 7.226 18.379 1.00 90.19 364 GLY A CA 1
ATOM 2781 C C . GLY A 1 364 ? -17.856 7.795 19.433 1.00 90.19 364 GLY A C 1
ATOM 2782 O O . GLY A 1 364 ? -17.415 8.424 20.400 1.00 90.19 364 GLY A O 1
ATOM 2783 N N . ALA A 1 365 ? -19.145 7.554 19.233 1.00 91.81 365 ALA A N 1
ATOM 2784 C CA . ALA A 1 365 ? -20.204 7.942 20.147 1.00 91.81 365 ALA A CA 1
ATOM 2785 C C . ALA A 1 365 ? -21.323 6.900 20.168 1.00 91.81 365 ALA A C 1
ATOM 2787 O O . ALA A 1 365 ? -21.667 6.327 19.127 1.00 91.81 365 ALA A O 1
ATOM 2788 N N . VAL A 1 366 ? -21.927 6.731 21.341 1.00 92.50 366 VAL A N 1
ATOM 2789 C CA . VAL A 1 366 ? -23.191 6.013 21.512 1.00 92.50 366 VAL A CA 1
ATOM 2790 C C . VAL A 1 366 ? -24.213 6.960 22.124 1.00 92.50 366 VAL A C 1
ATOM 2792 O O . VAL A 1 366 ? -23.895 7.665 23.073 1.00 92.50 366 VAL A O 1
ATOM 2795 N N . GLY A 1 367 ? -25.423 7.004 21.578 1.00 90.56 367 GLY A N 1
ATOM 2796 C CA . GLY A 1 367 ? -26.532 7.810 22.081 1.00 90.56 367 GLY A CA 1
ATOM 2797 C C . GLY A 1 367 ? -27.710 6.917 22.430 1.00 90.56 367 GLY A C 1
ATOM 2798 O O . GLY A 1 367 ? -28.177 6.175 21.565 1.00 90.56 367 GLY A O 1
ATOM 2799 N N . ILE A 1 368 ? -28.176 7.000 23.674 1.00 90.50 368 ILE A N 1
ATOM 2800 C CA . ILE A 1 368 ? -29.255 6.180 24.221 1.00 90.50 368 ILE A CA 1
ATOM 2801 C C . ILE A 1 368 ? -30.417 7.079 24.645 1.00 90.50 368 ILE A C 1
ATOM 2803 O O . ILE A 1 368 ? -30.259 7.988 25.458 1.00 90.50 368 ILE A O 1
ATOM 2807 N N . THR A 1 369 ? -31.604 6.789 24.126 1.00 88.56 369 THR A N 1
ATOM 2808 C CA . THR A 1 369 ? -32.857 7.475 24.451 1.00 88.56 369 THR A CA 1
ATOM 2809 C C . THR A 1 369 ? -33.731 6.557 25.297 1.00 88.56 369 THR A C 1
ATOM 2811 O O . THR A 1 369 ? -33.911 5.377 24.981 1.00 88.56 369 THR A O 1
ATOM 2814 N N . GLY A 1 370 ? -34.278 7.081 26.398 1.00 84.12 370 GLY A N 1
ATOM 2815 C CA . GLY A 1 370 ? -35.160 6.314 27.289 1.00 84.12 370 GLY A CA 1
ATOM 2816 C C . GLY A 1 370 ? -34.506 5.069 27.909 1.00 84.12 370 GLY A C 1
ATOM 2817 O O . GLY A 1 370 ? -35.201 4.103 28.221 1.00 84.12 370 GLY A O 1
ATOM 2818 N N . GLY A 1 371 ? -33.171 5.056 28.018 1.00 82.81 371 GLY A N 1
ATOM 2819 C CA . GLY A 1 371 ? -32.372 4.004 28.659 1.00 82.81 371 GLY A CA 1
ATOM 2820 C C . GLY A 1 371 ? -32.302 2.657 27.931 1.00 82.81 371 GLY A C 1
ATOM 2821 O O . GLY A 1 371 ? -31.571 1.782 28.380 1.00 82.81 371 GLY A O 1
ATOM 2822 N N . THR A 1 372 ? -33.039 2.476 26.833 1.00 86.06 372 THR A N 1
ATOM 2823 C CA . THR A 1 372 ? -33.172 1.176 26.142 1.00 86.06 372 THR A CA 1
ATOM 2824 C C . THR A 1 372 ? -33.052 1.262 24.621 1.00 86.06 372 THR A C 1
ATOM 2826 O O . THR A 1 372 ? -32.962 0.232 23.952 1.00 86.06 372 THR A O 1
ATOM 2829 N N . VAL A 1 373 ? -33.043 2.470 24.049 1.00 88.69 373 VAL A N 1
ATOM 2830 C CA . VAL A 1 373 ? -33.019 2.655 22.596 1.00 88.69 373 VAL A CA 1
ATOM 2831 C C . VAL A 1 373 ? -31.742 3.350 22.165 1.00 88.69 373 VAL A C 1
ATOM 2833 O O . VAL A 1 373 ? -31.488 4.478 22.570 1.00 88.69 373 VAL A O 1
ATOM 2836 N N . VAL A 1 374 ? -30.946 2.687 21.332 1.00 89.81 374 VAL A N 1
ATOM 2837 C CA . VAL A 1 374 ? -29.709 3.231 20.772 1.00 89.81 374 VAL A CA 1
ATOM 2838 C C . VAL A 1 374 ? -30.035 3.944 19.465 1.00 89.81 374 VAL A C 1
ATOM 2840 O O . VAL A 1 374 ? -30.351 3.304 18.463 1.00 89.81 374 VAL A O 1
ATOM 2843 N N . ASP A 1 375 ? -29.942 5.271 19.491 1.00 87.00 375 ASP A N 1
ATOM 2844 C CA . ASP A 1 375 ? -30.223 6.166 18.360 1.00 87.00 375 ASP A CA 1
ATOM 2845 C C . ASP A 1 375 ? -28.966 6.653 17.653 1.00 87.00 375 ASP A C 1
ATOM 2847 O O . ASP A 1 375 ? -29.023 7.151 16.531 1.00 87.00 375 ASP A O 1
ATOM 2851 N N . VAL A 1 376 ? -27.823 6.550 18.328 1.00 87.94 376 VAL A N 1
ATOM 2852 C CA . VAL A 1 376 ? -26.522 6.859 17.750 1.00 87.94 376 VAL A CA 1
ATOM 2853 C C . VAL A 1 376 ? -25.598 5.717 18.090 1.00 87.94 376 VAL A C 1
ATOM 2855 O O . VAL A 1 376 ? -25.400 5.406 19.258 1.00 87.94 376 VAL A O 1
ATOM 2858 N N . PHE A 1 377 ? -25.011 5.109 17.073 1.00 90.19 377 PHE A N 1
ATOM 2859 C CA . PHE A 1 377 ? -23.873 4.220 17.237 1.00 90.19 377 PHE A CA 1
ATOM 2860 C C . PHE A 1 377 ? -22.924 4.486 16.081 1.00 90.19 377 PHE A C 1
ATOM 2862 O O . PHE A 1 377 ? -23.142 4.050 14.953 1.00 90.19 377 PHE A O 1
ATOM 2869 N N . SER A 1 378 ? -21.920 5.309 16.353 1.00 88.56 378 SER A N 1
ATOM 2870 C CA . SER A 1 378 ? -21.006 5.808 15.339 1.00 88.56 378 SER A CA 1
ATOM 2871 C C . SER A 1 378 ? -19.574 5.574 15.780 1.00 88.56 378 SER A C 1
ATOM 2873 O O . SER A 1 378 ? -19.188 5.967 16.881 1.00 88.56 378 SER A O 1
ATOM 2875 N N . LEU A 1 379 ? -18.792 4.930 14.920 1.00 87.31 379 LEU A N 1
ATOM 2876 C CA . LEU A 1 379 ? -17.385 4.633 15.156 1.00 87.31 379 LEU A CA 1
ATOM 2877 C C . LEU A 1 379 ? -16.553 5.168 13.988 1.00 87.31 379 LEU A C 1
ATOM 2879 O O . LEU A 1 379 ? -16.928 5.088 12.820 1.00 87.31 379 LEU A O 1
ATOM 2883 N N . SER A 1 380 ? -15.407 5.742 14.324 1.00 83.75 380 SER A N 1
ATOM 2884 C CA . SER A 1 380 ? -14.415 6.231 13.375 1.00 83.75 380 SER A CA 1
ATOM 2885 C C . SER A 1 380 ? -13.745 5.061 12.663 1.00 83.75 380 SER A C 1
ATOM 2887 O O . SER A 1 380 ? -13.364 4.085 13.308 1.00 83.75 380 SER A O 1
ATOM 2889 N N . CYS A 1 381 ? -13.485 5.205 11.362 1.00 71.06 381 CYS A N 1
ATOM 2890 C CA . CYS A 1 381 ? -12.791 4.210 10.535 1.00 71.06 381 CYS A CA 1
ATOM 2891 C C . CYS A 1 381 ? -11.431 3.756 11.093 1.00 71.06 381 CYS A C 1
ATOM 2893 O O . CYS A 1 381 ? -10.963 2.670 10.777 1.00 71.06 381 CYS A O 1
ATOM 2895 N N . VAL A 1 382 ? -10.812 4.557 11.964 1.00 68.25 382 VAL A N 1
ATOM 2896 C CA . VAL A 1 382 ? -9.515 4.264 12.592 1.00 68.25 382 VAL A CA 1
ATOM 2897 C C . VAL A 1 382 ? -9.577 3.077 13.560 1.00 68.25 382 VAL A C 1
ATOM 2899 O O . VAL A 1 382 ? -8.572 2.396 13.763 1.00 68.25 382 VAL A O 1
ATOM 2902 N N . VAL A 1 383 ? -10.738 2.857 14.180 1.00 75.06 383 VAL A N 1
ATOM 2903 C CA . VAL A 1 383 ? -10.944 1.797 15.178 1.00 75.06 383 VAL A CA 1
ATOM 2904 C C . VAL A 1 383 ? -11.812 0.653 14.658 1.00 75.06 383 VAL A C 1
ATOM 2906 O O . VAL A 1 383 ? -11.951 -0.361 15.340 1.00 75.06 383 VAL A O 1
ATOM 2909 N N . LEU A 1 384 ? -12.361 0.804 13.450 1.00 73.75 384 LEU A N 1
ATOM 2910 C CA . LEU A 1 384 ? -13.129 -0.240 12.787 1.00 73.75 384 LEU A CA 1
ATOM 2911 C C . LEU A 1 384 ? -12.243 -1.415 12.424 1.00 73.75 384 LEU A C 1
ATOM 2913 O O . LEU A 1 384 ? -11.102 -1.256 11.985 1.00 73.75 384 LEU A O 1
ATOM 2917 N N . GLY A 1 385 ? -12.797 -2.608 12.563 1.00 70.00 385 GLY A N 1
ATOM 2918 C CA . GLY A 1 385 ? -12.079 -3.822 12.230 1.00 70.00 385 GLY A CA 1
ATOM 2919 C C . GLY A 1 385 ? -11.310 -4.424 13.404 1.00 70.00 385 GLY A C 1
ATOM 2920 O O . GLY A 1 385 ? -10.898 -5.575 13.287 1.00 70.00 385 GLY A O 1
ATOM 2921 N N . LYS A 1 386 ? -11.151 -3.686 14.516 1.00 74.88 386 LYS A N 1
ATOM 2922 C CA . LYS A 1 386 ? -10.353 -4.065 15.699 1.00 74.88 386 LYS A CA 1
ATOM 2923 C C . LYS A 1 386 ? -11.162 -4.727 16.820 1.00 74.88 386 LYS A C 1
ATOM 2925 O O . LYS A 1 386 ? -10.602 -5.046 17.861 1.00 74.88 386 LYS A O 1
ATOM 2930 N N . GLY A 1 387 ? -12.464 -4.951 16.623 1.00 80.12 387 GLY A N 1
ATOM 2931 C CA . GLY A 1 387 ? -13.336 -5.574 17.628 1.00 80.12 387 GLY A CA 1
ATOM 2932 C C . GLY A 1 387 ? -13.853 -4.573 18.660 1.00 80.12 387 GLY A C 1
ATOM 2933 O O . GLY A 1 387 ? -14.431 -4.956 19.675 1.00 80.12 387 GLY A O 1
ATOM 2934 N N . VAL A 1 388 ? -13.669 -3.274 18.404 1.00 86.06 388 VAL A N 1
ATOM 2935 C CA . VAL A 1 388 ? -14.266 -2.198 19.206 1.00 86.06 388 VAL A CA 1
ATOM 2936 C C . VAL A 1 388 ? -15.783 -2.271 19.129 1.00 86.06 388 VAL A C 1
ATOM 2938 O O . VAL A 1 388 ? -16.454 -2.051 20.131 1.00 86.06 388 VAL A O 1
ATOM 2941 N N . GLU A 1 389 ? -16.313 -2.618 17.959 1.00 88.50 389 GLU A N 1
ATOM 2942 C CA . GLU A 1 389 ? -17.732 -2.823 17.698 1.00 88.50 389 GLU A CA 1
ATOM 2943 C C . GLU A 1 389 ? -18.322 -3.842 18.687 1.00 88.50 389 GLU A C 1
ATOM 2945 O O . GLU A 1 389 ? -19.292 -3.545 19.388 1.00 88.50 389 GLU A O 1
ATOM 2950 N N . ASP A 1 390 ? -17.673 -5.005 18.811 1.00 87.31 390 ASP A N 1
ATOM 2951 C CA . ASP A 1 390 ? -18.063 -6.090 19.714 1.00 87.31 390 ASP A CA 1
ATOM 2952 C C . ASP A 1 390 ? -17.941 -5.702 21.189 1.00 87.31 390 ASP A C 1
ATOM 2954 O O . ASP A 1 390 ? -18.820 -6.022 21.994 1.00 87.31 390 ASP A O 1
ATOM 2958 N N . VAL A 1 391 ? -16.859 -5.009 21.562 1.00 87.88 391 VAL A N 1
ATOM 2959 C CA . VAL A 1 391 ? -16.633 -4.570 22.948 1.00 87.88 391 VAL A CA 1
ATOM 2960 C C . VAL A 1 391 ? -17.665 -3.521 23.363 1.00 87.88 391 VAL A C 1
ATOM 2962 O O . VAL A 1 391 ? -18.234 -3.635 24.450 1.00 87.88 391 VAL A O 1
ATOM 2965 N N . VAL A 1 392 ? -17.946 -2.533 22.504 1.00 90.62 392 VAL A N 1
ATOM 2966 C CA . VAL A 1 392 ? -18.976 -1.515 22.763 1.00 90.62 392 VAL A CA 1
ATOM 2967 C C . VAL A 1 392 ? -20.341 -2.180 22.885 1.00 90.62 392 VAL A C 1
ATOM 2969 O O . VAL A 1 392 ? -21.026 -1.966 23.881 1.00 90.62 392 VAL A O 1
ATOM 2972 N N . LEU A 1 393 ? -20.725 -3.031 21.927 1.00 89.88 393 LEU A N 1
ATOM 2973 C CA . LEU A 1 393 ? -22.029 -3.697 21.947 1.00 89.88 393 LEU A CA 1
ATOM 2974 C C . LEU A 1 393 ? -22.224 -4.552 23.206 1.00 89.88 393 LEU A C 1
ATOM 2976 O O . LEU A 1 393 ? -23.290 -4.506 23.821 1.00 89.88 393 LEU A O 1
ATOM 2980 N N . ARG A 1 394 ? -21.199 -5.311 23.607 1.00 89.31 394 ARG A N 1
ATOM 2981 C CA . ARG A 1 394 ? -21.232 -6.122 24.830 1.00 89.31 394 ARG A CA 1
ATOM 2982 C C . ARG A 1 394 ? -21.428 -5.254 26.066 1.00 89.31 394 ARG A C 1
ATOM 2984 O O . ARG A 1 394 ? -22.316 -5.532 26.859 1.00 89.31 394 ARG A O 1
ATOM 2991 N N . ARG A 1 395 ? -20.659 -4.172 26.186 1.00 89.00 395 ARG A N 1
ATOM 2992 C CA . ARG A 1 395 ? -20.733 -3.274 27.340 1.00 89.00 395 ARG A CA 1
ATOM 2993 C C . ARG A 1 395 ? -22.082 -2.572 27.449 1.00 89.00 395 ARG A C 1
ATOM 2995 O O . ARG A 1 395 ? -22.636 -2.484 28.536 1.00 89.00 395 ARG A O 1
ATOM 3002 N N . LEU A 1 396 ? -22.643 -2.157 26.315 1.00 89.19 396 LEU A N 1
ATOM 3003 C CA . LEU A 1 396 ? -23.992 -1.602 26.261 1.00 89.19 396 LEU A CA 1
ATOM 3004 C C . LEU A 1 396 ? -25.041 -2.611 26.755 1.00 89.19 396 LEU A C 1
ATOM 3006 O O . LEU A 1 396 ? -25.918 -2.240 27.530 1.00 89.19 396 LEU A O 1
ATOM 3010 N N . ARG A 1 397 ? -24.936 -3.887 26.360 1.00 88.81 397 ARG A N 1
ATOM 3011 C CA . ARG A 1 397 ? -25.831 -4.954 26.846 1.00 88.81 397 ARG A CA 1
ATOM 3012 C C . ARG A 1 397 ? -25.640 -5.248 28.336 1.00 88.81 397 ARG A C 1
ATOM 3014 O O . ARG A 1 397 ? -26.624 -5.479 29.030 1.00 88.81 397 ARG A O 1
ATOM 3021 N N . ASP A 1 398 ? -24.405 -5.213 28.828 1.00 87.44 398 ASP A N 1
ATOM 3022 C CA . ASP A 1 398 ? -24.102 -5.450 30.244 1.00 87.44 398 ASP A CA 1
ATOM 3023 C C . ASP A 1 398 ? -24.641 -4.320 31.144 1.00 87.44 398 ASP A C 1
ATOM 3025 O O . ASP A 1 398 ? -25.137 -4.587 32.238 1.00 87.44 398 ASP A O 1
ATOM 3029 N N . GLU A 1 399 ? -24.570 -3.064 30.686 1.00 87.00 399 GLU A N 1
ATOM 3030 C CA . GLU A 1 399 ? -24.982 -1.881 31.459 1.00 87.00 399 GLU A CA 1
ATOM 3031 C C . GLU A 1 399 ? -26.486 -1.562 31.321 1.00 87.00 399 GLU A C 1
ATOM 3033 O O . GLU A 1 399 ? -27.112 -1.144 32.296 1.00 87.00 399 GLU A O 1
ATOM 3038 N N . HIS A 1 400 ? -27.086 -1.789 30.145 1.00 86.25 400 HIS A N 1
ATOM 3039 C CA . HIS A 1 400 ? -28.468 -1.380 29.837 1.00 86.25 400 HIS A CA 1
ATOM 3040 C C . HIS A 1 400 ? -29.431 -2.541 29.524 1.00 86.25 400 HIS A C 1
ATOM 3042 O O . HIS A 1 400 ? -30.638 -2.323 29.407 1.00 86.25 400 HIS A O 1
ATOM 3048 N N . GLY A 1 401 ? -28.941 -3.780 29.420 1.00 84.81 401 GLY A N 1
ATOM 3049 C CA . GLY A 1 401 ? -29.758 -4.959 29.128 1.00 84.81 401 GLY A CA 1
ATOM 3050 C C . GLY A 1 401 ? -30.165 -5.074 27.655 1.00 84.81 401 GLY A C 1
ATOM 3051 O O . GLY A 1 4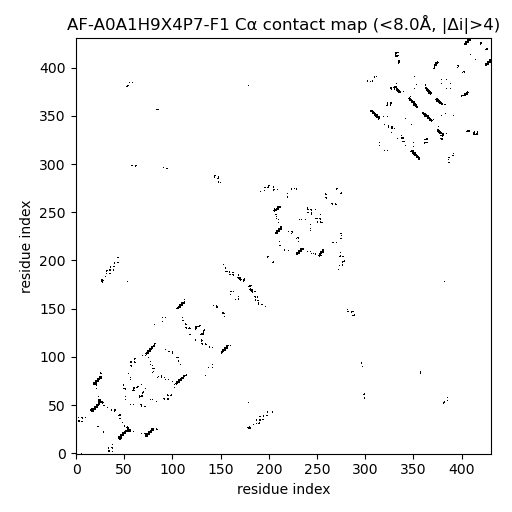01 ? -29.350 -4.897 26.748 1.00 84.81 401 GLY A O 1
ATOM 3052 N N . ASP A 1 402 ? -31.431 -5.421 27.410 1.00 84.69 402 ASP A N 1
ATOM 3053 C CA . ASP A 1 402 ? -31.969 -5.575 26.056 1.00 84.69 402 ASP A CA 1
ATOM 3054 C C . ASP A 1 402 ? -32.166 -4.209 25.388 1.00 84.69 402 ASP A C 1
ATOM 3056 O O . ASP A 1 402 ? -33.050 -3.430 25.749 1.00 84.69 402 ASP A O 1
ATOM 3060 N N . LEU A 1 403 ? -31.345 -3.950 24.373 1.00 89.19 403 LEU A N 1
ATOM 3061 C CA . LEU A 1 403 ? -31.334 -2.705 23.617 1.00 89.19 403 LEU A CA 1
ATOM 3062 C C . LEU A 1 403 ? -31.998 -2.866 22.249 1.00 89.19 403 LEU A C 1
ATOM 3064 O O . LEU A 1 403 ? -31.825 -3.881 21.567 1.00 89.19 403 LEU A O 1
ATOM 3068 N N . VAL A 1 404 ? -32.707 -1.821 21.822 1.00 89.62 404 VAL A N 1
ATOM 3069 C CA . VAL A 1 404 ? -33.223 -1.681 20.454 1.00 89.62 404 VAL A CA 1
ATOM 3070 C C . VAL A 1 404 ? -32.356 -0.681 19.698 1.00 89.62 404 VAL A C 1
ATOM 3072 O O . VAL A 1 404 ? -32.154 0.437 20.162 1.00 89.62 404 VAL A O 1
ATOM 3075 N N . PHE A 1 405 ? -31.849 -1.070 18.533 1.00 90.19 405 PHE A N 1
ATOM 3076 C CA . PHE A 1 405 ? -31.022 -0.223 17.677 1.00 90.19 405 PHE A CA 1
ATOM 3077 C C . PHE A 1 405 ? -31.881 0.398 16.583 1.00 90.19 405 PHE A C 1
ATOM 3079 O O . PHE A 1 405 ? -32.400 -0.306 15.717 1.00 90.19 405 PHE A O 1
ATOM 3086 N N . ARG A 1 406 ? -32.024 1.721 16.625 1.00 86.75 406 ARG A N 1
ATOM 3087 C CA . ARG A 1 406 ? -32.824 2.494 15.677 1.00 86.75 406 ARG A CA 1
ATOM 3088 C C . ARG A 1 406 ? -32.002 2.797 14.421 1.00 86.75 406 ARG A C 1
ATOM 3090 O O . ARG A 1 406 ? -31.127 3.659 14.417 1.00 86.75 406 ARG A O 1
ATOM 3097 N N . HIS A 1 407 ? -32.258 2.054 13.352 1.00 81.69 407 HIS A N 1
ATOM 3098 C CA . HIS A 1 407 ? -31.487 2.108 12.114 1.00 81.69 407 HIS A CA 1
ATOM 3099 C C . HIS A 1 407 ? -32.248 2.875 11.026 1.00 81.69 407 HIS A C 1
ATOM 3101 O O . HIS A 1 407 ? -33.434 2.654 10.821 1.00 81.69 407 HIS A O 1
ATOM 3107 N N . ARG A 1 408 ? -31.561 3.779 10.319 1.00 79.62 408 ARG A N 1
ATOM 3108 C CA . ARG A 1 408 ? -32.062 4.420 9.095 1.00 79.62 408 ARG A CA 1
ATOM 3109 C C . ARG A 1 408 ? -31.166 3.987 7.951 1.00 79.62 408 ARG A C 1
ATOM 3111 O O . ARG A 1 408 ? -29.999 4.369 7.938 1.00 79.62 408 ARG A O 1
ATOM 3118 N N . ALA A 1 409 ? -31.683 3.224 6.998 1.00 73.31 409 ALA A N 1
ATOM 3119 C CA . ALA A 1 409 ? -30.886 2.742 5.875 1.00 73.31 409 ALA A CA 1
ATOM 3120 C C . ALA A 1 409 ? -30.321 3.893 5.017 1.00 73.31 409 ALA A C 1
ATOM 3122 O O . ALA A 1 409 ? -31.054 4.752 4.525 1.00 73.31 409 ALA A O 1
ATOM 3123 N N . THR A 1 410 ? -29.006 3.884 4.795 1.00 71.12 410 THR A N 1
ATOM 3124 C CA . THR A 1 410 ? -28.309 4.787 3.868 1.00 71.12 410 THR A CA 1
ATOM 3125 C C . THR A 1 410 ? -27.333 3.995 2.994 1.00 71.12 410 THR A C 1
ATOM 3127 O O . THR A 1 410 ? -27.098 2.806 3.206 1.00 71.12 410 THR A O 1
ATOM 3130 N N . SER A 1 411 ? -26.722 4.639 1.997 1.00 62.09 411 SER A N 1
ATOM 3131 C CA . SER A 1 411 ? -25.681 3.998 1.182 1.00 62.09 411 SER A CA 1
ATOM 3132 C C . SER A 1 411 ? -24.375 3.727 1.942 1.00 62.09 411 SER A C 1
ATOM 3134 O O . SER A 1 411 ? -23.520 3.037 1.400 1.00 62.09 411 SER A O 1
ATOM 3136 N N . HIS A 1 412 ? -24.200 4.265 3.157 1.00 60.03 412 HIS A N 1
ATOM 3137 C CA . HIS A 1 412 ? -22.920 4.254 3.877 1.00 60.03 412 HIS A CA 1
ATOM 3138 C C . HIS A 1 412 ? -22.923 3.410 5.164 1.00 60.03 412 HIS A C 1
ATOM 3140 O O . HIS A 1 412 ? -21.856 3.145 5.701 1.00 60.03 412 HIS A O 1
ATOM 3146 N N . ASN A 1 413 ? -24.076 2.931 5.646 1.00 70.75 413 ASN A N 1
ATOM 3147 C CA . ASN A 1 413 ? -24.179 2.217 6.930 1.00 70.75 413 ASN A CA 1
ATOM 3148 C C . ASN A 1 413 ? -24.487 0.716 6.825 1.00 70.75 413 ASN A C 1
ATOM 3150 O O . ASN A 1 413 ? -24.891 0.084 7.805 1.00 70.75 413 ASN A O 1
ATOM 3154 N N . GLN A 1 414 ? -24.239 0.120 5.657 1.00 68.69 414 GLN A N 1
ATOM 3155 C CA . GLN A 1 414 ? -24.424 -1.320 5.440 1.00 68.69 414 GLN A CA 1
ATOM 3156 C C . GLN A 1 414 ? -23.566 -2.164 6.394 1.00 68.69 414 GLN A C 1
ATOM 3158 O O . GLN A 1 414 ? -24.017 -3.207 6.862 1.00 68.69 414 GLN A O 1
ATOM 3163 N N . ILE A 1 415 ? -22.365 -1.685 6.735 1.00 72.12 415 ILE A N 1
ATOM 3164 C CA . ILE A 1 415 ? -21.456 -2.358 7.672 1.00 72.12 415 ILE A CA 1
ATOM 3165 C C . ILE A 1 415 ? -22.071 -2.413 9.077 1.00 72.12 415 ILE A C 1
ATOM 3167 O O . ILE A 1 415 ? -22.058 -3.465 9.710 1.00 72.12 415 ILE A O 1
ATOM 3171 N N . THR A 1 416 ? -22.658 -1.311 9.557 1.00 80.81 416 THR A N 1
ATOM 3172 C CA . THR A 1 416 ? -23.312 -1.262 10.875 1.00 80.81 416 THR A CA 1
ATOM 3173 C C . THR A 1 416 ? -24.532 -2.175 10.939 1.00 80.81 416 THR A C 1
ATOM 3175 O O . THR A 1 416 ? -24.689 -2.914 11.909 1.00 80.81 416 THR A O 1
ATOM 3178 N N . ALA A 1 417 ? -25.378 -2.160 9.905 1.00 77.25 417 ALA A N 1
ATOM 3179 C CA . ALA A 1 417 ? -26.553 -3.027 9.837 1.00 77.25 417 ALA A CA 1
ATOM 3180 C C . ALA A 1 417 ? -26.170 -4.515 9.801 1.00 77.25 417 ALA A C 1
ATOM 3182 O O . ALA A 1 417 ? -26.758 -5.323 10.525 1.00 77.25 417 ALA A O 1
ATOM 3183 N N . GLY A 1 418 ? -25.157 -4.866 8.998 1.00 78.38 418 GLY A N 1
ATOM 3184 C CA . GLY A 1 418 ? -24.602 -6.218 8.933 1.00 78.38 418 GLY A CA 1
ATOM 3185 C C . GLY A 1 418 ? -24.076 -6.675 10.291 1.00 78.38 418 GLY A C 1
ATOM 3186 O O . GLY A 1 418 ? -24.536 -7.685 10.813 1.00 78.38 418 GLY A O 1
ATOM 3187 N N . PHE A 1 419 ? -23.225 -5.860 10.922 1.00 84.50 419 PHE A N 1
ATOM 3188 C CA . PHE A 1 419 ? -22.683 -6.133 12.255 1.00 84.50 419 PHE A CA 1
ATOM 3189 C C . PHE A 1 419 ? -23.776 -6.394 13.305 1.00 84.50 419 PHE A C 1
ATOM 3191 O O . PHE A 1 419 ? -23.716 -7.380 14.036 1.00 84.50 419 PHE A O 1
ATOM 3198 N N . LEU A 1 420 ? -24.798 -5.534 13.378 1.00 85.62 420 LEU A N 1
ATOM 3199 C CA . LEU A 1 420 ? -25.880 -5.686 14.357 1.00 85.62 420 LEU A CA 1
ATOM 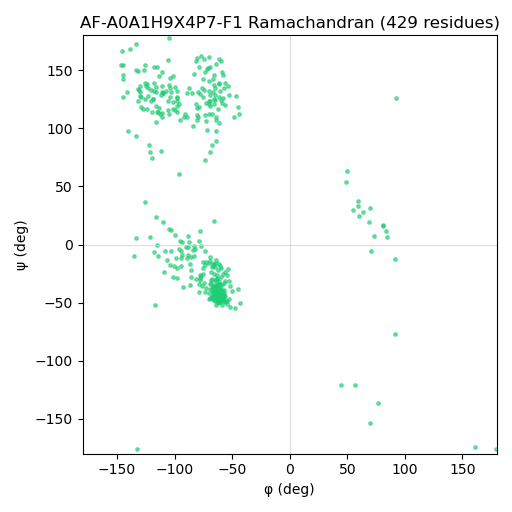3200 C C . LEU A 1 420 ? -26.726 -6.937 14.103 1.00 85.62 420 LEU A C 1
ATOM 3202 O O . LEU A 1 420 ? -27.150 -7.590 15.058 1.00 85.62 420 LEU A O 1
ATOM 3206 N N . THR A 1 421 ? -26.949 -7.277 12.833 1.00 83.56 421 THR A N 1
ATOM 3207 C CA . THR A 1 421 ? -27.679 -8.487 12.436 1.00 83.56 421 THR A CA 1
ATOM 3208 C C . THR A 1 421 ? -26.902 -9.739 12.831 1.00 83.56 421 THR A C 1
ATOM 3210 O O . THR A 1 421 ? -27.460 -10.623 13.482 1.00 83.56 421 THR A O 1
ATOM 3213 N N . ASP A 1 422 ? -25.606 -9.781 12.516 1.00 80.31 422 ASP A N 1
ATOM 3214 C CA . ASP A 1 422 ? -24.717 -10.898 12.852 1.00 80.31 422 ASP A CA 1
ATOM 3215 C C . ASP A 1 422 ? -24.589 -11.078 14.374 1.00 80.31 422 ASP A C 1
ATOM 3217 O O . ASP A 1 422 ? -24.566 -12.200 14.881 1.00 80.31 422 ASP A O 1
ATOM 3221 N N . ALA A 1 423 ? -24.603 -9.974 15.126 1.00 83.50 423 ALA A N 1
ATOM 3222 C CA . ALA A 1 423 ? -24.582 -9.977 16.587 1.00 83.50 423 ALA A CA 1
ATOM 3223 C C . ALA A 1 423 ? -25.948 -10.276 17.246 1.00 83.50 423 ALA A C 1
ATOM 3225 O O . ALA A 1 423 ? -26.069 -10.210 18.481 1.00 83.50 423 ALA A O 1
ATOM 3226 N N . GLY A 1 424 ? -26.992 -10.555 16.455 1.00 84.31 424 GLY A N 1
ATOM 3227 C CA . GLY A 1 424 ? -28.345 -10.853 16.932 1.00 84.31 424 GLY A CA 1
ATOM 3228 C C . GLY A 1 424 ? -29.016 -9.693 17.674 1.00 84.31 424 GLY A C 1
ATOM 3229 O O . GLY A 1 424 ? -29.819 -9.923 18.577 1.00 84.31 424 GLY A O 1
ATOM 3230 N N . ALA A 1 425 ? -28.650 -8.447 17.364 1.00 86.50 425 ALA A N 1
ATOM 3231 C CA . ALA A 1 425 ? -29.253 -7.270 17.978 1.00 86.50 425 ALA A CA 1
ATOM 3232 C C . ALA A 1 425 ? -30.672 -7.023 17.439 1.00 86.50 425 ALA A C 1
ATOM 3234 O O . ALA A 1 425 ? -30.981 -7.305 16.281 1.00 86.50 425 ALA A O 1
ATOM 3235 N N . ARG A 1 426 ? -31.549 -6.460 18.276 1.00 87.12 426 ARG A N 1
ATOM 3236 C CA . ARG A 1 426 ? -32.897 -6.073 17.854 1.00 87.12 426 ARG A CA 1
ATOM 3237 C C . ARG A 1 426 ? -32.833 -4.735 17.122 1.00 87.12 426 ARG A C 1
ATOM 3239 O O . ARG A 1 426 ? -32.554 -3.714 17.742 1.00 87.12 426 ARG A O 1
ATOM 3246 N N . ILE A 1 427 ? -33.097 -4.751 15.820 1.00 86.88 427 ILE A N 1
ATOM 3247 C CA . ILE A 1 427 ? -33.044 -3.563 14.959 1.00 86.88 427 ILE A CA 1
ATOM 3248 C C . ILE A 1 427 ? -34.469 -3.073 14.676 1.00 86.88 427 ILE A C 1
ATOM 3250 O O . ILE A 1 427 ? -35.344 -3.862 14.316 1.00 86.88 427 ILE A O 1
ATOM 3254 N N . GLU A 1 428 ? -34.700 -1.774 14.847 1.00 86.88 428 GLU A N 1
ATOM 3255 C CA . GLU A 1 428 ? -35.919 -1.073 14.438 1.00 86.88 428 GLU A CA 1
ATOM 3256 C C . GLU A 1 428 ? -35.576 -0.142 13.270 1.00 86.88 428 GLU A C 1
ATOM 3258 O O . GLU A 1 428 ? -34.820 0.813 13.436 1.00 86.88 428 GLU A O 1
ATOM 3263 N N . GLU A 1 429 ? -36.108 -0.435 12.083 1.00 81.62 429 GLU A N 1
ATOM 3264 C CA . GLU A 1 429 ? -35.942 0.419 10.902 1.00 81.62 429 GLU A CA 1
ATOM 3265 C C . GLU A 1 429 ? -36.839 1.657 11.010 1.00 81.62 429 GLU A C 1
ATOM 3267 O O . GLU A 1 429 ? -38.054 1.544 11.194 1.00 81.62 429 GLU A O 1
ATOM 3272 N N . ILE A 1 430 ? -36.242 2.836 10.860 1.00 79.00 430 ILE A N 1
ATOM 3273 C CA . ILE A 1 430 ? -36.922 4.131 10.886 1.00 79.00 430 ILE A CA 1
ATOM 3274 C C . ILE A 1 430 ? -36.834 4.779 9.495 1.00 79.00 430 ILE A C 1
ATOM 3276 O O . ILE A 1 430 ? -35.794 4.651 8.842 1.00 79.00 430 ILE A O 1
ATOM 3280 N N . PRO A 1 431 ? -37.877 5.511 9.052 1.00 63.94 431 PRO A N 1
ATOM 3281 C CA . PRO A 1 431 ? -37.869 6.218 7.771 1.00 63.94 431 PRO A CA 1
ATOM 3282 C C . PRO A 1 431 ? -36.734 7.229 7.586 1.00 63.94 431 PRO A C 1
ATOM 3284 O O . PRO A 1 431 ? -36.316 7.895 8.573 1.00 63.94 431 PRO A O 1
#

Sequence (431 aa):
MDTRLRWQEIGRTDVRPVVRVGLLASYTIDPLVPHLGVALHDAGLPVAFDTAPYNQIVRQCLDDASEMARAKPDVLVVAPRFEELGDELLTAVDAAVSAARRWKSFLVVVLPAVPEDRPFGQLDDGRAAGAAALAHEVRETIRAELAGRPDAWVVDAERAVRAVGTAKAHHAAMFKFAKIPYTEAVFGELGAQLAGVLRAVHGVTPRVVVVDEDPALEEPVRWLRESGARLVVRAAGEEIEDVAAREGVPAESAVLLTLGGKPDGWRDEVARSGLLDRMPAPDRAARRIRHSARETVSLDDFMAGLNVEVELEPVGPETAAKVVEVVSRAKDFTLGTEKLDLTEDREVFAVRVRDKFGQYGISGAVGITGGTVVDVFSLSCVVLGKGVEDVVLRRLRDEHGDLVFRHRATSHNQITAGFLTDAGARIEEIP

Organism: NCBI:txid65499

pLDDT: mean 85.1, std 10.42, range [42.59, 98.69]

InterPro domains:
  IPR036514 SGNH hydrolase superfamily [G3DSA:3.40.50.1110] (8-203)

Nearest PDB structures (foldseek):
  3slr-assembly1_A  TM=8.050E-01  e=4.400E-11  Bacteroides fragilis
  4zmb-assembly1_B  TM=4.577E-01  e=1.019E-01  Acetobacter aceti 1023
  4zjy-assembly1_B  TM=4.325E-01  e=1.819E-01  Acetobacter aceti 1023
  4z7j-assembly1_A  TM=3.776E-01  e=1.361E-01  Acetobacter aceti 1023
  4ycj-assembly1_A  TM=3.776E-01  e=1.529E-01  Acetobacter aceti 1023

Foldseek 3Di:
DPLVVVQVVVVPDPDDAPFEEEEAELFDLVLLCSLLQVLQVVLVHHYHYDYDFHRCLLVQLQDCPHPNVVSLGQAYEYYYACLRQPPCPVVSLLSQVNSCVVSVHQYEYALYAQDPDWVPVPCLCPDCPRSRVVSVVVSVVSCLVCLQPPRYYYHYLNVLCVVCDVVQFADVVCCLVRRPGGDSSSSNVSSLRVNLQVCQNVVSAQQEEEEEPDPLCPVVVVVLVVLVHHYDYDDVPDDLCNVCVVVVHHSSNYHYQDADPDSVCRVVVCVSVSNSRHDPDRDPCSPPPPDPPDPNQHPVNVLVQQAKDKDWAWDDPVCVVVQQVLLCPFFQAKFADNGDDPPDQWTKIFIWIDTPSGTPGRFHMWTGHPLAETRIGTGHSSCPNSCSLVVVVVVSCVVRNQHEGEGEDDPRHPVNVVSCVVVVHHYDYDD

Radius of gyration: 25.36 Å; Cα contacts (8 Å, |Δi|>4): 765; chains: 1; bounding box: 65×42×72 Å

Mean predicted aligned error: 11.22 Å